Protein AF-0000000072569578 (afdb_homodimer)

Structure (mmCIF, N/CA/C/O backbone):
data_AF-0000000072569578-model_v1
#
loop_
_entity.id
_entity.type
_entity.pdbx_description
1 polymer 'Peptidyl-tRNA hydrolase'
#
loop_
_atom_site.group_PDB
_atom_site.id
_atom_site.type_symbol
_atom_site.label_atom_id
_atom_site.label_alt_id
_atom_site.label_comp_id
_atom_site.label_asym_id
_atom_site.label_entity_id
_atom_site.label_seq_id
_atom_site.pdbx_PDB_ins_code
_atom_site.Cartn_x
_atom_site.Cartn_y
_atom_site.Cartn_z
_atom_site.occupancy
_atom_site.B_iso_or_equiv
_atom_site.auth_seq_id
_atom_site.auth_comp_id
_atom_site.auth_asym_id
_atom_site.auth_atom_id
_atom_site.pdbx_PDB_model_num
ATOM 1 N N . MET A 1 1 ? 6.68 28.141 23.828 1 95.12 1 MET A N 1
ATOM 2 C CA . MET A 1 1 ? 5.809 28.297 22.672 1 95.12 1 MET A CA 1
ATOM 3 C C . MET A 1 1 ? 5.922 27.094 21.734 1 95.12 1 MET A C 1
ATOM 5 O O . MET A 1 1 ? 7.016 26.578 21.516 1 95.12 1 MET A O 1
ATOM 9 N N . PHE A 1 2 ? 4.793 26.641 21.297 1 98 2 PHE A N 1
ATOM 10 C CA . PHE A 1 2 ? 4.766 25.5 20.375 1 98 2 PHE A CA 1
ATOM 11 C C . PHE A 1 2 ? 4.32 25.938 18.984 1 98 2 PHE A C 1
ATOM 13 O O . PHE A 1 2 ? 3.502 26.859 18.844 1 98 2 PHE A O 1
ATOM 20 N N . LEU A 1 3 ? 4.906 25.359 18.016 1 98.81 3 LEU A N 1
ATOM 21 C CA . LEU A 1 3 ? 4.473 25.531 16.641 1 98.81 3 LEU A CA 1
ATOM 22 C C . LEU A 1 3 ? 3.662 24.328 16.172 1 98.81 3 LEU A C 1
ATOM 24 O O . LEU A 1 3 ? 4.141 23.188 16.219 1 98.81 3 LEU A O 1
ATOM 28 N N . ILE A 1 4 ? 2.459 24.547 15.789 1 98.88 4 ILE A N 1
ATOM 29 C CA . ILE A 1 4 ? 1.616 23.531 15.188 1 98.88 4 ILE A CA 1
ATOM 30 C C . ILE A 1 4 ? 1.413 23.828 13.703 1 98.88 4 ILE A C 1
ATOM 32 O O . ILE A 1 4 ? 0.831 24.859 13.352 1 98.88 4 ILE A O 1
ATOM 36 N N . VAL A 1 5 ? 1.895 22.953 12.898 1 98.88 5 VAL A N 1
ATOM 37 C CA . VAL A 1 5 ? 1.844 23.156 11.453 1 98.88 5 VAL A CA 1
ATOM 38 C C . VAL A 1 5 ? 0.902 22.125 10.82 1 98.88 5 VAL A C 1
ATOM 40 O O . VAL A 1 5 ? 1.005 20.938 11.094 1 98.88 5 VAL A O 1
ATOM 43 N N . GLY A 1 6 ? 0.019 22.578 10.008 1 98.88 6 GLY A N 1
ATOM 44 C CA . GLY A 1 6 ? -0.747 21.719 9.109 1 98.88 6 GLY A CA 1
ATOM 45 C C . GLY A 1 6 ? -0.29 21.812 7.668 1 98.88 6 GLY A C 1
ATOM 46 O O . GLY A 1 6 ? -0.201 22.891 7.102 1 98.88 6 GLY A O 1
ATOM 47 N N . LEU A 1 7 ? -0.037 20.641 7.09 1 98.75 7 LEU A N 1
ATOM 48 C CA . LEU A 1 7 ? 0.448 20.656 5.715 1 98.75 7 LEU A CA 1
ATOM 49 C C . LEU A 1 7 ? -0.714 20.625 4.727 1 98.75 7 LEU A C 1
ATOM 51 O O . LEU A 1 7 ? -1.758 20.031 5.008 1 98.75 7 LEU A O 1
ATOM 55 N N . GLY A 1 8 ? -0.532 21.25 3.576 1 97.62 8 GLY A N 1
ATOM 56 C CA . GLY A 1 8 ? -1.455 21.359 2.459 1 97.62 8 GLY A CA 1
ATOM 57 C C . GLY A 1 8 ? -0.929 22.25 1.34 1 97.62 8 GLY A C 1
ATOM 58 O O . GLY A 1 8 ? 0.157 22.812 1.451 1 97.62 8 GLY A O 1
ATOM 59 N N . ASN A 1 9 ? -1.659 22.234 0.266 1 96.56 9 ASN A N 1
ATOM 60 C CA . ASN A 1 9 ? -1.368 23.156 -0.833 1 96.56 9 ASN A CA 1
ATOM 61 C C . ASN A 1 9 ? -2.301 24.359 -0.82 1 96.56 9 ASN A C 1
ATOM 63 O O . ASN A 1 9 ? -3.498 24.219 -0.563 1 96.56 9 ASN A O 1
ATOM 67 N N . PRO A 1 10 ? -1.666 25.562 -0.976 1 95.94 10 PRO A N 1
ATOM 68 C CA . PRO A 1 10 ? -2.498 26.766 -1.03 1 95.94 10 PRO A CA 1
ATOM 69 C C . PRO A 1 10 ? -3.336 26.859 -2.305 1 95.94 10 PRO A C 1
ATOM 71 O O . PRO A 1 10 ? -2.92 26.359 -3.354 1 95.94 10 PRO A O 1
ATOM 74 N N . GLY A 1 11 ? -4.469 27.531 -2.186 1 93.56 11 GLY A N 1
ATOM 75 C CA . GLY A 1 11 ? -5.348 27.688 -3.332 1 93.56 11 GLY A CA 1
ATOM 76 C C . GLY A 1 11 ? -6.688 27 -3.156 1 93.56 11 GLY A C 1
ATOM 77 O O . GLY A 1 11 ? -6.77 25.938 -2.543 1 93.56 11 GLY A O 1
ATOM 78 N N . SER A 1 12 ? -7.691 27.516 -3.736 1 92.25 12 SER A N 1
ATOM 79 C CA . SER A 1 12 ? -9.047 27 -3.57 1 92.25 12 SER A CA 1
ATOM 80 C C . SER A 1 12 ? -9.211 25.625 -4.23 1 92.25 12 SER A C 1
ATOM 82 O O . SER A 1 12 ? -10.008 24.812 -3.779 1 92.25 12 SER A O 1
ATOM 84 N N . GLN A 1 13 ? -8.422 25.375 -5.27 1 91.75 13 GLN A N 1
ATOM 85 C CA . GLN A 1 13 ? -8.508 24.109 -5.996 1 91.75 13 GLN A CA 1
ATOM 86 C C . GLN A 1 13 ? -8.07 22.938 -5.121 1 91.75 13 GLN A C 1
ATOM 88 O O . GLN A 1 13 ? -8.406 21.781 -5.406 1 91.75 13 GLN A O 1
ATOM 93 N N . TYR A 1 14 ? -7.34 23.188 -4.105 1 93.44 14 TYR A N 1
ATOM 94 C CA . TYR A 1 14 ? -6.805 22.125 -3.279 1 93.44 14 TYR A CA 1
ATOM 95 C C . TYR A 1 14 ? -7.633 21.938 -2.012 1 93.44 14 TYR A C 1
ATOM 97 O O . TYR A 1 14 ? -7.363 21.047 -1.206 1 93.44 14 TYR A O 1
ATOM 105 N N . GLU A 1 15 ? -8.641 22.734 -1.959 1 91.44 15 GLU A N 1
ATOM 106 C CA . GLU A 1 15 ? -9.5 22.625 -0.785 1 91.44 15 GLU A CA 1
ATOM 107 C C . GLU A 1 15 ? -10.18 21.266 -0.707 1 91.44 15 GLU A C 1
ATOM 109 O O . GLU A 1 15 ? -10.648 20.75 -1.719 1 91.44 15 GLU A O 1
ATOM 114 N N . ASP A 1 16 ? -10.094 20.609 0.344 1 92.25 16 ASP A N 1
ATOM 115 C CA . ASP A 1 16 ? -10.766 19.344 0.666 1 92.25 16 ASP A CA 1
ATOM 116 C C . ASP A 1 16 ? -10.086 18.172 -0.04 1 92.25 16 ASP A C 1
ATOM 118 O O . ASP A 1 16 ? -10.695 17.109 -0.215 1 92.25 16 ASP A O 1
ATOM 122 N N . THR A 1 17 ? -8.883 18.484 -0.582 1 95.25 17 THR A N 1
ATOM 123 C CA . THR A 1 17 ? -8.117 17.359 -1.112 1 95.25 17 THR A CA 1
ATOM 124 C C . THR A 1 17 ? -7.48 16.562 0.019 1 95.25 17 THR A C 1
ATOM 126 O O . THR A 1 17 ? -7.316 17.062 1.13 1 95.25 17 THR A O 1
ATOM 129 N N . ARG A 1 18 ? -7.141 15.352 -0.242 1 96.62 18 ARG A N 1
ATOM 130 C CA . ARG A 1 18 ? -6.527 14.469 0.742 1 96.62 18 ARG A CA 1
ATOM 131 C C . ARG A 1 18 ? -5.223 15.055 1.272 1 96.62 18 ARG A C 1
ATOM 133 O O . ARG A 1 18 ? -4.922 14.938 2.463 1 96.62 18 ARG A O 1
ATOM 140 N N . HIS A 1 19 ? -4.492 15.727 0.349 1 96.81 19 HIS A N 1
ATOM 141 C CA . HIS A 1 19 ? -3.189 16.281 0.709 1 96.81 19 HIS A CA 1
ATOM 142 C C . HIS A 1 19 ? -3.332 17.484 1.63 1 96.81 19 HIS A C 1
ATOM 144 O O . HIS A 1 19 ? -2.354 17.938 2.23 1 96.81 19 HIS A O 1
ATOM 150 N N . ASN A 1 20 ? -4.574 17.984 1.793 1 97.88 20 ASN A N 1
ATOM 151 C CA . ASN A 1 20 ? -4.801 19.188 2.568 1 97.88 20 ASN A CA 1
ATOM 152 C C . ASN A 1 20 ? -5.395 18.875 3.939 1 97.88 20 ASN A C 1
ATOM 154 O O . ASN A 1 20 ? -5.898 19.781 4.621 1 97.88 20 ASN A O 1
ATOM 158 N N . ILE A 1 21 ? -5.301 17.688 4.348 1 97.81 21 ILE A N 1
ATOM 159 C CA . ILE A 1 21 ? -5.914 17.297 5.609 1 97.81 21 ILE A CA 1
ATOM 160 C C . ILE A 1 21 ? -5.23 18.016 6.766 1 97.81 21 ILE A C 1
ATOM 162 O O . ILE A 1 21 ? -5.867 18.328 7.773 1 97.81 21 ILE A O 1
ATOM 166 N N . GLY A 1 22 ? -3.947 18.297 6.668 1 98.62 22 GLY A N 1
ATOM 167 C CA . GLY A 1 22 ? -3.258 19.062 7.691 1 98.62 22 GLY A CA 1
ATOM 168 C C . GLY A 1 22 ? -3.875 20.438 7.918 1 98.62 22 GLY A C 1
ATOM 169 O O . GLY A 1 22 ? -4.035 20.859 9.062 1 98.62 22 GLY A O 1
ATOM 170 N N . PHE A 1 23 ? -4.238 21.125 6.844 1 98.56 23 PHE A N 1
ATOM 171 C CA . PHE A 1 23 ? -4.922 22.422 6.926 1 98.56 23 PHE A CA 1
ATOM 172 C C . PHE A 1 23 ? -6.238 22.281 7.684 1 98.56 23 PHE A C 1
ATOM 174 O O . PHE A 1 23 ? -6.566 23.109 8.531 1 98.56 23 PHE A O 1
ATOM 181 N N . LYS A 1 24 ? -6.938 21.219 7.457 1 97.88 24 LYS A N 1
ATOM 182 C CA . LYS A 1 24 ? -8.242 21 8.07 1 97.88 24 LYS A CA 1
ATOM 183 C C . LYS A 1 24 ? -8.117 20.797 9.578 1 97.88 24 LYS A C 1
ATOM 185 O O . LYS A 1 24 ? -8.922 21.328 10.344 1 97.88 24 LYS A O 1
ATOM 190 N N . VAL A 1 25 ? -7.137 20.078 9.938 1 98.69 25 VAL A N 1
ATOM 191 C CA . VAL A 1 25 ? -6.941 19.844 11.367 1 98.69 25 VAL A CA 1
ATOM 192 C C . VAL A 1 25 ? -6.555 21.141 12.062 1 98.69 25 VAL A C 1
ATOM 194 O O . VAL A 1 25 ? -7.074 21.469 13.133 1 98.69 25 VAL A O 1
ATOM 197 N N . VAL A 1 26 ? -5.68 21.906 11.477 1 98.81 26 VAL A N 1
ATOM 198 C CA . VAL A 1 26 ? -5.258 23.172 12.055 1 98.81 26 VAL A CA 1
ATOM 199 C C . VAL A 1 26 ? -6.453 24.125 12.156 1 98.81 26 VAL A C 1
ATOM 201 O O . VAL A 1 26 ? -6.609 24.828 13.148 1 98.81 26 VAL A O 1
ATOM 204 N N . ASP A 1 27 ? -7.285 24.109 11.117 1 98.5 27 ASP A N 1
ATOM 205 C CA . ASP A 1 27 ? -8.5 24.922 11.156 1 98.5 27 ASP A CA 1
ATOM 206 C C . ASP A 1 27 ? -9.398 24.5 12.32 1 98.5 27 ASP A C 1
ATOM 208 O O . ASP A 1 27 ? -9.992 25.344 12.992 1 98.5 27 ASP A O 1
ATOM 212 N N . ASN A 1 28 ? -9.516 23.25 12.5 1 98.62 28 ASN A N 1
ATOM 213 C CA . ASN A 1 28 ? -10.328 22.734 13.602 1 98.62 28 ASN A CA 1
ATOM 214 C C . ASN A 1 28 ? -9.734 23.109 14.953 1 98.62 28 ASN A C 1
ATOM 216 O O . ASN A 1 28 ? -10.461 23.438 15.891 1 98.62 28 ASN A O 1
ATOM 220 N N . ILE A 1 29 ? -8.422 23 15.086 1 98.75 29 ILE A N 1
ATOM 221 C CA . ILE A 1 29 ? -7.738 23.438 16.297 1 98.75 29 ILE A CA 1
ATOM 222 C C . ILE A 1 29 ? -8.039 24.906 16.578 1 98.75 29 ILE A C 1
ATOM 224 O O . ILE A 1 29 ? -8.383 25.281 17.703 1 98.75 29 ILE A O 1
ATOM 228 N N . ALA A 1 30 ? -7.914 25.688 15.531 1 98.81 30 ALA A N 1
ATOM 229 C CA . ALA A 1 30 ? -8.18 27.125 15.633 1 98.81 30 ALA A CA 1
ATOM 230 C C . ALA A 1 30 ? -9.594 27.391 16.141 1 98.81 30 ALA A C 1
ATOM 232 O O . ALA A 1 30 ? -9.797 28.219 17.031 1 98.81 30 ALA A O 1
ATOM 233 N N . LYS A 1 31 ? -10.523 26.672 15.57 1 98.38 31 LYS A N 1
ATOM 234 C CA . LYS A 1 31 ? -11.922 26.812 15.961 1 98.38 31 LYS A CA 1
ATOM 235 C C . LYS A 1 31 ? -12.141 26.375 17.406 1 98.38 31 LYS A C 1
ATOM 237 O O . LYS A 1 31 ? -12.781 27.094 18.188 1 98.38 31 LYS A O 1
ATOM 242 N N . GLU A 1 32 ? -11.625 25.312 17.812 1 98 32 GLU A N 1
ATOM 243 C CA . GLU A 1 32 ? -11.828 24.703 19.141 1 98 32 GLU A CA 1
ATOM 244 C C . GLU A 1 32 ? -11.242 25.594 20.234 1 98 32 GLU A C 1
ATOM 246 O O . GLU A 1 32 ? -11.805 25.688 21.328 1 98 32 GLU A O 1
ATOM 251 N N . TYR A 1 33 ? -10.125 26.234 19.938 1 97.94 33 TYR A N 1
ATOM 252 C CA . TYR A 1 33 ? -9.422 26.969 20.984 1 97.94 33 TYR A CA 1
ATOM 253 C C . TYR A 1 33 ? -9.484 28.469 20.734 1 97.94 33 TYR A C 1
ATOM 255 O O . TYR A 1 33 ? -8.758 29.234 21.359 1 97.94 33 TYR A O 1
ATOM 263 N N . ASN A 1 34 ? -10.328 28.875 19.797 1 97.81 34 ASN A N 1
ATOM 264 C CA . ASN A 1 34 ? -10.594 30.281 19.5 1 97.81 34 ASN A CA 1
ATOM 265 C C . ASN A 1 34 ? -9.312 31.031 19.156 1 97.81 34 ASN A C 1
ATOM 267 O O . ASN A 1 34 ? -9.023 32.094 19.75 1 97.81 34 ASN A O 1
ATOM 271 N N . ILE A 1 35 ? -8.508 30.469 18.297 1 98.31 35 ILE A N 1
ATOM 272 C CA . ILE A 1 35 ? -7.297 31.109 17.781 1 98.31 35 ILE A CA 1
ATOM 273 C C . ILE A 1 35 ? -7.535 31.594 16.344 1 98.31 35 ILE A C 1
ATOM 275 O O . ILE A 1 35 ? -7.812 30.781 15.453 1 98.31 35 ILE A O 1
ATOM 279 N N . GLU A 1 36 ? -7.43 32.812 16.125 1 98.06 36 GLU A N 1
ATOM 280 C CA . GLU A 1 36 ? -7.66 33.375 14.789 1 98.06 36 GLU A CA 1
ATOM 281 C C . GLU A 1 36 ? -6.418 33.25 13.914 1 98.06 36 GLU A C 1
ATOM 283 O O . GLU A 1 36 ? -5.332 33.688 14.297 1 98.06 36 GLU A O 1
ATOM 288 N N . ILE A 1 37 ? -6.566 32.625 12.797 1 97.88 37 ILE A N 1
ATOM 289 C CA . ILE A 1 37 ? -5.5 32.562 11.805 1 97.88 37 ILE A CA 1
ATOM 290 C C . ILE A 1 37 ? -5.68 33.656 10.773 1 97.88 37 ILE A C 1
ATOM 292 O O . ILE A 1 37 ? -6.438 33.5 9.812 1 97.88 37 ILE A O 1
ATOM 296 N N . ASN A 1 38 ? -5.023 34.781 10.914 1 95.94 38 ASN A N 1
ATOM 297 C CA . ASN A 1 38 ? -5.312 35.938 10.078 1 95.94 38 ASN A CA 1
ATOM 298 C C . ASN A 1 38 ? -4.043 36.719 9.742 1 95.94 38 ASN A C 1
ATOM 300 O O . ASN A 1 38 ? -4.113 37.844 9.211 1 95.94 38 ASN A O 1
ATOM 304 N N . ARG A 1 39 ? -2.92 36.188 10.078 1 97.44 39 ARG A N 1
ATOM 305 C CA . ARG A 1 39 ? -1.652 36.875 9.797 1 97.44 39 ARG A CA 1
ATOM 306 C C . ARG A 1 39 ? -0.912 36.156 8.656 1 97.44 39 ARG A C 1
ATOM 308 O O . ARG A 1 39 ? -0.753 34.938 8.672 1 97.44 39 ARG A O 1
ATOM 315 N N . GLN A 1 40 ? -0.601 36.906 7.664 1 97.12 40 GLN A N 1
ATOM 316 C CA . GLN A 1 40 ? 0.258 36.406 6.594 1 97.12 40 GLN A CA 1
ATOM 317 C C . GLN A 1 40 ? 1.73 36.656 6.91 1 97.12 40 GLN A C 1
ATOM 319 O O . GLN A 1 40 ? 2.227 37.781 6.73 1 97.12 40 GLN A O 1
ATOM 324 N N . LYS A 1 41 ? 2.373 35.656 7.367 1 97.5 41 LYS A N 1
ATOM 325 C CA . LYS A 1 41 ? 3.777 35.719 7.762 1 97.5 41 LYS A CA 1
ATOM 326 C C . LYS A 1 41 ? 4.457 34.375 7.598 1 97.5 41 LYS A C 1
ATOM 328 O O . LYS A 1 41 ? 3.787 33.344 7.504 1 97.5 41 LYS A O 1
ATOM 333 N N . PHE A 1 42 ? 5.758 34.312 7.438 1 98.19 42 PHE A N 1
ATOM 334 C CA . PHE A 1 42 ? 6.578 33.125 7.398 1 98.19 42 PHE A CA 1
ATOM 335 C C . PHE A 1 42 ? 6.219 32.25 6.195 1 98.19 42 PHE A C 1
ATOM 337 O O . PHE A 1 42 ? 6.176 31.031 6.289 1 98.19 42 PHE A O 1
ATOM 344 N N . LYS A 1 43 ? 5.828 32.906 5.168 1 98 43 LYS A N 1
ATOM 345 C CA . LYS A 1 43 ? 5.426 32.188 3.945 1 98 43 LYS A CA 1
ATOM 346 C C . LYS A 1 43 ? 4.203 31.328 4.188 1 98 43 LYS A C 1
ATOM 348 O O . LYS A 1 43 ? 4.129 30.203 3.684 1 98 43 LYS A O 1
ATOM 353 N N . GLY A 1 44 ? 3.371 31.844 5.105 1 98.44 44 GLY A N 1
ATOM 354 C CA . GLY A 1 44 ? 2.131 31.156 5.426 1 98.44 44 GLY A CA 1
ATOM 355 C C . GLY A 1 44 ? 1.135 32.031 6.16 1 98.44 44 GLY A C 1
ATOM 356 O O . GLY A 1 44 ? 1.354 33.25 6.309 1 98.44 44 GLY A O 1
ATOM 357 N N . VAL A 1 45 ? 0.051 31.469 6.406 1 98.5 45 VAL A N 1
ATOM 358 C CA . VAL A 1 45 ? -0.924 32.125 7.277 1 98.5 45 VAL A CA 1
ATOM 359 C C . VAL A 1 45 ? -0.851 31.516 8.68 1 98.5 45 VAL A C 1
ATOM 361 O O . VAL A 1 45 ? -0.698 30.297 8.828 1 98.5 45 VAL A O 1
ATOM 364 N N . CYS A 1 46 ? -0.822 32.406 9.656 1 98.56 46 CYS A N 1
ATOM 365 C CA . CYS A 1 46 ? -0.608 31.891 11 1 98.56 46 CYS A CA 1
ATOM 366 C C . CYS A 1 46 ? -1.43 32.656 12.023 1 98.56 46 CYS A C 1
ATOM 368 O O . CYS A 1 46 ? -2.061 33.656 11.68 1 98.56 46 CYS A O 1
ATOM 370 N N . GLY A 1 47 ? -1.577 32.156 13.156 1 98.44 47 GLY A N 1
ATOM 371 C CA . GLY A 1 47 ? -2.236 32.75 14.312 1 98.44 47 GLY A CA 1
ATOM 372 C C . GLY A 1 47 ? -1.645 32.281 15.633 1 98.44 47 GLY A C 1
ATOM 373 O O . GLY A 1 47 ? -1.203 31.141 15.758 1 98.44 47 GLY A O 1
ATOM 374 N N . GLU A 1 48 ? -1.646 33.188 16.594 1 98.25 48 GLU A N 1
ATOM 375 C CA . GLU A 1 48 ? -1.12 32.875 17.922 1 98.25 48 GLU A CA 1
ATOM 376 C C . GLU A 1 48 ? -2.24 32.812 18.953 1 98.25 48 GLU A C 1
ATOM 378 O O . GLU A 1 48 ? -3.234 33.531 18.859 1 98.25 48 GLU A O 1
ATOM 383 N N . GLY A 1 49 ? -2.107 31.938 19.875 1 97.94 49 GLY A N 1
ATOM 384 C CA . GLY A 1 49 ? -3.053 31.766 20.969 1 97.94 49 GLY A CA 1
ATOM 385 C C . GLY A 1 49 ? -2.547 30.828 22.062 1 97.94 49 GLY A C 1
ATOM 386 O O . GLY A 1 49 ? -1.339 30.734 22.281 1 97.94 49 GLY A O 1
ATOM 387 N N . PHE A 1 50 ? -3.508 30.344 22.781 1 98 50 PHE A N 1
ATOM 388 C CA . PHE A 1 50 ? -3.16 29.469 23.906 1 98 50 PHE A CA 1
ATOM 389 C C . PHE A 1 50 ? -3.973 28.188 23.859 1 98 50 PHE A C 1
ATOM 391 O O . PHE A 1 50 ? -5.16 28.203 23.531 1 98 50 PHE A O 1
ATOM 398 N N . ILE A 1 51 ? -3.326 27.094 24.094 1 97.38 51 ILE A N 1
ATOM 399 C CA . ILE A 1 51 ? -3.965 25.797 24.312 1 97.38 51 ILE A CA 1
ATOM 400 C C . ILE A 1 51 ? -3.625 25.281 25.719 1 97.38 51 ILE A C 1
ATOM 402 O O . ILE A 1 51 ? -2.465 24.984 26 1 97.38 51 ILE A O 1
ATOM 406 N N . ASN A 1 52 ? -4.59 25.203 26.547 1 94.62 52 ASN A N 1
ATOM 407 C CA . ASN A 1 52 ? -4.406 24.781 27.938 1 94.62 52 ASN A CA 1
ATOM 408 C C . ASN A 1 52 ? -3.295 25.562 28.625 1 94.62 52 ASN A C 1
ATOM 410 O O . ASN A 1 52 ? -2.408 24.984 29.25 1 94.62 52 ASN A O 1
ATOM 414 N N . GLY A 1 53 ? -3.219 26.828 28.391 1 95.81 53 GLY A N 1
ATOM 415 C CA . GLY A 1 53 ? -2.289 27.719 29.062 1 95.81 53 GLY A CA 1
ATOM 416 C C . GLY A 1 53 ? -0.938 27.797 28.375 1 95.81 53 GLY A C 1
ATOM 417 O O . GLY A 1 53 ? -0.08 28.594 28.781 1 95.81 53 GLY A O 1
ATOM 418 N N . GLU A 1 54 ? -0.692 27.016 27.391 1 97.06 54 GLU A N 1
ATOM 419 C CA . GLU A 1 54 ? 0.566 27.016 26.656 1 97.06 54 GLU A CA 1
ATOM 420 C C . GLU A 1 54 ? 0.466 27.875 25.391 1 97.06 54 GLU A C 1
ATOM 422 O O . GLU A 1 54 ? -0.49 27.75 24.625 1 97.06 54 GLU A O 1
ATOM 427 N N . LYS A 1 55 ? 1.369 28.734 25.234 1 98 55 LYS A N 1
ATOM 428 C CA . LYS A 1 55 ? 1.384 29.578 24.047 1 98 55 LYS A CA 1
ATOM 429 C C . LYS A 1 55 ? 1.678 28.75 22.797 1 98 55 LYS A C 1
ATOM 431 O O . LYS A 1 55 ? 2.578 27.906 22.797 1 98 55 LYS A O 1
ATOM 436 N N . VAL A 1 56 ? 0.878 29 21.734 1 98.56 56 VAL A N 1
ATOM 437 C CA . VAL A 1 56 ? 1.069 28.25 20.5 1 98.56 56 VAL A CA 1
ATOM 438 C C . VAL A 1 56 ? 0.959 29.188 19.297 1 98.56 56 VAL A C 1
ATOM 440 O O . VAL A 1 56 ? 0.321 30.25 19.375 1 98.56 56 VAL A O 1
ATOM 443 N N . ILE A 1 57 ? 1.64 28.859 18.281 1 98.75 57 ILE A N 1
ATOM 444 C CA . ILE A 1 57 ? 1.427 29.453 16.969 1 98.75 57 ILE A CA 1
ATOM 445 C C . ILE A 1 57 ? 0.958 28.375 15.977 1 98.75 57 ILE A C 1
ATOM 447 O O . ILE A 1 57 ? 1.57 27.312 15.875 1 98.75 57 ILE A O 1
ATOM 451 N N . LEU A 1 58 ? -0.191 28.641 15.359 1 98.88 58 LEU A N 1
ATOM 452 C CA . LEU A 1 58 ? -0.706 27.812 14.281 1 98.88 58 LEU A CA 1
ATOM 453 C C . LEU A 1 58 ? -0.2 28.312 12.93 1 98.88 58 LEU A C 1
ATOM 455 O O . LEU A 1 58 ? -0.145 29.516 12.688 1 98.88 58 LEU A O 1
ATOM 459 N N . LEU A 1 59 ? 0.217 27.375 12.117 1 98.94 59 LEU A N 1
ATOM 460 C CA . LEU A 1 59 ? 0.773 27.766 10.828 1 98.94 59 LEU A CA 1
ATOM 461 C C . LEU A 1 59 ? 0.224 26.875 9.711 1 98.94 59 LEU A C 1
ATOM 463 O O . LEU A 1 59 ? 0.19 25.641 9.852 1 98.94 59 LEU A O 1
ATOM 467 N N . LYS A 1 60 ? -0.284 27.453 8.633 1 98.62 60 LYS A N 1
ATOM 468 C CA . LYS A 1 60 ? -0.561 26.844 7.332 1 98.62 60 LYS A CA 1
ATOM 469 C C . LYS A 1 60 ? 0.354 27.422 6.254 1 98.62 60 LYS A C 1
ATOM 471 O O . LYS A 1 60 ? 0.118 28.516 5.754 1 98.62 60 LYS A O 1
ATOM 476 N N . PRO A 1 61 ? 1.405 26.625 5.977 1 98.62 61 PRO A N 1
ATOM 477 C CA . PRO A 1 61 ? 2.309 27.125 4.938 1 98.62 61 PRO A CA 1
ATOM 478 C C . PRO A 1 61 ? 1.591 27.406 3.621 1 98.62 61 PRO A C 1
ATOM 480 O O . PRO A 1 61 ? 0.7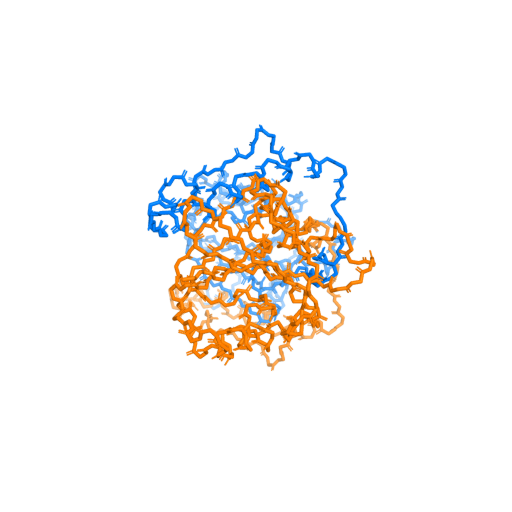16 26.641 3.209 1 98.62 61 PRO A O 1
ATOM 483 N N . THR A 1 62 ? 1.946 28.5 2.943 1 97.44 62 THR A N 1
ATOM 484 C CA . THR A 1 62 ? 1.331 28.828 1.663 1 97.44 62 THR A CA 1
ATOM 485 C C . THR A 1 62 ? 2.324 28.641 0.521 1 97.44 62 THR A C 1
ATOM 487 O O . THR A 1 62 ? 2.176 29.234 -0.546 1 97.44 62 THR A O 1
ATOM 490 N N . THR A 1 63 ? 3.383 27.969 0.805 1 95.25 63 THR A N 1
ATOM 491 C CA . THR A 1 63 ? 4.281 27.484 -0.238 1 95.25 63 THR A CA 1
ATOM 492 C C . THR A 1 63 ? 3.717 26.234 -0.899 1 95.25 63 THR A C 1
ATOM 494 O O . THR A 1 63 ? 2.711 25.672 -0.443 1 95.25 63 THR A O 1
ATOM 497 N N . TYR A 1 64 ? 4.289 25.844 -1.998 1 92.5 64 TYR A N 1
ATOM 498 C CA . TYR A 1 64 ? 3.943 24.516 -2.477 1 92.5 64 TYR A CA 1
ATOM 499 C C . TYR A 1 64 ? 4.418 23.438 -1.502 1 92.5 64 TYR A C 1
ATOM 501 O O . TYR A 1 64 ? 5.359 23.656 -0.737 1 92.5 64 TYR A O 1
ATOM 509 N N . MET A 1 65 ? 3.814 22.359 -1.56 1 95 65 MET A N 1
ATOM 510 C CA . MET A 1 65 ? 4.047 21.281 -0.607 1 95 65 MET A CA 1
ATOM 511 C C . MET A 1 65 ? 5.527 20.938 -0.515 1 95 65 MET A C 1
ATOM 513 O O . MET A 1 65 ? 6.078 20.828 0.582 1 95 65 MET A O 1
ATOM 517 N N . ASN A 1 66 ? 6.215 20.891 -1.636 1 93.56 66 ASN A N 1
ATOM 518 C CA . ASN A 1 66 ? 7.617 20.5 -1.643 1 93.56 66 ASN A CA 1
ATOM 519 C C . ASN A 1 66 ? 8.523 21.594 -1.094 1 93.56 66 ASN A C 1
ATOM 521 O O . ASN A 1 66 ? 9.727 21.391 -0.946 1 93.56 66 ASN A O 1
ATOM 525 N N . LEU A 1 67 ? 7.961 22.703 -0.612 1 96.62 67 LEU A N 1
ATOM 526 C CA . LEU A 1 67 ? 8.711 23.812 -0.045 1 96.62 67 LEU A CA 1
ATOM 527 C C . LEU A 1 67 ? 8.211 24.156 1.353 1 96.62 67 LEU A C 1
ATOM 529 O O . LEU A 1 67 ? 8.492 25.234 1.872 1 96.62 67 LEU A O 1
ATOM 533 N N . SER A 1 68 ? 7.504 23.328 1.966 1 97.94 68 SER A N 1
ATOM 534 C CA . SER A 1 68 ? 6.902 23.578 3.273 1 97.94 68 SER A CA 1
ATOM 535 C C . SER A 1 68 ? 7.969 23.844 4.332 1 97.94 68 SER A C 1
ATOM 537 O O . SER A 1 68 ? 7.742 24.594 5.277 1 97.94 68 SER A O 1
ATOM 539 N N . GLY A 1 69 ? 9.117 23.219 4.207 1 98.5 69 GLY A N 1
ATOM 540 C CA . GLY A 1 69 ? 10.195 23.359 5.168 1 98.5 69 GLY A CA 1
ATOM 541 C C . GLY A 1 69 ? 10.711 24.781 5.277 1 98.5 69 GLY A C 1
ATOM 542 O O . GLY A 1 69 ? 11.203 25.203 6.332 1 98.5 69 GLY A O 1
ATOM 543 N N . GLU A 1 70 ? 10.625 25.5 4.148 1 98.12 70 GLU A N 1
ATOM 544 C CA . GLU A 1 70 ? 11.031 26.906 4.16 1 98.12 70 GLU A CA 1
ATOM 545 C C . GLU A 1 70 ? 10.188 27.719 5.137 1 98.12 70 GLU A C 1
ATOM 547 O O . GLU A 1 70 ? 10.719 28.547 5.887 1 98.12 70 GLU A O 1
ATOM 552 N N . SER A 1 71 ? 8.922 27.516 5.07 1 98.62 71 SER A N 1
ATOM 553 C CA . SER A 1 71 ? 7.984 28.203 5.945 1 98.62 71 SER A CA 1
ATOM 554 C C . SER A 1 71 ? 8.234 27.859 7.41 1 98.62 71 SER A C 1
ATOM 556 O O . SER A 1 71 ? 8.344 28.75 8.258 1 98.62 71 SER A O 1
ATOM 558 N N . ILE A 1 72 ? 8.422 26.609 7.695 1 98.69 72 ILE A N 1
ATOM 559 C CA . ILE A 1 72 ? 8.609 26.125 9.055 1 98.69 72 ILE A CA 1
ATOM 560 C C . ILE A 1 72 ? 9.93 26.641 9.617 1 98.69 72 ILE A C 1
ATOM 562 O O . ILE A 1 72 ? 10 27.078 10.766 1 98.69 72 ILE A O 1
ATOM 566 N N . ARG A 1 73 ? 10.922 26.641 8.828 1 98.38 73 ARG A N 1
ATOM 567 C CA . ARG A 1 73 ? 12.242 27.094 9.258 1 98.38 73 ARG A CA 1
ATOM 568 C C . ARG A 1 73 ? 12.195 28.562 9.664 1 98.38 73 ARG A C 1
ATOM 570 O O . ARG A 1 73 ? 12.836 28.969 10.641 1 98.38 73 ARG A O 1
ATOM 577 N N . GLU A 1 74 ? 11.453 29.359 8.938 1 98.38 74 GLU A N 1
ATOM 578 C CA . GLU A 1 74 ? 11.328 30.781 9.273 1 98.38 74 GLU A CA 1
ATOM 579 C C . GLU A 1 74 ? 10.75 30.969 10.68 1 98.38 74 GLU A C 1
ATOM 581 O O . GLU A 1 74 ? 11.227 31.812 11.445 1 98.38 74 GLU A O 1
ATOM 586 N N . VAL A 1 75 ? 9.758 30.203 10.984 1 98.44 75 VAL A N 1
ATOM 587 C CA . VAL A 1 75 ? 9.125 30.312 12.297 1 98.44 75 VAL A CA 1
ATOM 588 C C . VAL A 1 75 ? 10.102 29.844 13.375 1 98.44 75 VAL A C 1
ATOM 590 O O . VAL A 1 75 ? 10.25 30.484 14.414 1 98.44 75 VAL A O 1
ATOM 593 N N . VAL A 1 76 ? 10.719 28.719 13.133 1 98.31 76 VAL A N 1
ATOM 594 C CA . VAL A 1 76 ? 11.656 28.125 14.078 1 98.31 76 VAL A CA 1
ATOM 595 C C . VAL A 1 76 ? 12.781 29.109 14.383 1 98.31 76 VAL A C 1
ATOM 597 O O . VAL A 1 76 ? 13.156 29.297 15.539 1 98.31 76 VAL A O 1
ATOM 600 N N . ASP A 1 77 ? 13.281 29.766 13.359 1 98 77 ASP A N 1
ATOM 601 C CA . ASP A 1 77 ? 14.367 30.719 13.523 1 98 77 ASP A CA 1
ATOM 602 C C . ASP A 1 77 ? 13.898 31.969 14.266 1 98 77 ASP A C 1
ATOM 604 O O . ASP A 1 77 ? 14.609 32.5 15.125 1 98 77 ASP A O 1
ATOM 608 N N . PHE A 1 78 ? 12.75 32.438 13.922 1 98.06 78 PHE A N 1
ATOM 609 C CA . PHE A 1 78 ? 12.211 33.656 14.5 1 98.06 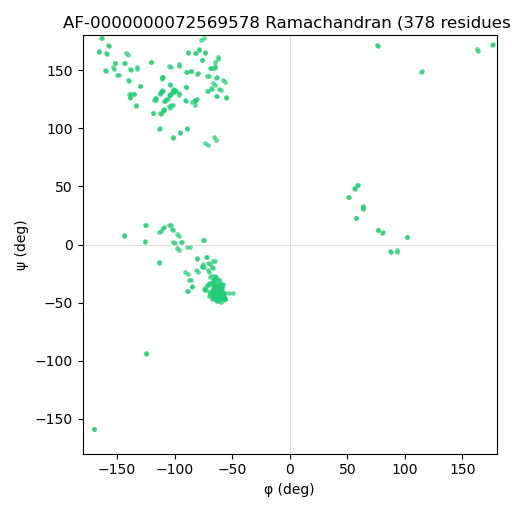78 PHE A CA 1
ATOM 610 C C . PHE A 1 78 ? 11.969 33.5 15.992 1 98.06 78 PHE A C 1
ATOM 612 O O . PHE A 1 78 ? 12.344 34.344 16.781 1 98.06 78 PHE A O 1
ATOM 619 N N . TYR A 1 79 ? 11.375 32.406 16.375 1 97.69 79 TYR A N 1
ATOM 620 C CA . TYR A 1 79 ? 10.992 32.188 17.781 1 97.69 79 TYR A CA 1
ATOM 621 C C . TYR A 1 79 ? 12.031 31.375 18.516 1 97.69 79 TYR A C 1
ATOM 623 O O . TYR A 1 79 ? 11.883 31.109 19.719 1 97.69 79 TYR A O 1
ATOM 631 N N . LYS A 1 80 ? 13.094 30.875 17.844 1 97.5 80 LYS A N 1
ATOM 632 C CA . LYS A 1 80 ? 14.164 30.078 18.438 1 97.5 80 LYS A CA 1
ATOM 633 C C . LYS A 1 80 ? 13.617 28.812 19.078 1 97.5 80 LYS A C 1
ATOM 635 O O . LYS A 1 80 ? 13.938 28.5 20.219 1 97.5 80 LYS A O 1
ATOM 640 N N . LEU A 1 81 ? 12.859 28.141 18.281 1 97.69 81 LEU A N 1
ATOM 641 C CA . LEU A 1 81 ? 12.211 26.922 18.766 1 97.69 81 LEU A CA 1
ATOM 642 C C . LEU A 1 81 ? 13.141 25.719 18.609 1 97.69 81 LEU A C 1
ATOM 644 O O . LEU A 1 81 ? 14.016 25.719 17.75 1 97.69 81 LEU A O 1
ATOM 648 N N . SER A 1 82 ? 12.945 24.781 19.547 1 96.75 82 SER A N 1
ATOM 649 C CA . SER A 1 82 ? 13.57 23.469 19.359 1 96.75 82 SER A CA 1
ATOM 650 C C . SER A 1 82 ? 12.672 22.531 18.562 1 96.75 82 SER A C 1
ATOM 652 O O . SER A 1 82 ? 11.477 22.797 18.391 1 96.75 82 SER A O 1
ATOM 654 N N . ASN A 1 83 ? 13.18 21.438 18.062 1 95.38 83 ASN A N 1
ATOM 655 C CA . ASN A 1 83 ? 12.414 20.5 17.234 1 95.38 83 ASN A CA 1
ATOM 656 C C . ASN A 1 83 ? 11.281 19.859 18.031 1 95.38 83 ASN A C 1
ATOM 658 O O . ASN A 1 83 ? 10.242 19.5 17.469 1 95.38 83 ASN A O 1
ATOM 662 N N . ASP A 1 84 ? 11.492 19.781 19.344 1 95.06 84 ASP A N 1
ATOM 663 C CA . ASP A 1 84 ? 10.477 19.172 20.203 1 95.06 84 ASP A CA 1
ATOM 664 C C . ASP A 1 84 ? 9.242 20.078 20.312 1 95.06 84 ASP A C 1
ATOM 666 O O . ASP A 1 84 ? 8.18 19.625 20.734 1 95.06 84 ASP A O 1
ATOM 670 N N . ASP A 1 85 ? 9.43 21.344 19.906 1 96.56 85 ASP A N 1
ATOM 671 C CA . ASP A 1 85 ? 8.344 22.328 19.984 1 96.56 85 ASP A CA 1
ATOM 672 C C . ASP A 1 85 ? 7.582 22.422 18.672 1 96.56 85 ASP A C 1
ATOM 674 O O . ASP A 1 85 ? 6.641 23.203 18.547 1 96.56 85 ASP A O 1
ATOM 678 N N . VAL A 1 86 ? 7.953 21.609 17.703 1 98.38 86 VAL A N 1
ATOM 679 C CA . VAL A 1 86 ? 7.359 21.656 16.375 1 98.38 86 VAL A CA 1
ATOM 680 C C . VAL A 1 86 ? 6.504 20.406 16.156 1 98.38 86 VAL A C 1
ATOM 682 O O . VAL A 1 86 ? 7.023 19.297 16.125 1 98.38 86 VAL A O 1
ATOM 685 N N . LEU A 1 87 ? 5.215 20.609 16 1 98.81 87 LEU A N 1
ATOM 686 C CA . LEU A 1 87 ? 4.281 19.531 15.688 1 98.81 87 LEU A CA 1
ATOM 687 C C . LEU A 1 87 ? 3.779 19.672 14.25 1 98.81 87 LEU A C 1
ATOM 689 O O . LEU A 1 87 ? 3.246 20.703 13.867 1 98.81 87 LEU A O 1
ATOM 693 N N . VAL A 1 88 ? 3.979 18.625 13.5 1 98.88 88 VAL A N 1
ATOM 694 C CA . VAL A 1 88 ? 3.551 18.641 12.102 1 98.88 88 VAL A CA 1
ATOM 695 C C . VAL A 1 88 ? 2.391 17.672 11.906 1 98.88 88 VAL A C 1
ATOM 697 O O . VAL A 1 88 ? 2.465 16.516 12.32 1 98.88 88 VAL A O 1
ATOM 700 N N . ILE A 1 89 ? 1.342 18.125 11.258 1 98.88 89 ILE A N 1
ATOM 701 C CA . ILE A 1 89 ? 0.146 17.344 10.977 1 98.88 89 ILE A CA 1
ATOM 702 C C . ILE A 1 89 ? -0.033 17.188 9.469 1 98.88 89 ILE A C 1
ATOM 704 O O . ILE A 1 89 ? -0.021 18.188 8.734 1 98.88 89 ILE A O 1
ATOM 708 N N . TYR A 1 90 ? -0.175 15.953 8.945 1 98.75 90 TYR A N 1
ATOM 709 C CA . TYR A 1 90 ? -0.236 15.742 7.508 1 98.75 90 TYR A CA 1
ATOM 710 C C . TYR A 1 90 ? -0.932 14.422 7.176 1 98.75 90 TYR A C 1
ATOM 712 O O . TYR A 1 90 ? -1.269 13.648 8.078 1 98.75 90 TYR A O 1
ATOM 720 N N . ASP A 1 91 ? -1.192 14.203 5.867 1 98.12 91 ASP A N 1
ATOM 721 C CA . ASP A 1 91 ? -1.898 13.023 5.379 1 98.12 91 ASP A CA 1
ATOM 722 C C . ASP A 1 91 ? -0.96 11.82 5.285 1 98.12 91 ASP A C 1
ATOM 724 O O . ASP A 1 91 ? 0.233 11.977 5.016 1 98.12 91 ASP A O 1
ATOM 728 N N . ASP A 1 92 ? -1.537 10.68 5.527 1 96.88 92 ASP A N 1
ATOM 729 C CA . ASP A 1 92 ? -0.798 9.438 5.348 1 96.88 92 ASP A CA 1
ATOM 730 C C . ASP A 1 92 ? -1.628 8.406 4.582 1 96.88 92 ASP A C 1
ATOM 732 O O . ASP A 1 92 ? -2.67 7.957 5.062 1 96.88 92 ASP A O 1
ATOM 736 N N . ILE A 1 93 ? -1.116 7.984 3.434 1 92.88 93 ILE A N 1
ATOM 737 C CA . ILE A 1 93 ? -1.847 7.09 2.541 1 92.88 93 ILE A CA 1
ATOM 738 C C . ILE A 1 93 ? -1.813 5.668 3.094 1 92.88 93 ILE A C 1
ATOM 740 O O . ILE A 1 93 ? -2.613 4.82 2.691 1 92.88 93 ILE A O 1
ATOM 744 N N . SER A 1 94 ? -0.871 5.395 3.98 1 90.06 94 SER A N 1
ATOM 745 C CA . SER A 1 94 ? -0.744 4.043 4.516 1 90.06 94 SER A CA 1
ATOM 746 C C . SER A 1 94 ? -1.76 3.791 5.625 1 90.06 94 SER A C 1
ATOM 748 O O . SER A 1 94 ? -1.953 2.65 6.051 1 90.06 94 SER A O 1
ATOM 750 N N . LEU A 1 95 ? -2.43 4.824 6.129 1 93.75 95 LEU A N 1
ATOM 751 C CA . LEU A 1 95 ? -3.459 4.727 7.16 1 93.75 95 LEU A CA 1
ATOM 752 C C . LEU A 1 95 ? -4.852 4.879 6.555 1 93.75 95 LEU A C 1
ATOM 754 O O . LEU A 1 95 ? -5.066 5.723 5.684 1 93.75 95 LEU A O 1
ATOM 758 N N . ASP A 1 96 ? -5.758 4.066 6.992 1 93.31 96 ASP A N 1
ATOM 759 C CA . ASP A 1 96 ? -7.133 4.137 6.504 1 93.31 96 ASP A CA 1
ATOM 760 C C . ASP A 1 96 ? -7.793 5.453 6.914 1 93.31 96 ASP A C 1
ATOM 762 O O . ASP A 1 96 ? -7.426 6.047 7.93 1 93.31 96 ASP A O 1
ATOM 766 N N . VAL A 1 97 ? -8.734 5.832 6.062 1 94.94 97 VAL A N 1
ATOM 767 C CA . VAL A 1 97 ? -9.57 6.953 6.48 1 94.94 97 VAL A CA 1
ATOM 768 C C . VAL A 1 97 ? -10.219 6.641 7.828 1 94.94 97 VAL A C 1
ATOM 770 O O . VAL A 1 97 ? -10.75 5.547 8.031 1 94.94 97 VAL A O 1
ATOM 773 N N . GLY A 1 98 ? -10.062 7.5 8.805 1 96.06 98 GLY A N 1
ATOM 774 C CA . GLY A 1 98 ? -10.617 7.273 10.133 1 96.06 98 GLY A CA 1
ATOM 775 C C . GLY A 1 98 ? -9.586 6.801 11.133 1 96.06 98 GLY A C 1
ATOM 776 O O . GLY A 1 98 ? -9.93 6.426 12.258 1 96.06 98 GLY A O 1
ATOM 777 N N . ARG A 1 99 ? -8.359 6.801 10.711 1 97.12 99 ARG A N 1
ATOM 778 C CA . ARG A 1 99 ? -7.246 6.445 11.578 1 97.12 99 ARG A CA 1
ATOM 779 C C . ARG A 1 99 ? -6.25 7.594 11.688 1 97.12 99 ARG A C 1
ATOM 781 O O . ARG A 1 99 ? -6.234 8.492 10.844 1 97.12 99 ARG A O 1
ATOM 788 N N . LEU A 1 100 ? -5.5 7.574 12.773 1 98.12 100 LEU A N 1
ATOM 789 C CA . LEU A 1 100 ? -4.383 8.5 12.922 1 98.12 100 LEU A CA 1
ATOM 790 C C . LEU A 1 100 ? -3.211 7.832 13.633 1 98.12 100 LEU A C 1
ATOM 792 O O . LEU A 1 100 ? -3.381 6.789 14.273 1 98.12 100 LEU A O 1
ATOM 796 N N . ARG A 1 101 ? -2.025 8.312 13.43 1 98.38 101 ARG A N 1
ATOM 797 C CA . ARG A 1 101 ? -0.813 7.801 14.062 1 98.38 101 ARG A CA 1
ATOM 798 C C . ARG A 1 101 ? 0.097 8.945 14.492 1 98.38 101 ARG A C 1
ATOM 800 O O . ARG A 1 101 ? 0.353 9.867 13.719 1 98.38 101 ARG A O 1
ATOM 807 N N . ILE A 1 102 ? 0.48 8.922 15.812 1 98.56 102 ILE A N 1
ATOM 808 C CA . ILE A 1 102 ? 1.42 9.906 16.344 1 98.56 102 ILE A CA 1
ATOM 809 C C . ILE A 1 102 ? 2.82 9.297 16.406 1 98.56 102 ILE A C 1
ATOM 811 O O . ILE A 1 102 ? 2.986 8.141 16.797 1 98.56 102 ILE A O 1
ATOM 815 N N . ARG A 1 103 ? 3.82 10.039 15.906 1 97.62 103 ARG A N 1
ATOM 816 C CA . ARG A 1 103 ? 5.215 9.617 15.953 1 97.62 103 ARG A CA 1
ATOM 817 C C . ARG A 1 103 ? 6.113 10.734 16.453 1 97.62 103 ARG A C 1
ATOM 819 O O . ARG A 1 103 ? 5.844 11.914 16.219 1 97.62 103 ARG A O 1
ATOM 826 N N . GLU A 1 104 ? 7.234 10.375 17.094 1 97 104 GLU A N 1
ATOM 827 C CA . GLU A 1 104 ? 8.227 11.336 17.547 1 97 104 GLU A CA 1
ATOM 828 C C . GLU A 1 104 ? 9.266 11.617 16.469 1 97 104 GLU A C 1
ATOM 830 O O . GLU A 1 104 ? 9.984 12.617 16.531 1 97 104 GLU A O 1
ATOM 835 N N . LYS A 1 105 ? 9.414 10.664 15.609 1 96.69 105 LYS A N 1
ATOM 836 C CA . LYS A 1 105 ? 10.406 10.727 14.539 1 96.69 105 LYS A CA 1
ATOM 837 C C . LYS A 1 105 ? 10.039 9.789 13.391 1 96.69 105 LYS A C 1
ATOM 839 O O . LYS A 1 105 ? 9.141 8.953 13.523 1 96.69 105 LYS A O 1
ATOM 844 N N . GLY A 1 106 ? 10.703 10.062 12.273 1 95.12 106 GLY A N 1
ATOM 845 C CA . GLY A 1 106 ? 10.477 9.164 11.156 1 95.12 106 GLY A CA 1
ATOM 846 C C . GLY A 1 106 ? 10.945 9.742 9.828 1 95.12 106 GLY A C 1
ATOM 847 O O . GLY A 1 106 ? 11.156 10.945 9.711 1 95.12 106 GLY A O 1
ATOM 848 N N . SER A 1 107 ? 11.008 8.805 8.852 1 94.75 107 SER A N 1
ATOM 849 C CA . SER A 1 107 ? 11.383 9.242 7.508 1 94.75 107 SER A CA 1
ATOM 850 C C . SER A 1 107 ? 10.242 9.977 6.82 1 94.75 107 SER A C 1
ATOM 852 O O . SER A 1 107 ? 9.164 10.141 7.398 1 94.75 107 SER A O 1
ATOM 854 N N . ALA A 1 108 ? 10.469 10.469 5.625 1 94.38 108 ALA A N 1
ATOM 855 C CA . ALA A 1 108 ? 9.453 11.203 4.871 1 94.38 108 ALA A CA 1
ATOM 856 C C . ALA A 1 108 ? 8.352 10.273 4.375 1 94.38 108 ALA A C 1
ATOM 858 O O . ALA A 1 108 ? 7.227 10.711 4.121 1 94.38 108 ALA A O 1
ATOM 859 N N . GLY A 1 109 ? 8.672 9.008 4.277 1 87.56 109 GLY A N 1
ATOM 860 C CA . GLY A 1 109 ? 7.695 8.039 3.803 1 87.56 109 GLY A CA 1
ATOM 861 C C . GLY A 1 109 ? 7.141 8.367 2.432 1 87.56 109 GLY A C 1
ATOM 862 O O . GLY A 1 109 ? 5.98 8.07 2.135 1 87.56 109 GLY A O 1
ATOM 863 N N . GLY A 1 110 ? 7.871 9.172 1.607 1 88.31 110 GLY A N 1
ATOM 864 C CA . GLY A 1 110 ? 7.441 9.539 0.267 1 88.31 110 GLY A CA 1
ATOM 865 C C . GLY A 1 110 ? 6.676 10.844 0.22 1 88.31 110 GLY A C 1
ATOM 866 O O . GLY A 1 110 ? 6.293 11.305 -0.855 1 88.31 110 GLY A O 1
ATOM 867 N N . HIS A 1 111 ? 6.391 11.398 1.321 1 95.69 111 HIS A N 1
ATOM 868 C CA . HIS A 1 111 ? 5.656 12.656 1.398 1 95.69 111 HIS A CA 1
ATOM 869 C C . HIS A 1 111 ? 6.578 13.844 1.147 1 95.69 111 HIS A C 1
ATOM 871 O O . HIS A 1 111 ? 7.477 14.125 1.947 1 95.69 111 HIS A O 1
ATOM 877 N N . ASN A 1 112 ? 6.258 14.68 0.215 1 93.38 112 ASN A N 1
ATOM 878 C CA . ASN A 1 112 ? 7.133 15.758 -0.22 1 93.38 112 ASN A CA 1
ATOM 879 C C . ASN A 1 112 ? 7.227 16.859 0.832 1 93.38 112 ASN A C 1
ATOM 881 O O . ASN A 1 112 ? 8.281 17.484 0.998 1 93.38 112 ASN A O 1
ATOM 885 N N . GLY A 1 113 ? 6.219 17.109 1.509 1 97.5 113 GLY A N 1
ATOM 886 C CA . GLY A 1 113 ? 6.258 18.094 2.58 1 97.5 113 GLY A CA 1
ATOM 887 C C . GLY A 1 113 ? 7.203 17.703 3.703 1 97.5 113 GLY A C 1
ATOM 888 O O . GLY A 1 113 ? 8.023 18.531 4.133 1 97.5 113 GLY A O 1
ATOM 889 N N . ILE A 1 114 ? 7.109 16.516 4.172 1 98.19 114 ILE A N 1
ATOM 890 C CA . ILE A 1 114 ? 7.953 16.016 5.25 1 98.19 114 ILE A CA 1
ATOM 891 C C . ILE A 1 114 ? 9.406 15.961 4.789 1 98.19 114 ILE A C 1
ATOM 893 O O . ILE A 1 114 ? 10.32 16.297 5.551 1 98.19 114 ILE A O 1
ATOM 897 N N . LYS A 1 115 ? 9.539 15.562 3.523 1 97 115 LYS A N 1
ATOM 898 C CA . LYS A 1 115 ? 10.883 15.578 2.949 1 97 115 LYS A CA 1
ATOM 899 C C . LYS A 1 115 ? 11.508 16.969 3.043 1 97 115 LYS A C 1
ATOM 901 O O . LYS A 1 115 ? 12.656 17.109 3.453 1 97 115 LYS A O 1
ATOM 906 N N . SER A 1 116 ? 10.781 17.938 2.689 1 98.38 116 SER A N 1
ATOM 907 C CA . SER A 1 116 ? 11.227 19.328 2.74 1 98.38 116 SER A CA 1
ATOM 908 C C . SER A 1 116 ? 11.539 19.75 4.172 1 98.38 116 SER A C 1
ATOM 910 O O . SER A 1 116 ? 12.562 20.391 4.426 1 98.38 116 SER A O 1
ATOM 912 N N . ILE A 1 117 ? 10.711 19.375 5.09 1 98.56 117 ILE A N 1
ATOM 913 C CA . ILE A 1 117 ? 10.852 19.766 6.484 1 98.56 117 ILE A CA 1
ATOM 914 C C . ILE A 1 117 ? 12.109 19.141 7.078 1 98.56 117 ILE A C 1
ATOM 916 O O . ILE A 1 117 ? 12.898 19.812 7.738 1 98.56 117 ILE A O 1
ATOM 920 N N . ILE A 1 118 ? 12.297 17.969 6.82 1 98.12 118 ILE A N 1
ATOM 921 C CA . ILE A 1 118 ? 13.484 17.266 7.312 1 98.12 118 ILE A CA 1
ATOM 922 C C . ILE A 1 118 ? 14.742 17.938 6.77 1 98.12 118 ILE A C 1
ATOM 924 O O . ILE A 1 118 ? 15.703 18.156 7.512 1 98.12 118 ILE A O 1
ATOM 928 N N . ALA A 1 119 ? 14.727 18.266 5.531 1 97.75 119 ALA A N 1
ATOM 929 C CA . ALA A 1 119 ? 15.867 18.938 4.898 1 97.75 119 ALA A CA 1
ATOM 930 C C . ALA A 1 119 ? 16.156 20.281 5.559 1 97.75 119 ALA A C 1
ATOM 932 O O . ALA A 1 119 ? 17.312 20.625 5.785 1 97.75 119 ALA A O 1
ATOM 933 N N . HIS A 1 120 ? 15.211 20.984 5.914 1 98.06 120 HIS A N 1
ATOM 934 C CA . HIS A 1 120 ? 15.375 22.344 6.426 1 98.06 120 HIS A CA 1
ATOM 935 C C . HIS A 1 120 ? 15.672 22.328 7.922 1 98.06 120 HIS A C 1
ATOM 937 O O . HIS A 1 120 ? 16.391 23.188 8.422 1 98.06 120 HIS A O 1
ATOM 943 N N . LEU A 1 121 ? 15.062 21.406 8.609 1 97.38 121 LEU A N 1
ATOM 944 C CA . LEU A 1 121 ? 15.312 21.312 10.039 1 97.38 121 LEU A CA 1
ATOM 945 C C . LEU A 1 121 ? 16.609 20.562 10.32 1 97.38 121 LEU A C 1
ATOM 947 O O . LEU A 1 121 ? 17.156 20.641 11.422 1 97.38 121 LEU A O 1
ATOM 951 N N . GLY A 1 122 ? 17.047 19.75 9.367 1 96.94 122 GLY A N 1
ATOM 952 C CA . GLY A 1 122 ? 18.297 19 9.5 1 96.94 122 GLY A CA 1
ATOM 953 C C . GLY A 1 122 ? 18.141 17.734 10.336 1 96.94 122 GLY A C 1
ATOM 954 O O . GLY A 1 122 ? 19.125 17.188 10.82 1 96.94 122 GLY A O 1
ATOM 955 N N . THR A 1 123 ? 16.891 17.375 10.633 1 97.44 123 THR A N 1
ATOM 956 C CA . THR A 1 123 ? 16.609 16.203 11.453 1 97.44 123 THR A CA 1
ATOM 957 C C . THR A 1 123 ? 15.227 15.633 11.125 1 97.44 123 THR A C 1
ATOM 959 O O . THR A 1 123 ? 14.367 16.344 10.617 1 97.44 123 THR A O 1
ATOM 962 N N . ASP A 1 124 ? 15.062 14.328 11.344 1 98 124 ASP A N 1
ATOM 963 C CA . ASP A 1 124 ? 13.758 13.68 11.203 1 98 124 ASP A CA 1
ATOM 964 C C . ASP A 1 124 ? 13.125 13.422 12.562 1 98 124 ASP A C 1
ATOM 966 O O . ASP A 1 124 ? 12.18 12.641 12.68 1 98 124 ASP A O 1
ATOM 970 N N . ILE A 1 125 ? 13.734 14.078 13.586 1 97.88 125 ILE A N 1
ATOM 971 C CA . ILE A 1 125 ? 13.273 13.891 14.961 1 97.88 125 ILE A CA 1
ATOM 972 C C . ILE A 1 125 ? 12.414 15.078 15.383 1 97.88 125 ILE A C 1
ATOM 974 O O . ILE A 1 125 ? 12.922 16.062 15.922 1 97.88 125 ILE A O 1
ATOM 978 N N . PHE A 1 126 ? 11.109 15.031 15.203 1 98.12 126 PHE A N 1
ATOM 979 C CA . PHE A 1 126 ? 10.094 15.969 15.656 1 98.12 126 PHE A CA 1
ATOM 980 C C . PHE A 1 126 ? 8.719 15.312 15.688 1 98.12 126 PHE A C 1
ATOM 982 O O . PHE A 1 126 ? 8.438 14.414 14.898 1 98.12 126 PHE A O 1
ATOM 989 N N . PRO A 1 127 ? 7.867 15.734 16.578 1 98.31 127 PRO A N 1
ATOM 990 C CA . PRO A 1 127 ? 6.539 15.125 16.703 1 98.31 127 PRO A CA 1
ATOM 991 C C . PRO A 1 127 ? 5.688 15.305 15.445 1 98.31 127 PRO A C 1
ATOM 993 O O . PRO A 1 127 ? 5.742 16.359 14.805 1 98.31 127 PRO A O 1
ATOM 996 N N . ARG A 1 128 ? 4.898 14.273 15.156 1 98.62 128 ARG A N 1
ATOM 997 C CA . ARG A 1 128 ? 4.035 14.25 13.977 1 98.62 128 ARG A CA 1
ATOM 998 C C . ARG A 1 128 ? 2.686 13.617 14.297 1 98.62 128 ARG A C 1
ATOM 1000 O O . ARG A 1 128 ? 2.607 12.672 15.086 1 98.62 128 ARG A O 1
ATOM 1007 N N . ILE A 1 129 ? 1.664 14.156 13.742 1 98.81 129 ILE A N 1
ATOM 1008 C CA . ILE A 1 129 ? 0.373 13.477 13.68 1 98.81 129 ILE A CA 1
ATOM 1009 C C . ILE A 1 129 ? 0.053 13.125 12.227 1 98.81 129 ILE A C 1
ATOM 1011 O O . ILE A 1 129 ? -0.127 14.008 11.391 1 98.81 129 ILE A O 1
ATOM 1015 N N . LYS A 1 130 ? 0.035 11.875 11.945 1 98.62 130 LYS A N 1
ATOM 1016 C CA . LYS A 1 130 ? -0.384 11.352 10.648 1 98.62 130 LYS A CA 1
ATOM 1017 C C . LYS A 1 130 ? -1.882 11.062 10.625 1 98.62 130 LYS A C 1
ATOM 1019 O O . LYS A 1 130 ? -2.381 10.305 11.461 1 98.62 130 LYS A O 1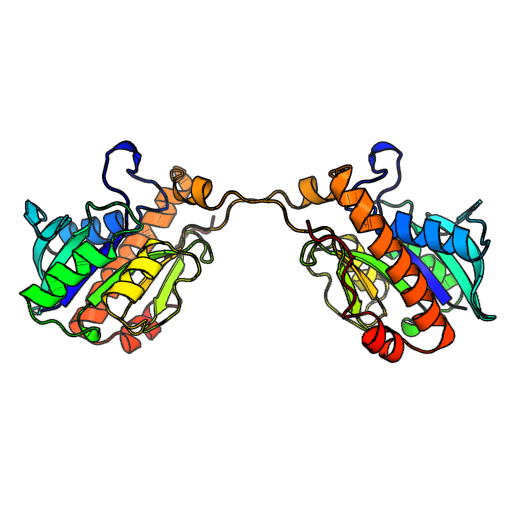
ATOM 1024 N N . VAL A 1 131 ? -2.562 11.695 9.656 1 98.44 131 VAL A N 1
ATOM 1025 C CA . VAL A 1 131 ? -3.99 11.445 9.5 1 98.44 131 VAL A CA 1
ATOM 1026 C C . VAL A 1 131 ? -4.227 10.531 8.297 1 98.44 131 VAL A C 1
ATOM 1028 O O . VAL A 1 131 ? -3.768 10.828 7.191 1 98.44 131 VAL A O 1
ATOM 1031 N N . GLY A 1 132 ? -4.988 9.477 8.539 1 97.5 132 GLY A N 1
ATOM 1032 C CA . GLY A 1 132 ? -5.203 8.492 7.484 1 97.5 132 GLY A CA 1
ATOM 1033 C C . GLY A 1 132 ? -6.098 9 6.371 1 97.5 132 GLY A C 1
ATOM 1034 O O . GLY A 1 132 ? -7.168 9.555 6.629 1 97.5 132 GLY A O 1
ATOM 1035 N N . VAL A 1 133 ? -5.621 8.773 5.082 1 95.81 133 VAL A N 1
ATOM 1036 C CA . VAL A 1 133 ? -6.434 9.156 3.932 1 95.81 133 VAL A CA 1
ATOM 1037 C C . VAL A 1 133 ? -6.625 7.953 3.012 1 95.81 133 VAL A C 1
ATOM 1039 O O . VAL A 1 133 ? -7.227 8.07 1.94 1 95.81 133 VAL A O 1
ATOM 1042 N N . GLY A 1 134 ? -6.125 6.875 3.379 1 91.38 134 GLY A N 1
ATOM 1043 C CA . GLY A 1 134 ? -6.316 5.633 2.648 1 91.38 134 GLY A CA 1
ATOM 1044 C C . GLY A 1 134 ? -5.465 5.539 1.396 1 91.38 134 GLY A C 1
ATOM 1045 O O . GLY A 1 134 ? -4.785 6.5 1.03 1 91.38 134 GLY A O 1
ATOM 1046 N N . GLN A 1 135 ? -5.457 4.344 0.782 1 86.25 135 GLN A N 1
ATOM 1047 C CA . GLN A 1 135 ? -4.773 4.094 -0.481 1 86.25 135 GLN A CA 1
ATOM 1048 C C . GLN A 1 135 ? -5.762 4.035 -1.641 1 86.25 135 GLN A C 1
ATOM 1050 O O . GLN A 1 135 ? -6.953 3.783 -1.437 1 86.25 135 GLN A O 1
ATOM 1055 N N . PRO A 1 136 ? -5.211 4.398 -2.832 1 81.88 136 PRO A N 1
ATOM 1056 C CA . PRO A 1 136 ? -6.102 4.234 -3.986 1 81.88 136 PRO A CA 1
ATOM 1057 C C . PRO A 1 136 ? -6.57 2.795 -4.176 1 81.88 136 PRO A C 1
ATOM 1059 O O . PRO A 1 136 ? -5.816 1.856 -3.895 1 81.88 136 PRO A O 1
ATOM 1062 N N . ASN A 1 137 ? -7.863 2.684 -4.375 1 74 137 ASN A N 1
ATOM 1063 C CA . ASN A 1 137 ? -8.398 1.356 -4.66 1 74 137 ASN A CA 1
ATOM 1064 C C . ASN A 1 137 ? -7.863 0.81 -5.98 1 74 137 ASN A C 1
ATOM 1066 O O . ASN A 1 137 ? -8.109 1.391 -7.039 1 74 137 ASN A O 1
ATOM 1070 N N . VAL A 1 138 ? -6.801 0.156 -5.844 1 73.69 138 VAL A N 1
ATOM 1071 C CA . VAL A 1 138 ? -6.32 -0.49 -7.062 1 73.69 138 VAL A CA 1
ATOM 1072 C C . VAL A 1 138 ? -7.062 -1.806 -7.277 1 73.69 138 VAL A C 1
ATOM 1074 O O . VAL A 1 138 ? -7.234 -2.59 -6.34 1 73.69 138 VAL A O 1
ATOM 1077 N N . ASP A 1 139 ? -7.727 -1.851 -8.406 1 79.25 139 ASP A N 1
ATOM 1078 C CA . ASP A 1 139 ? -8.383 -3.1 -8.781 1 79.25 139 ASP A CA 1
ATOM 1079 C C . ASP A 1 139 ? -7.355 -4.16 -9.18 1 79.25 139 ASP A C 1
ATOM 1081 O O . ASP A 1 139 ? -6.992 -4.266 -10.352 1 79.25 139 ASP A O 1
ATOM 1085 N N . LEU A 1 140 ? -6.875 -4.859 -8.117 1 82.69 140 LEU A N 1
ATOM 1086 C CA . LEU A 1 140 ? -5.84 -5.859 -8.352 1 82.69 140 LEU A CA 1
ATOM 1087 C C . LEU A 1 140 ? -6.367 -7 -9.219 1 82.69 140 LEU A C 1
ATOM 1089 O O . LEU A 1 140 ? -5.629 -7.562 -10.023 1 82.69 140 LEU A O 1
ATOM 1093 N N . VAL A 1 141 ? -7.629 -7.223 -9.102 1 83.19 141 VAL A N 1
ATOM 1094 C CA . VAL A 1 141 ? -8.234 -8.305 -9.875 1 83.19 141 VAL A CA 1
ATOM 1095 C C . VAL A 1 141 ? -8.172 -7.973 -11.359 1 83.19 141 VAL A C 1
ATOM 1097 O O . VAL A 1 141 ? -7.727 -8.789 -12.164 1 83.19 141 VAL A O 1
ATOM 1100 N N . ASN A 1 142 ? -8.539 -6.75 -11.656 1 87.06 142 ASN A N 1
ATOM 1101 C CA . ASN A 1 142 ? -8.469 -6.348 -13.055 1 87.06 142 ASN A CA 1
ATOM 1102 C C . ASN A 1 142 ? -7.031 -6.285 -13.547 1 87.06 142 ASN A C 1
ATOM 1104 O O . ASN A 1 142 ? -6.754 -6.578 -14.711 1 87.06 142 ASN A O 1
ATOM 1108 N N . TYR A 1 143 ? -6.219 -5.91 -12.672 1 90.81 143 TYR A N 1
ATOM 1109 C CA . TYR A 1 143 ? -4.816 -5.805 -13.062 1 90.81 143 TYR A CA 1
ATOM 1110 C C . TYR A 1 143 ? -4.258 -7.168 -13.461 1 90.81 143 TYR A C 1
ATOM 1112 O O . TYR A 1 143 ? -3.658 -7.305 -14.531 1 90.81 143 TYR A O 1
ATOM 1120 N N . VAL A 1 144 ? -4.488 -8.18 -12.68 1 93.75 144 VAL A N 1
ATOM 1121 C CA . VAL A 1 144 ? -3.889 -9.477 -12.961 1 93.75 144 VAL A CA 1
ATOM 1122 C C . VAL A 1 144 ? -4.617 -10.148 -14.117 1 93.75 144 VAL A C 1
ATOM 1124 O O . VAL A 1 144 ? -4.086 -11.07 -14.75 1 93.75 144 VAL A O 1
ATOM 1127 N N . LEU A 1 145 ? -5.797 -9.695 -14.445 1 93.19 145 LEU A N 1
ATOM 1128 C CA . LEU A 1 145 ? -6.539 -10.219 -15.586 1 93.19 145 LEU A CA 1
ATOM 1129 C C . LEU A 1 145 ? -6.188 -9.453 -16.859 1 93.19 145 LEU A C 1
ATOM 1131 O O . LEU A 1 145 ? -6.66 -9.797 -17.953 1 93.19 145 LEU A O 1
ATOM 1135 N N . GLY A 1 146 ? -5.34 -8.453 -16.672 1 92.62 146 GLY A N 1
ATOM 1136 C CA . GLY A 1 146 ? -4.84 -7.711 -17.812 1 92.62 146 GLY A CA 1
ATOM 1137 C C . GLY A 1 146 ? -3.682 -8.398 -18.516 1 92.62 146 GLY A C 1
ATOM 1138 O O . GLY A 1 146 ? -3.037 -9.273 -17.938 1 92.62 146 GLY A O 1
ATOM 1139 N N . LYS A 1 147 ? -3.404 -7.949 -19.703 1 93.31 147 LYS A N 1
ATOM 1140 C CA . LYS A 1 147 ? -2.363 -8.562 -20.531 1 93.31 147 LYS A CA 1
ATOM 1141 C C . LYS A 1 147 ? -1.039 -7.82 -20.391 1 93.31 147 LYS A C 1
ATOM 1143 O O . LYS A 1 147 ? -1.019 -6.645 -20.016 1 93.31 147 LYS A O 1
ATOM 1148 N N . PHE A 1 148 ? 0.043 -8.578 -20.625 1 92.25 148 PHE A N 1
ATOM 1149 C CA . PHE A 1 148 ? 1.372 -7.977 -20.641 1 92.25 148 PHE A CA 1
ATOM 1150 C C . PHE A 1 148 ? 1.559 -7.082 -21.859 1 92.25 148 PHE A C 1
ATOM 1152 O O . PHE A 1 148 ? 1.043 -7.379 -22.938 1 92.25 148 PHE A O 1
ATOM 1159 N N . THR A 1 149 ? 2.295 -6.004 -21.656 1 90.88 149 THR A N 1
ATOM 1160 C CA . THR A 1 149 ? 2.75 -5.219 -22.797 1 90.88 149 THR A CA 1
ATOM 1161 C C . THR A 1 149 ? 3.873 -5.941 -23.547 1 90.88 149 THR A C 1
ATOM 1163 O O . THR A 1 149 ? 4.434 -6.918 -23.031 1 90.88 149 THR A O 1
ATOM 1166 N N . LYS A 1 150 ? 4.152 -5.477 -24.734 1 91.31 150 LYS A N 1
ATOM 1167 C CA . LYS A 1 150 ? 5.234 -6.074 -25.5 1 91.31 150 LYS A CA 1
ATOM 1168 C C . LYS A 1 150 ? 6.562 -5.973 -24.766 1 91.31 150 LYS A C 1
ATOM 1170 O O . LYS A 1 150 ? 7.344 -6.926 -24.75 1 91.31 150 LYS A O 1
ATOM 1175 N N . GLU A 1 151 ? 6.75 -4.867 -24.172 1 91.38 151 GLU A N 1
ATOM 1176 C CA . GLU A 1 151 ? 7.973 -4.652 -23.406 1 91.38 151 GLU A CA 1
ATOM 1177 C C . GLU A 1 151 ? 8.047 -5.602 -22.203 1 91.38 151 GLU A C 1
ATOM 1179 O O . GLU A 1 151 ? 9.094 -6.188 -21.938 1 91.38 151 GLU A O 1
ATOM 1184 N N . GLU A 1 152 ? 6.977 -5.742 -21.516 1 92.38 152 GLU A N 1
ATOM 1185 C CA . GLU A 1 152 ? 6.926 -6.645 -20.375 1 92.38 152 GLU A CA 1
ATOM 1186 C C . GLU A 1 152 ? 7.191 -8.086 -20.797 1 92.38 152 GLU A C 1
ATOM 1188 O O . GLU A 1 152 ? 7.879 -8.828 -20.094 1 92.38 152 GLU A O 1
ATOM 1193 N N . MET A 1 153 ? 6.676 -8.477 -21.938 1 92.75 153 MET A N 1
ATOM 1194 C CA . MET A 1 153 ? 6.797 -9.852 -22.406 1 92.75 153 MET A CA 1
ATOM 1195 C C . MET A 1 153 ? 8.258 -10.211 -22.688 1 92.75 153 MET A C 1
ATOM 1197 O O . MET A 1 153 ? 8.68 -11.336 -22.422 1 92.75 153 MET A O 1
ATOM 1201 N N . GLU A 1 154 ? 8.969 -9.289 -23.188 1 93.06 154 GLU A N 1
ATOM 1202 C CA . GLU A 1 154 ? 10.383 -9.516 -23.453 1 93.06 154 GLU A CA 1
ATOM 1203 C C . GLU A 1 154 ? 11.148 -9.836 -22.172 1 93.06 154 GLU A C 1
ATOM 1205 O O . GLU A 1 154 ? 11.953 -10.766 -22.141 1 93.06 154 GLU A O 1
ATOM 1210 N N . VAL A 1 155 ? 10.836 -9.133 -21.188 1 95.06 155 VAL A N 1
ATOM 1211 C CA . VAL A 1 155 ? 11.469 -9.32 -19.891 1 95.06 155 VAL A CA 1
ATOM 1212 C C . VAL A 1 155 ? 10.945 -10.602 -19.234 1 95.06 155 VAL A C 1
ATOM 1214 O O . VAL A 1 155 ? 11.719 -11.375 -18.656 1 95.06 155 VAL A O 1
ATOM 1217 N N . LEU A 1 156 ? 9.75 -10.789 -19.438 1 95.31 156 LEU A N 1
ATOM 1218 C CA . LEU A 1 156 ? 9.07 -11.938 -18.859 1 95.31 156 LEU A CA 1
ATOM 1219 C C . LEU A 1 156 ? 9.648 -13.242 -19.391 1 95.31 156 LEU A C 1
ATOM 1221 O O . LEU A 1 156 ? 9.75 -14.234 -18.672 1 95.31 156 LEU A O 1
ATOM 1225 N N . ASN A 1 157 ? 10.008 -13.234 -20.625 1 96.12 157 ASN A N 1
ATOM 1226 C CA . ASN A 1 157 ? 10.555 -14.438 -21.234 1 96.12 157 ASN A CA 1
ATOM 1227 C C . ASN A 1 157 ? 11.797 -14.93 -20.5 1 96.12 157 ASN A C 1
ATOM 1229 O O . ASN A 1 157 ? 11.992 -16.141 -20.328 1 96.12 157 ASN A O 1
ATOM 1233 N N . GLU A 1 158 ? 12.547 -14.031 -20 1 97.12 158 GLU A N 1
ATOM 1234 C CA . GLU A 1 158 ? 13.727 -14.406 -19.219 1 97.12 158 GLU A CA 1
ATOM 1235 C C . GLU A 1 158 ? 13.336 -15.039 -17.891 1 97.12 158 GLU A C 1
ATOM 1237 O O . GLU A 1 158 ? 13.945 -16.016 -17.453 1 97.12 158 GLU A O 1
ATOM 1242 N N . SER A 1 159 ? 12.32 -14.469 -17.266 1 97.19 159 SER A N 1
ATOM 1243 C CA . SER A 1 159 ? 11.875 -15.023 -15.992 1 97.19 159 SER A CA 1
ATOM 1244 C C . SER A 1 159 ? 11.211 -16.375 -16.188 1 97.19 159 SER A C 1
ATOM 1246 O O . SER A 1 159 ? 11.305 -17.266 -15.328 1 97.19 159 SER A O 1
ATOM 1248 N N . ILE A 1 160 ? 10.547 -16.531 -17.312 1 97.94 160 ILE A N 1
ATOM 1249 C CA . ILE A 1 160 ? 9.953 -17.828 -17.641 1 97.94 160 ILE A CA 1
ATOM 1250 C C . ILE A 1 160 ? 11.047 -18.875 -17.781 1 97.94 160 ILE A C 1
ATOM 1252 O O . ILE A 1 160 ? 10.938 -19.984 -17.234 1 97.94 160 ILE A O 1
ATOM 1256 N N . ASP A 1 161 ? 12.086 -18.531 -18.422 1 98.12 161 ASP A N 1
ATOM 1257 C CA . ASP A 1 161 ? 13.211 -19.438 -18.594 1 98.12 161 ASP A CA 1
ATOM 1258 C C . ASP A 1 161 ? 13.867 -19.766 -17.25 1 98.12 161 ASP A C 1
ATOM 1260 O O . ASP A 1 161 ? 14.164 -20.938 -16.984 1 98.12 161 ASP A O 1
ATOM 1264 N N . ALA A 1 162 ? 14.086 -18.797 -16.484 1 98.38 162 ALA A N 1
ATOM 1265 C CA . ALA A 1 162 ? 14.68 -19.016 -15.156 1 98.38 162 ALA A CA 1
ATOM 1266 C C . ALA A 1 162 ? 13.781 -19.891 -14.297 1 98.38 162 ALA A C 1
ATOM 1268 O O . ALA A 1 162 ? 14.266 -20.75 -13.562 1 98.38 162 ALA A O 1
ATOM 1269 N N . SER A 1 163 ? 12.492 -19.656 -14.352 1 98.69 163 SER A N 1
ATOM 1270 C CA . SER A 1 163 ? 11.531 -20.469 -13.594 1 98.69 163 SER A CA 1
ATOM 1271 C C . SER A 1 163 ? 11.562 -21.922 -14.039 1 98.69 163 SER A C 1
ATOM 1273 O O . SER A 1 163 ? 11.43 -22.828 -13.211 1 98.69 163 SER A O 1
ATOM 1275 N N . THR A 1 164 ? 11.672 -22.109 -15.32 1 98.62 164 THR A N 1
ATOM 1276 C CA . THR A 1 164 ? 11.789 -23.453 -15.883 1 98.62 164 THR A CA 1
ATOM 1277 C C . THR A 1 164 ? 13.016 -24.172 -15.32 1 98.62 164 THR A C 1
ATOM 1279 O O . THR A 1 164 ? 12.93 -25.312 -14.883 1 98.62 164 THR A O 1
ATOM 1282 N N . LYS A 1 165 ? 14.133 -23.484 -15.297 1 98.19 165 LYS A N 1
ATOM 1283 C CA . LYS A 1 165 ? 15.367 -24.047 -14.742 1 98.19 165 LYS A CA 1
ATOM 1284 C C . LYS A 1 165 ? 15.234 -24.281 -13.242 1 98.19 165 LYS A C 1
ATOM 1286 O O . LYS A 1 165 ? 15.758 -25.281 -12.727 1 98.19 165 LYS A O 1
ATOM 1291 N N . ALA A 1 166 ? 14.562 -23.391 -12.594 1 98.5 166 ALA A N 1
ATOM 1292 C CA . ALA A 1 166 ? 14.328 -23.547 -11.156 1 98.5 166 ALA A CA 1
ATOM 1293 C C . ALA A 1 166 ? 13.508 -24.797 -10.867 1 98.5 166 ALA A C 1
ATOM 1295 O O . ALA A 1 166 ? 13.812 -25.547 -9.93 1 98.5 166 ALA A O 1
ATOM 1296 N N . ALA A 1 167 ? 12.477 -24.984 -11.641 1 98.5 167 ALA A N 1
ATOM 1297 C CA . ALA A 1 167 ? 11.656 -26.172 -11.477 1 98.5 167 ALA A CA 1
ATOM 1298 C C . ALA A 1 167 ? 12.492 -27.438 -11.625 1 98.5 167 ALA A C 1
ATOM 1300 O O . ALA A 1 167 ? 12.352 -28.375 -10.828 1 98.5 167 ALA A O 1
ATOM 1301 N N . LYS A 1 168 ? 13.32 -27.453 -12.625 1 97.94 168 LYS A N 1
ATOM 1302 C CA . LYS A 1 168 ? 14.227 -28.594 -12.812 1 97.94 168 LYS A CA 1
ATOM 1303 C C . LYS A 1 168 ? 15.102 -28.812 -11.586 1 97.94 168 LYS A C 1
ATOM 1305 O O . LYS A 1 168 ? 15.281 -29.938 -11.133 1 97.94 168 LYS A O 1
ATOM 1310 N N . GLU A 1 169 ? 15.641 -27.719 -11.078 1 97.88 169 GLU A N 1
ATOM 1311 C CA . GLU A 1 169 ? 16.5 -27.812 -9.898 1 97.88 169 GLU A CA 1
ATOM 1312 C C . GLU A 1 169 ? 15.742 -28.375 -8.703 1 97.88 169 GLU A C 1
ATOM 1314 O O . GLU A 1 169 ? 16.281 -29.188 -7.945 1 97.88 169 GLU A O 1
ATOM 1319 N N . ILE A 1 170 ? 14.508 -27.984 -8.562 1 97.88 170 ILE A N 1
ATOM 1320 C CA . ILE A 1 170 ? 13.688 -28.453 -7.453 1 97.88 170 ILE A CA 1
ATOM 1321 C C . ILE A 1 170 ? 13.445 -29.953 -7.586 1 97.88 170 ILE A C 1
ATOM 1323 O O . ILE A 1 170 ? 13.57 -30.703 -6.605 1 97.88 170 ILE A O 1
ATOM 1327 N N . ILE A 1 171 ? 13.203 -30.391 -8.789 1 96.38 171 ILE A N 1
ATOM 1328 C CA . ILE A 1 171 ? 12.883 -31.781 -9.078 1 96.38 171 ILE A CA 1
ATOM 1329 C C . ILE A 1 171 ? 14.141 -32.625 -8.945 1 96.38 171 ILE A C 1
ATOM 1331 O O . ILE A 1 171 ? 14.094 -33.719 -8.367 1 96.38 171 ILE A O 1
ATOM 1335 N N . SER A 1 172 ? 15.242 -32.156 -9.367 1 95.44 172 SER A N 1
ATOM 1336 C CA . SER A 1 172 ? 16.469 -32.938 -9.461 1 95.44 172 SER A CA 1
ATOM 1337 C C . SER A 1 172 ? 17.234 -32.938 -8.141 1 95.44 172 SER A C 1
ATOM 1339 O O . SER A 1 172 ? 17.938 -33.906 -7.816 1 95.44 172 SER A O 1
ATOM 1341 N N . ASN A 1 173 ? 17.156 -31.938 -7.391 1 95.38 173 ASN A N 1
ATOM 1342 C CA . ASN A 1 173 ? 17.875 -31.781 -6.129 1 95.38 173 ASN A CA 1
ATOM 1343 C C . ASN A 1 173 ? 16.938 -31.484 -4.977 1 95.38 173 ASN A C 1
ATOM 1345 O O . ASN A 1 173 ? 16.328 -32.406 -4.402 1 95.38 173 ASN A O 1
ATOM 1349 N N . ASP A 1 174 ? 16.734 -30.203 -4.688 1 95.62 174 ASP A N 1
ATOM 1350 C CA . ASP A 1 174 ? 15.781 -29.844 -3.646 1 95.62 174 ASP A CA 1
ATOM 1351 C C . ASP A 1 174 ? 15.438 -28.359 -3.709 1 95.62 174 ASP A C 1
ATOM 1353 O O . ASP A 1 174 ? 16.094 -27.594 -4.426 1 95.62 174 ASP A O 1
ATOM 1357 N N . VAL A 1 175 ? 14.398 -28.031 -2.996 1 97.06 175 VAL A N 1
ATOM 1358 C CA . VAL A 1 175 ? 13.844 -26.688 -3.018 1 97.06 175 VAL A CA 1
ATOM 1359 C C . VAL A 1 175 ? 14.867 -25.703 -2.447 1 97.06 175 VAL A C 1
ATOM 1361 O O . VAL A 1 175 ? 15.016 -24.594 -2.955 1 97.06 175 VAL A O 1
ATOM 1364 N N . LYS A 1 176 ? 15.602 -26.031 -1.437 1 96.25 176 LYS A N 1
ATOM 1365 C CA . LYS A 1 176 ? 16.578 -25.172 -0.782 1 96.25 176 LYS A CA 1
ATOM 1366 C C . LYS A 1 176 ? 17.703 -24.781 -1.737 1 96.25 176 LYS A C 1
ATOM 1368 O O . LYS A 1 176 ? 18.109 -23.625 -1.796 1 96.25 176 LYS A O 1
ATOM 1373 N N . THR A 1 177 ? 18.156 -25.797 -2.404 1 97.06 177 THR A N 1
ATOM 1374 C CA . THR A 1 177 ? 19.188 -25.547 -3.398 1 97.06 177 THR A CA 1
ATOM 1375 C C . THR A 1 177 ? 18.688 -24.578 -4.469 1 97.06 177 THR A C 1
ATOM 1377 O O . THR A 1 177 ? 19.391 -23.641 -4.855 1 97.06 177 THR A O 1
ATOM 1380 N N . ALA A 1 178 ? 17.516 -24.891 -4.973 1 97.81 178 ALA A N 1
ATOM 1381 C CA . ALA A 1 178 ? 16.922 -24.016 -5.988 1 97.81 178 ALA A CA 1
ATOM 1382 C C . ALA A 1 178 ? 16.797 -22.578 -5.48 1 97.81 178 ALA A C 1
ATOM 1384 O O . ALA A 1 178 ? 17.047 -21.625 -6.215 1 97.81 178 ALA A O 1
ATOM 1385 N N . MET A 1 179 ? 16.375 -22.375 -4.176 1 97.5 179 MET A N 1
ATOM 1386 C CA . MET A 1 179 ? 16.25 -21.047 -3.566 1 97.5 179 MET A CA 1
ATOM 1387 C C . MET A 1 179 ? 17.578 -20.312 -3.607 1 97.5 179 MET A C 1
ATOM 1389 O O . MET A 1 179 ? 17.641 -19.141 -4.008 1 97.5 179 MET A O 1
ATOM 1393 N N . ASN A 1 180 ? 18.609 -20.969 -3.309 1 96.88 180 ASN A N 1
ATOM 1394 C CA . ASN A 1 180 ? 19.938 -20.375 -3.252 1 96.88 180 ASN A CA 1
ATOM 1395 C C . ASN A 1 180 ? 20.422 -19.922 -4.633 1 96.88 180 ASN A C 1
ATOM 1397 O O . ASN A 1 180 ? 21.109 -18.906 -4.758 1 96.88 180 ASN A O 1
ATOM 1401 N N . ILE A 1 181 ? 20.016 -20.562 -5.555 1 96.81 181 ILE A N 1
ATOM 1402 C CA . ILE A 1 181 ? 20.516 -20.312 -6.902 1 96.81 181 ILE A CA 1
ATOM 1403 C C . ILE A 1 181 ? 19.656 -19.25 -7.578 1 96.81 181 ILE A C 1
ATOM 1405 O O . ILE A 1 181 ? 20.188 -18.359 -8.25 1 96.81 181 ILE A O 1
ATOM 1409 N N . TYR A 1 182 ? 18.375 -19.328 -7.363 1 97.56 182 TYR A N 1
ATOM 1410 C CA . TYR A 1 182 ? 17.531 -18.609 -8.305 1 97.56 182 TYR A CA 1
ATOM 1411 C C . TYR A 1 182 ? 16.812 -17.453 -7.617 1 97.56 182 TYR A C 1
ATOM 1413 O O . TYR A 1 182 ? 16.266 -16.578 -8.281 1 97.56 182 TYR A O 1
ATOM 1421 N N . ASN A 1 183 ? 16.719 -17.328 -6.223 1 96.75 183 ASN A N 1
ATOM 1422 C CA . ASN A 1 183 ? 15.992 -16.25 -5.559 1 96.75 183 ASN A CA 1
ATOM 1423 C C . ASN A 1 183 ? 16.656 -14.898 -5.805 1 96.75 183 ASN A C 1
ATOM 1425 O O . ASN A 1 183 ? 16.016 -13.859 -5.637 1 96.75 183 ASN A O 1
ATOM 1429 N N . GLY A 1 184 ? 17.859 -14.875 -6.293 1 95 184 GLY A N 1
ATOM 1430 C CA . GLY A 1 184 ? 18.531 -13.641 -6.641 1 95 184 GLY A CA 1
ATOM 1431 C C . GLY A 1 184 ? 18.422 -13.289 -8.109 1 95 184 GLY A C 1
ATOM 1432 O O . GLY A 1 184 ? 19.016 -12.305 -8.57 1 95 184 GLY A O 1
ATOM 1433 N N . PHE A 1 185 ? 17.625 -14.055 -8.844 1 95.38 185 PHE A N 1
ATOM 1434 C CA . PHE A 1 185 ? 17.531 -13.875 -10.289 1 95.38 185 PHE A CA 1
ATOM 1435 C C . PHE A 1 185 ? 16.922 -12.516 -10.625 1 95.38 185 PHE A C 1
ATOM 1437 O O . PHE A 1 185 ? 15.961 -12.086 -9.992 1 95.38 185 PHE A O 1
ATOM 1444 N N . LYS A 1 186 ? 17.484 -11.844 -11.602 1 94.69 186 LYS A N 1
ATOM 1445 C CA . LYS A 1 186 ? 17 -10.609 -12.211 1 94.69 186 LYS A CA 1
ATOM 1446 C C . LYS A 1 186 ? 17.156 -10.648 -13.734 1 94.69 186 LYS A C 1
ATOM 1448 O O . LYS A 1 186 ? 18.219 -10.992 -14.242 1 94.69 186 LYS A O 1
ATOM 1453 N N . ALA A 1 187 ? 16.078 -10.344 -14.414 1 94.44 187 ALA A N 1
ATOM 1454 C CA . ALA A 1 187 ? 16.156 -10.273 -15.867 1 94.44 187 ALA A CA 1
ATOM 1455 C C . ALA A 1 187 ? 17.125 -9.188 -16.312 1 94.44 187 ALA A C 1
ATOM 1457 O O . ALA A 1 187 ? 17.484 -8.297 -15.531 1 94.44 187 ALA A O 1
ATOM 1458 N N . SER A 1 188 ? 17.578 -9.297 -17.531 1 88.94 188 SER A N 1
ATOM 1459 C CA . SER A 1 188 ? 18.594 -8.398 -18.062 1 88.94 188 SER A CA 1
ATOM 1460 C C . SER A 1 188 ? 18.078 -6.965 -18.156 1 88.94 188 SER A C 1
ATOM 1462 O O . SER A 1 188 ? 18.844 -6.016 -17.953 1 88.94 188 SER A O 1
ATOM 1464 N N . LYS A 1 189 ? 16.781 -6.832 -18.469 1 86.75 189 LYS A N 1
ATOM 1465 C CA . LYS A 1 189 ? 16.141 -5.52 -18.531 1 86.75 189 LYS A CA 1
ATOM 1466 C C . LYS A 1 189 ? 15.141 -5.328 -17.391 1 86.75 189 LYS A C 1
ATOM 1468 O O . LYS A 1 189 ? 14.445 -6.27 -17.016 1 86.75 189 LYS A O 1
ATOM 1473 N N . SER A 1 190 ? 15.305 -4.168 -16.812 1 79.81 190 SER A N 1
ATOM 1474 C CA . SER A 1 190 ? 14.305 -3.832 -15.797 1 79.81 190 SER A CA 1
ATOM 1475 C C . SER A 1 190 ? 13.281 -2.838 -16.328 1 79.81 190 SER A C 1
ATOM 1477 O O . SER A 1 190 ? 13.641 -1.891 -17.031 1 79.81 190 SER A O 1
ATOM 1479 N N . ILE A 1 191 ? 11.945 -3.227 -16.062 1 75.69 191 ILE A N 1
ATOM 1480 C CA . ILE A 1 191 ? 10.898 -2.314 -16.5 1 75.69 191 ILE A CA 1
ATOM 1481 C C . ILE A 1 191 ? 10.148 -1.764 -15.297 1 75.69 191 ILE A C 1
ATOM 1483 O O . ILE A 1 191 ? 10.039 -2.434 -14.266 1 75.69 191 ILE A O 1
ATOM 1487 N N . MET B 1 1 ? 7.34 -39.469 -8.141 1 94.88 1 MET B N 1
ATOM 1488 C CA . MET B 1 1 ? 6.652 -38.656 -9.125 1 94.88 1 MET B CA 1
ATOM 1489 C C . MET B 1 1 ? 6.359 -37.25 -8.562 1 94.88 1 MET B C 1
ATOM 1491 O O . MET B 1 1 ? 5.992 -37.125 -7.395 1 94.88 1 MET B O 1
ATOM 1495 N N . PHE B 1 2 ? 6.625 -36.281 -9.383 1 97.94 2 PHE B N 1
ATOM 1496 C CA . PHE B 1 2 ? 6.375 -34.906 -8.977 1 97.94 2 PHE B CA 1
ATOM 1497 C C . PHE B 1 2 ? 5.215 -34.281 -9.766 1 97.94 2 PHE B C 1
ATOM 1499 O O . PHE B 1 2 ? 5.031 -34.594 -10.938 1 97.94 2 PHE B O 1
ATOM 1506 N N . LEU B 1 3 ? 4.473 -33.5 -9.094 1 98.75 3 LEU B N 1
ATOM 1507 C CA . LEU B 1 3 ? 3.434 -32.719 -9.734 1 98.75 3 LEU B CA 1
ATOM 1508 C C . LEU B 1 3 ? 3.875 -31.266 -9.891 1 98.75 3 LEU B C 1
ATOM 1510 O O . LEU B 1 3 ? 4.227 -30.609 -8.906 1 98.75 3 LEU B O 1
ATOM 1514 N N . ILE B 1 4 ? 3.932 -30.797 -11.109 1 98.88 4 ILE B N 1
ATOM 1515 C CA . ILE B 1 4 ? 4.199 -29.391 -11.406 1 98.88 4 ILE B CA 1
ATOM 1516 C C . ILE B 1 4 ? 2.936 -28.734 -11.938 1 98.88 4 ILE B C 1
ATOM 1518 O O . ILE B 1 4 ? 2.43 -29.094 -13 1 98.88 4 ILE B O 1
ATOM 1522 N N . VAL B 1 5 ? 2.498 -27.797 -11.18 1 98.88 5 VAL B N 1
ATOM 1523 C CA . VAL B 1 5 ? 1.248 -27.125 -11.523 1 98.88 5 VAL B CA 1
ATOM 1524 C C . VAL B 1 5 ? 1.527 -25.672 -11.898 1 98.88 5 VAL B C 1
ATOM 1526 O O . VAL B 1 5 ? 2.227 -24.953 -11.18 1 98.88 5 VAL B O 1
ATOM 1529 N N . GLY B 1 6 ? 1.014 -25.25 -13.016 1 98.88 6 GLY B N 1
ATOM 1530 C CA . GLY B 1 6 ? 0.938 -23.828 -13.359 1 98.88 6 GLY B CA 1
ATOM 1531 C C . GLY B 1 6 ? -0.457 -23.266 -13.211 1 98.88 6 GLY B C 1
ATOM 1532 O O . GLY B 1 6 ? -1.419 -23.797 -13.758 1 98.88 6 GLY B O 1
ATOM 1533 N N . LEU B 1 7 ? -0.523 -22.125 -12.484 1 98.69 7 LEU B N 1
ATOM 1534 C CA . LEU B 1 7 ? -1.847 -21.547 -12.281 1 98.69 7 LEU B CA 1
ATOM 1535 C C . LEU B 1 7 ? -2.195 -20.562 -13.391 1 98.69 7 LEU B C 1
ATOM 1537 O O . LEU B 1 7 ? -1.31 -19.906 -13.945 1 98.69 7 LEU B O 1
ATOM 1541 N N . GLY B 1 8 ? -3.471 -20.469 -13.703 1 97.56 8 GLY B N 1
ATOM 1542 C CA . GLY B 1 8 ? -4.082 -19.609 -14.711 1 97.56 8 GLY B CA 1
ATOM 1543 C C . GLY B 1 8 ? -5.578 -19.828 -14.852 1 97.56 8 GLY B C 1
ATOM 1544 O O . GLY B 1 8 ? -6.145 -20.719 -14.203 1 97.56 8 GLY B O 1
ATOM 1545 N N . ASN B 1 9 ? -6.188 -18.984 -15.625 1 96.44 9 ASN B N 1
ATOM 1546 C CA . ASN B 1 9 ? -7.59 -19.172 -15.984 1 96.44 9 ASN B CA 1
ATOM 1547 C C . ASN B 1 9 ? -7.734 -19.75 -17.391 1 96.44 9 ASN B C 1
ATOM 1549 O O . ASN B 1 9 ? -7.012 -19.359 -18.312 1 96.44 9 ASN B O 1
ATOM 1553 N N . PRO B 1 10 ? -8.625 -20.797 -17.469 1 95.88 10 PRO B N 1
ATOM 1554 C CA . PRO B 1 10 ? -8.867 -21.375 -18.781 1 95.88 10 PRO B CA 1
ATOM 1555 C C . PRO B 1 10 ? -9.625 -20.422 -19.719 1 95.88 10 PRO B C 1
ATOM 1557 O O . PRO B 1 10 ? -10.43 -19.609 -19.25 1 95.88 10 PRO B O 1
ATOM 1560 N N . GLY B 1 11 ? -9.383 -20.609 -20.984 1 93.56 11 GLY B N 1
ATOM 1561 C CA . GLY B 1 11 ? -10.055 -19.781 -21.984 1 93.56 11 GLY B CA 1
ATOM 1562 C C . GLY B 1 11 ? -9.102 -18.875 -22.75 1 93.56 11 GLY B C 1
ATOM 1563 O O . GLY B 1 11 ? -8.117 -18.391 -22.203 1 93.56 11 GLY B O 1
ATOM 1564 N N . SER B 1 12 ? -9.398 -18.609 -23.969 1 92.25 12 SER B N 1
ATOM 1565 C CA . SER B 1 12 ? -8.523 -17.828 -24.844 1 92.25 12 SER B CA 1
ATOM 1566 C C . SER B 1 12 ? -8.422 -16.375 -24.391 1 92.25 12 SER B C 1
ATOM 1568 O O . SER B 1 12 ? -7.395 -15.727 -24.594 1 92.25 12 SER B O 1
ATOM 1570 N N . GLN B 1 13 ? -9.484 -15.867 -23.703 1 91.69 13 GLN B N 1
ATOM 1571 C CA . GLN B 1 13 ? -9.5 -14.484 -23.25 1 91.69 13 GLN B CA 1
ATOM 1572 C C . GLN B 1 13 ? -8.453 -14.25 -22.172 1 91.69 13 GLN B C 1
ATOM 1574 O O . GLN B 1 13 ? -8.062 -13.109 -21.922 1 91.69 13 GLN B O 1
ATOM 1579 N N . TYR B 1 14 ? -8 -15.258 -21.562 1 93.56 14 TYR B N 1
ATOM 1580 C CA . TYR B 1 14 ? -7.066 -15.102 -20.453 1 93.56 14 TYR B CA 1
ATOM 1581 C C . TYR B 1 14 ? -5.637 -15.383 -20.906 1 93.56 14 TYR B C 1
ATOM 1583 O O . TYR B 1 14 ? -4.695 -15.25 -20.109 1 93.56 14 TYR B O 1
ATOM 1591 N N . GLU B 1 15 ? -5.535 -15.656 -22.141 1 91.31 15 GLU B N 1
ATOM 1592 C CA . GLU B 1 15 ? -4.203 -15.93 -22.672 1 91.31 15 GLU B CA 1
ATOM 1593 C C . GLU B 1 15 ? -3.297 -14.711 -22.547 1 91.31 15 GLU B C 1
ATOM 1595 O O . GLU B 1 15 ? -3.725 -13.586 -22.828 1 91.31 15 GLU B O 1
ATOM 1600 N N . ASP B 1 16 ? -2.178 -14.82 -22 1 92.19 16 ASP B N 1
ATOM 1601 C CA . ASP B 1 16 ? -1.123 -13.812 -21.891 1 92.19 16 ASP B CA 1
ATOM 1602 C C . ASP B 1 16 ? -1.46 -12.781 -20.828 1 92.19 16 ASP B C 1
ATOM 1604 O O . ASP B 1 16 ? -0.929 -11.664 -20.844 1 92.19 16 ASP B O 1
ATOM 1608 N N . THR B 1 17 ? -2.508 -13.156 -20.047 1 95.25 17 THR B N 1
ATOM 1609 C CA . THR B 1 17 ? -2.76 -12.289 -18.906 1 95.25 17 THR B CA 1
ATOM 1610 C C . THR B 1 17 ? -1.734 -12.539 -17.797 1 95.25 17 THR B C 1
ATOM 1612 O O . THR B 1 17 ? -1.097 -13.594 -17.766 1 95.25 17 THR B O 1
ATOM 1615 N N . ARG B 1 18 ? -1.571 -11.578 -16.922 1 96.38 18 ARG B N 1
ATOM 1616 C CA . ARG B 1 18 ? -0.624 -11.672 -15.82 1 96.38 18 ARG B CA 1
ATOM 1617 C C . ARG B 1 18 ? -0.936 -12.875 -14.93 1 96.38 18 ARG B C 1
ATOM 1619 O O . ARG B 1 18 ? -0.025 -13.547 -14.453 1 96.38 18 ARG B O 1
ATOM 1626 N N . HIS B 1 19 ? -2.244 -13.133 -14.789 1 96.75 19 HIS B N 1
ATOM 1627 C CA . HIS B 1 19 ? -2.68 -14.211 -13.906 1 96.75 19 HIS B CA 1
ATOM 1628 C C . HIS B 1 19 ? -2.379 -15.578 -14.516 1 96.75 19 HIS B C 1
ATOM 1630 O O . HIS B 1 19 ? -2.459 -16.594 -13.828 1 96.75 19 HIS B O 1
ATOM 1636 N N . ASN B 1 20 ? -2.002 -15.602 -15.797 1 97.81 20 ASN B N 1
ATOM 1637 C CA . ASN B 1 20 ? -1.79 -16.859 -16.5 1 97.81 20 ASN B CA 1
ATOM 1638 C C . ASN B 1 20 ? -0.305 -17.172 -16.656 1 97.81 20 ASN B C 1
ATOM 1640 O O . ASN B 1 20 ? 0.072 -18.047 -17.438 1 97.81 20 ASN B O 1
ATOM 1644 N N . ILE B 1 21 ? 0.506 -16.516 -15.898 1 97.81 21 ILE B N 1
ATOM 1645 C CA . ILE B 1 21 ? 1.946 -16.703 -16.047 1 97.81 21 ILE B CA 1
ATOM 1646 C C . ILE B 1 21 ? 2.318 -18.141 -15.664 1 97.81 21 ILE B C 1
ATOM 1648 O O . ILE B 1 21 ? 3.252 -18.719 -16.234 1 97.81 21 ILE B O 1
ATOM 1652 N N . GLY B 1 22 ? 1.617 -18.75 -14.719 1 98.62 22 GLY B N 1
ATOM 1653 C CA . GLY B 1 22 ? 1.859 -20.156 -14.375 1 98.62 22 GLY B CA 1
ATOM 1654 C C . GLY B 1 22 ? 1.697 -21.094 -15.562 1 98.62 22 GLY B C 1
ATOM 1655 O O . GLY B 1 22 ? 2.512 -22 -15.758 1 98.62 22 GLY B O 1
ATOM 1656 N N . PHE B 1 23 ? 0.651 -20.875 -16.359 1 98.5 23 PHE B N 1
ATOM 1657 C CA . PHE B 1 23 ? 0.435 -21.656 -17.578 1 98.5 23 PHE B CA 1
ATOM 1658 C C . PHE B 1 23 ? 1.616 -21.516 -18.531 1 98.5 23 PHE B C 1
ATOM 1660 O O . PHE B 1 23 ? 2.084 -22.5 -19.109 1 98.5 23 PHE B O 1
ATOM 1667 N N . LYS B 1 24 ? 2.15 -20.344 -18.625 1 97.81 24 LYS B N 1
ATOM 1668 C CA . LYS B 1 24 ? 3.246 -20.062 -19.547 1 97.81 24 LYS B CA 1
ATOM 1669 C C . LYS B 1 24 ? 4.516 -20.797 -19.125 1 97.81 24 LYS B C 1
ATOM 1671 O O . LYS B 1 24 ? 5.219 -21.359 -19.984 1 97.81 24 LYS B O 1
ATOM 1676 N N . VAL B 1 25 ? 4.734 -20.812 -17.875 1 98.69 25 VAL B N 1
ATOM 1677 C CA . VAL B 1 25 ? 5.93 -21.484 -17.391 1 98.69 25 VAL B CA 1
ATOM 1678 C C . VAL B 1 25 ? 5.793 -23 -17.625 1 98.69 25 VAL B C 1
ATOM 1680 O O . VAL B 1 25 ? 6.734 -23.656 -18.078 1 98.69 25 VAL B O 1
ATOM 1683 N N . VAL B 1 26 ? 4.668 -23.547 -17.344 1 98.81 26 VAL B N 1
ATOM 1684 C CA . VAL B 1 26 ? 4.441 -24.984 -17.547 1 98.81 26 VAL B CA 1
ATOM 1685 C C . VAL B 1 26 ? 4.57 -25.328 -19.031 1 98.81 26 VAL B C 1
ATOM 1687 O O . VAL B 1 26 ? 5.141 -26.359 -19.375 1 98.81 26 VAL B O 1
ATOM 1690 N N . ASP B 1 27 ? 4.02 -24.453 -19.859 1 98.5 27 ASP B N 1
ATOM 1691 C CA . ASP B 1 27 ? 4.18 -24.656 -21.297 1 98.5 27 ASP B CA 1
ATOM 1692 C C . ASP B 1 27 ? 5.656 -24.672 -21.688 1 98.5 27 ASP B C 1
ATOM 1694 O O . ASP B 1 27 ? 6.07 -25.484 -22.531 1 98.5 27 ASP B O 1
ATOM 1698 N N . ASN B 1 28 ? 6.379 -23.781 -21.141 1 98.62 28 ASN B N 1
ATOM 1699 C CA . ASN B 1 28 ? 7.809 -23.734 -21.422 1 98.62 28 ASN B CA 1
ATOM 1700 C C . ASN B 1 28 ? 8.531 -24.969 -20.922 1 98.62 28 ASN B C 1
ATOM 1702 O O . ASN B 1 28 ? 9.438 -25.484 -21.578 1 98.62 28 ASN B O 1
ATOM 1706 N N . ILE B 1 29 ? 8.164 -25.438 -19.734 1 98.75 29 ILE B N 1
ATOM 1707 C CA . ILE B 1 29 ? 8.711 -26.688 -19.203 1 98.75 29 ILE B CA 1
ATOM 1708 C C . ILE B 1 29 ? 8.414 -27.828 -20.156 1 98.75 29 ILE B C 1
ATOM 1710 O O . ILE B 1 29 ? 9.297 -28.625 -20.484 1 98.75 29 ILE B O 1
ATOM 1714 N N . ALA B 1 30 ? 7.199 -27.891 -20.578 1 98.75 30 ALA B N 1
ATOM 1715 C CA . ALA B 1 30 ? 6.77 -28.938 -21.5 1 98.75 30 ALA B CA 1
ATOM 1716 C C . ALA B 1 30 ? 7.613 -28.922 -22.781 1 98.75 30 ALA B C 1
ATOM 1718 O O . ALA B 1 30 ? 8.062 -29.969 -23.25 1 98.75 30 ALA B O 1
ATOM 1719 N N . LYS B 1 31 ? 7.781 -27.75 -23.266 1 98.38 31 LYS B N 1
ATOM 1720 C CA . LYS B 1 31 ? 8.57 -27.578 -24.484 1 98.38 31 LYS B CA 1
ATOM 1721 C C . LYS B 1 31 ? 10.023 -27.984 -24.25 1 98.38 31 LYS B C 1
ATOM 1723 O O . LYS B 1 31 ? 10.602 -28.734 -25.047 1 98.38 31 LYS B O 1
ATOM 1728 N N . GLU B 1 32 ? 10.625 -27.562 -23.219 1 98 32 GLU B N 1
ATOM 1729 C CA . GLU B 1 32 ? 12.031 -27.781 -22.922 1 98 32 GLU B CA 1
ATOM 1730 C C . GLU B 1 32 ? 12.328 -29.266 -22.703 1 98 32 GLU B C 1
ATOM 1732 O O . GLU B 1 32 ? 13.383 -29.75 -23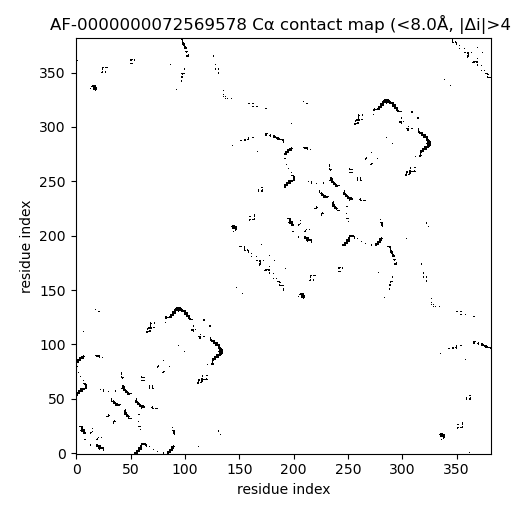.094 1 98 32 GLU B O 1
ATOM 1737 N N . TYR B 1 33 ? 11.375 -29.984 -22.125 1 97.94 33 TYR B N 1
ATOM 1738 C CA . TYR B 1 33 ? 11.648 -31.359 -21.75 1 97.94 33 TYR B CA 1
ATOM 1739 C C . TYR B 1 33 ? 10.82 -32.344 -22.578 1 97.94 33 TYR B C 1
ATOM 1741 O O . TYR B 1 33 ? 10.734 -33.531 -22.266 1 97.94 33 TYR B O 1
ATOM 1749 N N . ASN B 1 34 ? 10.195 -31.844 -23.609 1 97.81 34 ASN B N 1
ATOM 1750 C CA . ASN B 1 34 ? 9.445 -32.625 -24.578 1 97.81 34 ASN B CA 1
ATOM 1751 C C . ASN B 1 34 ? 8.352 -33.469 -23.906 1 97.81 34 ASN B C 1
ATOM 1753 O O . ASN B 1 34 ? 8.266 -34.688 -24.109 1 97.81 34 ASN B O 1
ATOM 1757 N N . ILE B 1 35 ? 7.594 -32.844 -23.062 1 98.25 35 ILE B N 1
ATOM 1758 C CA . ILE B 1 35 ? 6.441 -33.438 -22.406 1 98.25 35 ILE B CA 1
ATOM 1759 C C . ILE B 1 35 ? 5.152 -32.938 -23.047 1 98.25 35 ILE B C 1
ATOM 1761 O O . ILE B 1 35 ? 4.871 -31.734 -23 1 98.25 35 ILE B O 1
ATOM 1765 N N . GLU B 1 36 ? 4.406 -33.781 -23.609 1 98.06 36 GLU B N 1
ATOM 1766 C CA . GLU B 1 36 ? 3.166 -33.375 -24.266 1 98.06 36 GLU B CA 1
ATOM 1767 C C . GLU B 1 36 ? 2.033 -33.219 -23.25 1 98.06 36 GLU B C 1
ATOM 1769 O O . GLU B 1 36 ? 1.742 -34.125 -22.484 1 98.06 36 GLU B O 1
ATOM 1774 N N . ILE B 1 37 ? 1.421 -32.062 -23.219 1 97.81 37 ILE B N 1
ATOM 1775 C CA . ILE B 1 37 ? 0.233 -31.828 -22.406 1 97.81 37 ILE B CA 1
ATOM 1776 C C . ILE B 1 37 ? -1.021 -32.031 -23.266 1 97.81 37 ILE B C 1
ATOM 1778 O O . ILE B 1 37 ? -1.441 -31.109 -23.969 1 97.81 37 ILE B O 1
ATOM 1782 N N . ASN B 1 38 ? -1.644 -33.156 -23.25 1 95.81 38 ASN B N 1
ATOM 1783 C CA . ASN B 1 38 ? -2.719 -33.469 -24.188 1 95.81 38 ASN B CA 1
ATOM 1784 C C . ASN B 1 38 ? -3.811 -34.312 -23.531 1 95.81 38 ASN B C 1
ATOM 1786 O O . ASN B 1 38 ? -4.703 -34.812 -24.219 1 95.81 38 ASN B O 1
ATOM 1790 N N . ARG B 1 39 ? -3.715 -34.5 -22.281 1 97.31 39 ARG B N 1
ATOM 1791 C CA . ARG B 1 39 ? -4.719 -35.281 -21.562 1 97.31 39 ARG B CA 1
ATOM 1792 C C . ARG B 1 39 ? -5.629 -34.375 -20.734 1 97.31 39 ARG B C 1
ATOM 1794 O O . ARG B 1 39 ? -5.148 -33.5 -20 1 97.31 39 ARG B O 1
ATOM 1801 N N . GLN B 1 40 ? -6.902 -34.5 -20.953 1 97 40 GLN B N 1
ATOM 1802 C CA . GLN B 1 40 ? -7.891 -33.844 -20.125 1 97 40 GLN B CA 1
ATOM 1803 C C . GLN B 1 40 ? -8.305 -34.719 -18.938 1 97 40 GLN B C 1
ATOM 1805 O O . GLN B 1 40 ? -9.094 -35.656 -19.109 1 97 40 GLN B O 1
ATOM 1810 N N . LYS B 1 41 ? -7.738 -34.438 -17.844 1 97.5 41 LYS B N 1
ATOM 1811 C CA . LYS B 1 41 ? -7.977 -35.188 -16.625 1 97.5 41 LYS B CA 1
ATOM 1812 C C . LYS B 1 41 ? -7.781 -34.312 -15.391 1 97.5 41 LYS B C 1
ATOM 1814 O O . LYS B 1 41 ? -7.148 -33.25 -15.469 1 97.5 41 LYS B O 1
ATOM 1819 N N . PHE B 1 42 ? -8.391 -34.656 -14.266 1 98.19 42 PHE B N 1
ATOM 1820 C CA . PHE B 1 42 ? -8.211 -34 -12.969 1 98.19 42 PHE B CA 1
ATOM 1821 C C . PHE B 1 42 ? -8.688 -32.562 -13.016 1 98.19 42 PHE B C 1
ATOM 1823 O O . PHE B 1 42 ? -8.07 -31.672 -12.422 1 98.19 42 PHE B O 1
ATOM 1830 N N . LYS B 1 43 ? -9.648 -32.312 -13.82 1 97.94 43 LYS B N 1
ATOM 1831 C CA . LYS B 1 43 ? -10.195 -30.969 -13.992 1 97.94 43 LYS B CA 1
ATOM 1832 C C . LYS B 1 43 ? -9.148 -30.031 -14.562 1 97.94 43 LYS B C 1
ATOM 1834 O O . LYS B 1 43 ? -9.047 -28.875 -14.141 1 97.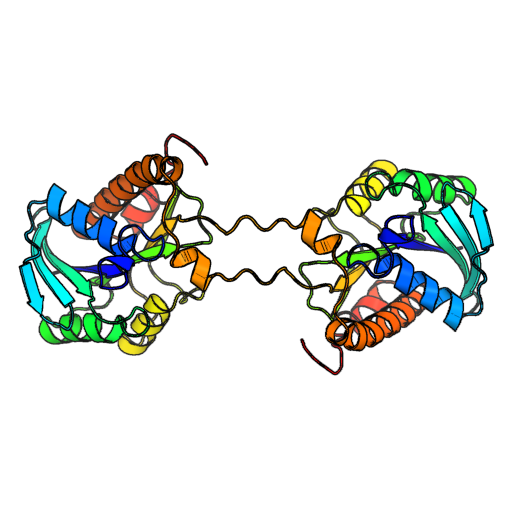94 43 LYS B O 1
ATOM 1839 N N . GLY B 1 44 ? -8.328 -30.625 -15.383 1 98.44 44 GLY B N 1
ATOM 1840 C CA . GLY B 1 44 ? -7.289 -29.859 -16.062 1 98.44 44 GLY B CA 1
ATOM 1841 C C . GLY B 1 44 ? -6.691 -30.578 -17.25 1 98.44 44 GLY B C 1
ATOM 1842 O O . GLY B 1 44 ? -7.172 -31.641 -17.641 1 98.44 44 GLY B O 1
ATOM 1843 N N . VAL B 1 45 ? -5.809 -29.922 -17.891 1 98.5 45 VAL B N 1
ATOM 1844 C CA . VAL B 1 45 ? -5.004 -30.547 -18.938 1 98.5 45 VAL B CA 1
ATOM 1845 C C . VAL B 1 45 ? -3.627 -30.906 -18.375 1 98.5 45 VAL B C 1
ATOM 1847 O O . VAL B 1 45 ? -3.035 -30.141 -17.609 1 98.5 45 VAL B O 1
ATOM 1850 N N . CYS B 1 46 ? -3.248 -32.125 -18.641 1 98.56 46 CYS B N 1
ATOM 1851 C CA . CYS B 1 46 ? -2.006 -32.594 -18 1 98.56 46 CYS B CA 1
ATOM 1852 C C . CYS B 1 46 ? -1.197 -33.438 -18.953 1 98.56 46 CYS B C 1
ATOM 1854 O O . CYS B 1 46 ? -1.67 -33.812 -20.047 1 98.56 46 CYS B O 1
ATOM 1856 N N . GLY B 1 47 ? 0.01 -33.656 -18.703 1 98.44 47 GLY B N 1
ATOM 1857 C CA . GLY B 1 47 ? 0.951 -34.5 -19.391 1 98.44 47 GLY B CA 1
ATOM 1858 C C . GLY B 1 47 ? 2 -35.125 -18.484 1 98.44 47 GLY B C 1
ATOM 1859 O O . GLY B 1 47 ? 2.428 -34.469 -17.516 1 98.44 47 GLY B O 1
ATOM 1860 N N . GLU B 1 48 ? 2.404 -36.312 -18.781 1 98.25 48 GLU B N 1
ATOM 1861 C CA . GLU B 1 48 ? 3.424 -37 -18 1 98.25 48 GLU B CA 1
ATOM 1862 C C . GLU B 1 48 ? 4.727 -37.156 -18.781 1 98.25 48 GLU B C 1
ATOM 1864 O O . GLU B 1 48 ? 4.707 -37.281 -20.016 1 98.25 48 GLU B O 1
ATOM 1869 N N . GLY B 1 49 ? 5.781 -37.062 -18.094 1 97.88 49 GLY B N 1
ATOM 1870 C CA . GLY B 1 49 ? 7.105 -37.219 -18.672 1 97.88 49 GLY B CA 1
ATOM 1871 C C . GLY B 1 49 ? 8.203 -37.312 -17.641 1 97.88 49 GLY B C 1
ATOM 1872 O O . GLY B 1 49 ? 7.977 -37.781 -16.531 1 97.88 49 GLY B O 1
ATOM 1873 N N . PHE B 1 50 ? 9.414 -37 -18.125 1 97.94 50 PHE B N 1
ATOM 1874 C CA . PHE B 1 50 ? 10.57 -37.094 -17.234 1 97.94 50 PHE B CA 1
ATOM 1875 C C . PHE B 1 50 ? 11.398 -35.812 -17.297 1 97.94 50 PHE B C 1
ATOM 1877 O O . PHE B 1 50 ? 11.57 -35.219 -18.375 1 97.94 50 PHE B O 1
ATOM 1884 N N . ILE B 1 51 ? 11.797 -35.375 -16.156 1 97.31 51 ILE B N 1
ATOM 1885 C CA . ILE B 1 51 ? 12.781 -34.281 -16.031 1 97.31 51 ILE B CA 1
ATOM 1886 C C . ILE B 1 51 ? 14.016 -34.812 -15.297 1 97.31 51 ILE B C 1
ATOM 1888 O O . ILE B 1 51 ? 13.945 -35.125 -14.109 1 97.31 51 ILE B O 1
ATOM 1892 N N . ASN B 1 52 ? 15.094 -34.875 -15.977 1 94.56 52 ASN B N 1
ATOM 1893 C CA . ASN B 1 52 ? 16.344 -35.375 -15.422 1 94.56 52 ASN B CA 1
ATOM 1894 C C . ASN B 1 52 ? 16.141 -36.75 -14.766 1 94.56 52 ASN B C 1
ATOM 1896 O O . ASN B 1 52 ? 16.578 -36.969 -13.633 1 94.56 52 ASN B O 1
ATOM 1900 N N . GLY B 1 53 ? 15.398 -37.594 -15.352 1 95.75 53 GLY B N 1
ATOM 1901 C CA . GLY B 1 53 ? 15.203 -38.969 -14.906 1 95.75 53 GLY B CA 1
ATOM 1902 C C . GLY B 1 53 ? 14.094 -39.125 -13.875 1 95.75 53 GLY B C 1
ATOM 1903 O O . GLY B 1 53 ? 13.758 -40.25 -13.477 1 95.75 53 GLY B O 1
ATOM 1904 N N . GLU B 1 54 ? 13.555 -38.062 -13.438 1 97 54 GLU B N 1
ATOM 1905 C CA . GLU B 1 54 ? 12.469 -38.094 -12.461 1 97 54 GLU B CA 1
ATOM 1906 C C . GLU B 1 54 ? 11.109 -38 -13.148 1 97 54 GLU B C 1
ATOM 1908 O O . GLU B 1 54 ? 10.898 -37.125 -14 1 97 54 GLU B O 1
ATOM 1913 N N . LYS B 1 55 ? 10.266 -38.875 -12.797 1 98 55 LYS B N 1
ATOM 1914 C CA . LYS B 1 55 ? 8.922 -38.844 -13.367 1 98 55 LYS B CA 1
ATOM 1915 C C . LYS B 1 55 ? 8.141 -37.625 -12.875 1 98 55 LYS B C 1
ATOM 1917 O O . LYS B 1 55 ? 8.164 -37.312 -11.68 1 98 55 LYS B O 1
ATOM 1922 N N . VAL B 1 56 ? 7.453 -36.938 -13.852 1 98.5 56 VAL B N 1
ATOM 1923 C CA . VAL B 1 56 ? 6.695 -35.75 -13.477 1 98.5 56 VAL B CA 1
ATOM 1924 C C . VAL B 1 56 ? 5.352 -35.75 -14.211 1 98.5 56 VAL B C 1
ATOM 1926 O O . VAL B 1 56 ? 5.215 -36.375 -15.273 1 98.5 56 VAL B O 1
ATOM 1929 N N . ILE B 1 57 ? 4.426 -35.156 -13.586 1 98.69 57 ILE B N 1
ATOM 1930 C CA . ILE B 1 57 ? 3.176 -34.812 -14.242 1 98.69 57 ILE B CA 1
ATOM 1931 C C . ILE B 1 57 ? 3.01 -33.281 -14.242 1 98.69 57 ILE B C 1
ATOM 1933 O O . ILE B 1 57 ? 3.16 -32.656 -13.203 1 98.69 57 ILE B O 1
ATOM 1937 N N . LEU B 1 58 ? 2.818 -32.719 -15.453 1 98.88 58 LEU B N 1
ATOM 1938 C CA . LEU B 1 58 ? 2.486 -31.328 -15.625 1 98.88 58 LEU B CA 1
ATOM 1939 C C . LEU B 1 58 ? 0.975 -31.109 -15.625 1 98.88 58 LEU B C 1
ATOM 1941 O O . LEU B 1 58 ? 0.237 -31.906 -16.219 1 98.88 58 LEU B O 1
ATOM 1945 N N . LEU B 1 59 ? 0.582 -30.109 -14.922 1 98.88 59 LEU B N 1
ATOM 1946 C CA . LEU B 1 59 ? -0.854 -29.875 -14.812 1 98.88 59 LEU B CA 1
ATOM 1947 C C . LEU B 1 59 ? -1.173 -28.391 -14.992 1 98.88 59 LEU B C 1
ATOM 1949 O O . LEU B 1 59 ? -0.525 -27.531 -14.391 1 98.88 59 LEU B O 1
ATOM 1953 N N . LYS B 1 60 ? -2.115 -28.031 -15.859 1 98.62 60 LYS B N 1
ATOM 1954 C CA . LYS B 1 60 ? -2.818 -26.766 -15.977 1 98.62 60 LYS B CA 1
ATOM 1955 C C . LYS B 1 60 ? -4.297 -26.922 -15.633 1 98.62 60 LYS B C 1
ATOM 1957 O O . LYS B 1 60 ? -5.086 -27.391 -16.453 1 98.62 60 LYS B O 1
ATOM 1962 N N . PRO B 1 61 ? -4.578 -26.516 -14.406 1 98.56 61 PRO B N 1
ATOM 1963 C CA . PRO B 1 61 ? -5.988 -26.641 -14.023 1 98.56 61 PRO B CA 1
ATOM 1964 C C . PRO B 1 61 ? -6.918 -25.875 -14.961 1 98.56 61 PRO B C 1
ATOM 1966 O O . PRO B 1 61 ? -6.59 -24.75 -15.391 1 98.56 61 PRO B O 1
ATOM 1969 N N . THR B 1 62 ? -8.078 -26.438 -15.273 1 97.44 62 THR B N 1
ATOM 1970 C CA . THR B 1 62 ? -9.039 -25.766 -16.141 1 97.44 62 THR B CA 1
ATOM 1971 C C . THR B 1 62 ? -10.266 -25.328 -15.344 1 97.44 62 THR B C 1
ATOM 1973 O O . THR B 1 62 ? -11.344 -25.125 -15.922 1 97.44 62 THR B O 1
ATOM 1976 N N . THR B 1 63 ? -10.133 -25.359 -14.102 1 95.44 63 THR B N 1
ATOM 1977 C CA . THR B 1 63 ? -11.125 -24.719 -13.234 1 95.44 63 THR B CA 1
ATOM 1978 C C . THR B 1 63 ? -10.906 -23.219 -13.18 1 95.44 63 THR B C 1
ATOM 1980 O O . THR B 1 63 ? -9.922 -22.703 -13.703 1 95.44 63 THR B O 1
ATOM 1983 N N . TYR B 1 64 ? -11.891 -22.516 -12.625 1 92.44 64 TYR B N 1
ATOM 1984 C CA . TYR B 1 64 ? -11.586 -21.125 -12.312 1 92.44 64 TYR B CA 1
ATOM 1985 C C . TYR B 1 64 ? -10.508 -21.031 -11.242 1 92.44 64 TYR B C 1
ATOM 1987 O O . TYR B 1 64 ? -10.328 -21.953 -10.445 1 92.44 64 TYR B O 1
ATOM 1995 N N . MET B 1 65 ? -9.836 -19.984 -11.273 1 95 65 MET B N 1
ATOM 1996 C CA . MET B 1 65 ? -8.68 -19.781 -10.406 1 95 65 MET B CA 1
ATOM 1997 C C . MET B 1 65 ? -9.023 -20.109 -8.953 1 95 65 MET B C 1
ATOM 1999 O O . MET B 1 65 ? -8.289 -20.828 -8.273 1 95 65 MET B O 1
ATOM 2003 N N . ASN B 1 66 ? -10.188 -19.703 -8.484 1 93.44 66 ASN B N 1
ATOM 2004 C CA . ASN B 1 66 ? -10.555 -19.891 -7.086 1 93.44 66 ASN B CA 1
ATOM 2005 C C . ASN B 1 66 ? -10.922 -21.344 -6.785 1 93.44 66 ASN B C 1
ATOM 2007 O O . ASN B 1 66 ? -11.172 -21.688 -5.633 1 93.44 66 ASN B O 1
ATOM 2011 N N . LEU B 1 67 ? -10.789 -22.219 -7.77 1 96.5 67 LEU B N 1
ATOM 2012 C CA . LEU B 1 67 ? -11.078 -23.641 -7.602 1 96.5 67 LEU B CA 1
ATOM 2013 C C . LEU B 1 67 ? -9.883 -24.484 -8.008 1 96.5 67 LEU B C 1
ATOM 2015 O O . LEU B 1 67 ? -10.023 -25.688 -8.227 1 96.5 67 LEU B O 1
ATOM 2019 N N . SER B 1 68 ? -8.773 -23.953 -8.109 1 97.94 68 SER B N 1
ATOM 2020 C CA . SER B 1 68 ? -7.57 -24.656 -8.555 1 97.94 68 SER B CA 1
ATOM 2021 C C . SER B 1 68 ? -7.227 -25.812 -7.629 1 97.94 68 SER B C 1
ATOM 2023 O O . SER B 1 68 ? -6.695 -26.844 -8.07 1 97.94 68 SER B O 1
ATOM 2025 N N . GLY B 1 69 ? -7.504 -25.672 -6.332 1 98.44 69 GLY B N 1
ATOM 2026 C CA . GLY B 1 69 ? -7.188 -26.688 -5.348 1 98.44 69 GLY B CA 1
ATOM 2027 C C . GLY B 1 69 ? -7.906 -28 -5.605 1 98.44 69 GLY B C 1
ATOM 2028 O O . GLY B 1 69 ? -7.406 -29.078 -5.242 1 98.44 69 GLY B O 1
ATOM 2029 N N . GLU B 1 70 ? -9.102 -27.891 -6.207 1 98.06 70 GLU B N 1
ATOM 2030 C CA . GLU B 1 70 ? -9.852 -29.094 -6.551 1 98.06 70 GLU B CA 1
ATOM 2031 C C . GLU B 1 70 ? -9.078 -29.953 -7.539 1 98.06 70 GLU B C 1
ATOM 2033 O O . GLU B 1 70 ? -9.008 -31.172 -7.387 1 98.06 70 GLU B O 1
ATOM 2038 N N . SER B 1 71 ? -8.586 -29.312 -8.523 1 98.62 71 SER B N 1
ATOM 2039 C CA . SER B 1 71 ? -7.805 -29.984 -9.555 1 98.62 71 SER B CA 1
ATOM 2040 C C . SER B 1 71 ? -6.555 -30.625 -8.961 1 98.62 71 SER B C 1
ATOM 2042 O O . SER B 1 71 ? -6.293 -31.812 -9.18 1 98.62 71 SER B O 1
ATOM 2044 N N . ILE B 1 72 ? -5.859 -29.922 -8.133 1 98.62 72 ILE B N 1
ATOM 2045 C CA . ILE B 1 72 ? -4.602 -30.375 -7.547 1 98.62 72 ILE B CA 1
ATOM 2046 C C . ILE B 1 72 ? -4.871 -31.547 -6.594 1 98.62 72 ILE B C 1
ATOM 2048 O O . ILE B 1 72 ? -4.145 -32.531 -6.602 1 98.62 72 ILE B O 1
ATOM 2052 N N . ARG B 1 73 ? -5.883 -31.453 -5.859 1 98.38 73 ARG B N 1
ATOM 2053 C CA . ARG B 1 73 ? -6.238 -32.5 -4.91 1 98.38 73 ARG B CA 1
ATOM 2054 C C . ARG B 1 73 ? -6.512 -33.812 -5.625 1 98.38 73 ARG B C 1
ATOM 2056 O O . ARG B 1 73 ? -6.125 -34.875 -5.145 1 98.38 73 ARG B O 1
ATOM 2063 N N . GLU B 1 74 ? -7.176 -33.719 -6.734 1 98.31 74 GLU B N 1
ATOM 2064 C CA . GLU B 1 74 ? -7.461 -34.938 -7.5 1 98.31 74 GLU B CA 1
ATOM 2065 C C . GLU B 1 74 ? -6.176 -35.656 -7.887 1 98.31 74 GLU B C 1
ATOM 2067 O O . GLU B 1 74 ? -6.09 -36.875 -7.789 1 98.31 74 GLU B O 1
ATOM 2072 N N . VAL B 1 75 ? -5.234 -34.906 -8.336 1 98.44 75 VAL B N 1
ATOM 2073 C CA . VAL B 1 75 ? -3.965 -35.5 -8.742 1 98.44 75 VAL B CA 1
ATOM 2074 C C . VAL B 1 75 ? -3.25 -36.094 -7.527 1 98.44 75 VAL B C 1
ATOM 2076 O O . VAL B 1 75 ? -2.75 -37.219 -7.574 1 98.44 75 VAL B O 1
ATOM 2079 N N . VAL B 1 76 ? -3.209 -35.312 -6.445 1 98.31 76 VAL B N 1
ATOM 2080 C CA . VAL B 1 76 ? -2.535 -35.75 -5.219 1 98.31 76 VAL B CA 1
ATOM 2081 C C . VAL B 1 76 ? -3.141 -37.031 -4.707 1 98.31 76 VAL B C 1
ATOM 2083 O O . VAL B 1 76 ? -2.414 -37.969 -4.324 1 98.31 76 VAL B O 1
ATOM 2086 N N . ASP B 1 77 ? -4.418 -37.125 -4.762 1 97.94 77 ASP B N 1
ATOM 2087 C CA . ASP B 1 77 ? -5.113 -38.344 -4.285 1 97.94 77 ASP B CA 1
ATOM 2088 C C . ASP B 1 77 ? -4.859 -39.531 -5.203 1 97.94 77 ASP B C 1
ATOM 2090 O O . ASP B 1 77 ? -4.652 -40.656 -4.734 1 97.94 77 ASP B O 1
ATOM 2094 N N . PHE B 1 78 ? -4.945 -39.25 -6.441 1 97.94 78 PHE B N 1
ATOM 2095 C CA . PHE B 1 78 ? -4.801 -40.312 -7.43 1 97.94 78 PHE B CA 1
ATOM 2096 C C . PHE B 1 78 ? -3.418 -40.938 -7.348 1 97.94 78 PHE B C 1
ATOM 2098 O O . PHE B 1 78 ? -3.289 -42.156 -7.336 1 97.94 78 PHE B O 1
ATOM 2105 N N . TYR B 1 79 ? -2.395 -40.125 -7.258 1 97.75 79 TYR B N 1
ATOM 2106 C CA . TYR B 1 79 ? -1.025 -40.625 -7.301 1 97.75 79 TYR B CA 1
ATOM 2107 C C . TYR B 1 79 ? -0.456 -40.781 -5.898 1 97.75 79 TYR B C 1
ATOM 2109 O O . TYR B 1 79 ? 0.695 -41.188 -5.73 1 97.75 79 TYR B O 1
ATOM 2117 N N . LYS B 1 80 ? -1.193 -40.406 -4.848 1 97.5 80 LYS B N 1
ATOM 2118 C CA . LYS B 1 80 ? -0.778 -40.5 -3.451 1 97.5 80 LYS B CA 1
ATOM 2119 C C . LYS B 1 80 ? 0.505 -39.719 -3.203 1 97.5 80 LYS B C 1
ATOM 2121 O O . LYS B 1 80 ? 1.462 -40.25 -2.631 1 97.5 80 LYS B O 1
ATOM 2126 N N . LEU B 1 81 ? 0.444 -38.531 -3.627 1 97.69 81 LEU B N 1
ATOM 2127 C CA . LEU B 1 81 ? 1.604 -37.656 -3.51 1 97.69 81 LEU B CA 1
ATOM 2128 C C . LEU B 1 81 ? 1.648 -36.969 -2.137 1 97.69 81 LEU B C 1
ATOM 2130 O O . LEU B 1 81 ? 0.608 -36.781 -1.502 1 97.69 81 LEU B O 1
ATOM 2134 N N . SER B 1 82 ? 2.9 -36.719 -1.718 1 96.75 82 SER B N 1
ATOM 2135 C CA . SER B 1 82 ? 3.076 -35.844 -0.559 1 96.75 82 SER B CA 1
ATOM 2136 C C . SER B 1 82 ? 3.166 -34.375 -0.974 1 96.75 82 SER B C 1
ATOM 2138 O O . SER B 1 82 ? 3.377 -34.062 -2.15 1 96.75 82 SER B O 1
ATOM 2140 N N . ASN B 1 83 ? 3.027 -33.469 -0.053 1 95.31 83 ASN B N 1
ATOM 2141 C CA . ASN B 1 83 ? 3.053 -32.031 -0.358 1 95.31 83 ASN B CA 1
ATOM 2142 C C . ASN B 1 83 ? 4.41 -31.594 -0.903 1 95.31 83 ASN B C 1
ATOM 2144 O O . ASN B 1 83 ? 4.496 -30.656 -1.697 1 95.31 83 ASN B O 1
ATOM 2148 N N . ASP B 1 84 ? 5.438 -32.312 -0.495 1 95.06 84 ASP B N 1
ATOM 2149 C CA . ASP B 1 84 ? 6.789 -32 -0.946 1 95.06 84 ASP B CA 1
ATOM 2150 C C . ASP B 1 84 ? 6.961 -32.312 -2.432 1 95.06 84 ASP B C 1
ATOM 2152 O O . ASP B 1 84 ? 7.902 -31.844 -3.066 1 95.06 84 ASP B O 1
ATOM 2156 N N . ASP B 1 85 ? 6.023 -33.125 -2.984 1 96.5 85 ASP B N 1
ATOM 2157 C CA . ASP B 1 85 ? 6.09 -33.531 -4.383 1 96.5 85 ASP B CA 1
ATOM 2158 C C . ASP B 1 85 ? 5.258 -32.594 -5.266 1 96.5 85 ASP B C 1
ATOM 2160 O O . ASP B 1 85 ? 5.16 -32.812 -6.477 1 96.5 85 ASP B O 1
ATOM 2164 N N . VAL B 1 86 ? 4.676 -31.578 -4.664 1 98.38 86 VAL B N 1
ATOM 2165 C CA . VAL B 1 86 ? 3.795 -30.672 -5.383 1 98.38 86 VAL B CA 1
ATOM 2166 C C . VAL B 1 86 ? 4.465 -29.312 -5.523 1 98.38 86 VAL B C 1
ATOM 2168 O O . VAL B 1 86 ? 4.711 -28.625 -4.523 1 98.38 86 VAL B O 1
ATOM 2171 N N . LEU B 1 87 ? 4.766 -28.922 -6.77 1 98.75 87 LEU B N 1
ATOM 2172 C CA . LEU B 1 87 ? 5.316 -27.609 -7.078 1 98.75 87 LEU B CA 1
ATOM 2173 C C . LEU B 1 87 ? 4.281 -26.734 -7.77 1 98.75 87 LEU B C 1
ATOM 2175 O O . LEU B 1 87 ? 3.719 -27.125 -8.797 1 98.75 87 LEU B O 1
ATOM 2179 N N . VAL B 1 88 ? 4.047 -25.594 -7.16 1 98.88 88 VAL B N 1
ATOM 2180 C CA . VAL B 1 88 ? 3.059 -24.688 -7.73 1 98.88 88 VAL B CA 1
ATOM 2181 C C . VAL B 1 88 ? 3.754 -23.438 -8.258 1 98.88 88 VAL B C 1
ATOM 2183 O O . VAL B 1 88 ? 4.562 -22.828 -7.559 1 98.88 88 VAL B O 1
ATOM 2186 N N . ILE B 1 89 ? 3.441 -23.047 -9.492 1 98.88 89 ILE B N 1
ATOM 2187 C CA . ILE B 1 89 ? 4.004 -21.875 -10.156 1 98.88 89 ILE B CA 1
ATOM 2188 C C . ILE B 1 89 ? 2.9 -20.859 -10.445 1 98.88 89 ILE B C 1
ATOM 2190 O O . ILE B 1 89 ? 1.873 -21.203 -11.031 1 98.88 89 ILE B O 1
ATOM 2194 N N . TYR B 1 90 ? 3.057 -19.594 -10.008 1 98.75 90 TYR B N 1
ATOM 2195 C CA . TYR B 1 90 ? 1.985 -18.625 -10.156 1 98.75 90 TYR B CA 1
ATOM 2196 C C . TYR B 1 90 ? 2.539 -17.203 -10.133 1 98.75 90 TYR B C 1
ATOM 2198 O O . TYR B 1 90 ? 3.732 -17 -9.906 1 98.75 90 TYR B O 1
ATOM 2206 N N . ASP B 1 91 ? 1.675 -16.203 -10.453 1 98.06 91 ASP B N 1
ATOM 2207 C CA . ASP B 1 91 ? 2.049 -14.797 -10.531 1 98.06 91 ASP B CA 1
ATOM 2208 C C . ASP B 1 91 ? 2.119 -14.18 -9.133 1 98.06 91 ASP B C 1
ATOM 2210 O O . ASP B 1 91 ? 1.372 -14.57 -8.234 1 98.06 91 ASP B O 1
ATOM 2214 N N . ASP B 1 92 ? 3.025 -13.242 -9.008 1 97 92 ASP B N 1
ATOM 2215 C CA . ASP B 1 92 ? 3.123 -12.469 -7.773 1 97 92 ASP B CA 1
ATOM 2216 C C . ASP B 1 92 ? 3.242 -10.977 -8.062 1 97 92 ASP B C 1
ATOM 2218 O O . ASP B 1 92 ? 4.23 -10.531 -8.656 1 97 92 ASP B O 1
ATOM 2222 N N . ILE B 1 93 ? 2.299 -10.219 -7.59 1 92.88 93 ILE B N 1
ATOM 2223 C CA . ILE B 1 93 ? 2.221 -8.789 -7.883 1 92.88 93 ILE B CA 1
ATOM 2224 C C . ILE B 1 93 ? 3.256 -8.039 -7.055 1 92.88 93 ILE B C 1
ATOM 2226 O O . ILE B 1 93 ? 3.588 -6.887 -7.359 1 92.88 93 ILE B O 1
ATOM 2230 N N . SER B 1 94 ? 3.746 -8.648 -6.008 1 90.5 94 SER B N 1
ATOM 2231 C CA . SER B 1 94 ? 4.711 -7.973 -5.145 1 90.5 94 SER B CA 1
ATOM 2232 C C . SER B 1 94 ? 6.113 -8.023 -5.734 1 90.5 94 SER B C 1
ATOM 2234 O O . SER B 1 94 ? 7.016 -7.328 -5.266 1 90.5 94 SER B O 1
ATOM 2236 N N . LEU B 1 95 ? 6.336 -8.836 -6.746 1 93.81 95 LEU B N 1
ATOM 2237 C CA . LEU B 1 95 ? 7.617 -8.961 -7.434 1 93.81 95 LEU B CA 1
ATOM 2238 C C . LEU B 1 95 ? 7.582 -8.242 -8.781 1 93.81 95 LEU B C 1
ATOM 2240 O O . LEU B 1 95 ? 6.59 -8.328 -9.508 1 93.81 95 LEU B O 1
ATOM 2244 N N . ASP B 1 96 ? 8.664 -7.559 -9.078 1 93.25 96 ASP B N 1
ATOM 2245 C CA . ASP B 1 96 ? 8.75 -6.855 -10.359 1 93.25 96 ASP B CA 1
ATOM 2246 C C . ASP B 1 96 ? 8.781 -7.84 -11.523 1 93.25 96 ASP B C 1
ATOM 2248 O O . ASP B 1 96 ? 9.227 -8.977 -11.375 1 93.25 96 ASP B O 1
ATOM 2252 N N . VAL B 1 97 ? 8.273 -7.32 -12.641 1 95.12 97 VAL B N 1
ATOM 2253 C CA . VAL B 1 97 ? 8.461 -8.094 -13.859 1 95.12 97 VAL B CA 1
ATOM 2254 C C . VAL B 1 97 ? 9.945 -8.375 -14.07 1 95.12 97 VAL B C 1
ATOM 2256 O O . VAL B 1 97 ? 10.781 -7.477 -13.938 1 95.12 97 VAL B O 1
ATOM 2259 N N . GLY B 1 98 ? 10.336 -9.617 -14.25 1 96.12 98 GLY B N 1
ATOM 2260 C CA . GLY B 1 98 ? 11.734 -9.984 -14.43 1 96.12 98 GLY B CA 1
ATOM 2261 C C . GLY B 1 98 ? 12.359 -10.562 -13.172 1 96.12 98 GLY B C 1
ATOM 2262 O O . GLY B 1 98 ? 13.578 -10.773 -13.125 1 96.12 98 GLY B O 1
ATOM 2263 N N . ARG B 1 99 ? 11.531 -10.758 -12.18 1 97.06 99 ARG B N 1
ATOM 2264 C CA . ARG B 1 99 ? 11.977 -11.375 -10.938 1 97.06 99 ARG B CA 1
ATOM 2265 C C . ARG B 1 99 ? 11.203 -12.656 -10.648 1 97.06 99 ARG B C 1
ATOM 2267 O O . ARG B 1 99 ? 10.125 -12.875 -11.211 1 97.06 99 ARG B O 1
ATOM 2274 N N . LEU B 1 100 ? 11.82 -13.523 -9.844 1 98.19 100 LEU B N 1
ATOM 2275 C CA . LEU B 1 100 ? 11.117 -14.695 -9.336 1 98.19 100 LEU B CA 1
ATOM 2276 C C . LEU B 1 100 ? 11.547 -15.008 -7.906 1 98.19 100 LEU B C 1
ATOM 2278 O O . LEU B 1 100 ? 12.57 -14.508 -7.438 1 98.19 100 LEU B O 1
ATOM 2282 N N . ARG B 1 101 ? 10.703 -15.68 -7.172 1 98.38 101 ARG B N 1
ATOM 2283 C CA . ARG B 1 101 ? 10.984 -16.078 -5.797 1 98.38 101 ARG B CA 1
ATOM 2284 C C . ARG B 1 101 ? 10.5 -17.5 -5.535 1 98.38 101 ARG B C 1
ATOM 2286 O O . ARG B 1 101 ? 9.375 -17.859 -5.887 1 98.38 101 ARG B O 1
ATOM 2293 N N . ILE B 1 102 ? 11.461 -18.344 -5.008 1 98.5 102 ILE B N 1
ATOM 2294 C CA . ILE B 1 102 ? 11.117 -19.703 -4.625 1 98.5 102 ILE B CA 1
ATOM 2295 C C . ILE B 1 102 ? 10.891 -19.781 -3.117 1 98.5 102 ILE B C 1
ATOM 2297 O O . ILE B 1 102 ? 11.641 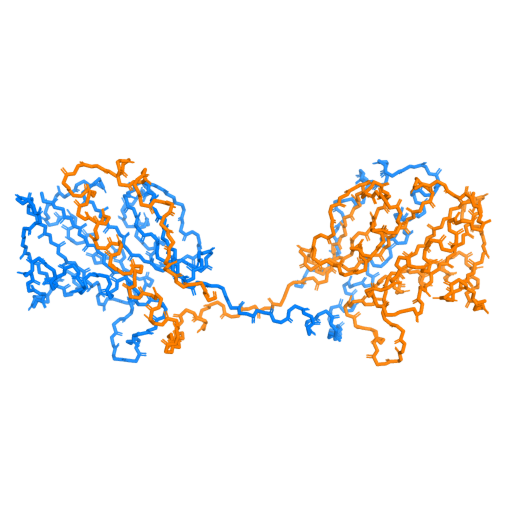-19.172 -2.34 1 98.5 102 ILE B O 1
ATOM 2301 N N . ARG B 1 103 ? 9.789 -20.422 -2.721 1 97.56 103 ARG B N 1
ATOM 2302 C CA . ARG B 1 103 ? 9.477 -20.625 -1.309 1 97.56 103 ARG B CA 1
ATOM 2303 C C . ARG B 1 103 ? 9.07 -22.062 -1.032 1 97.56 103 ARG B C 1
ATOM 2305 O O . ARG B 1 103 ? 8.477 -22.719 -1.887 1 97.56 103 ARG B O 1
ATOM 2312 N N . GLU B 1 104 ? 9.312 -22.516 0.225 1 96.94 104 GLU B N 1
ATOM 2313 C CA . GLU B 1 104 ? 8.898 -23.844 0.647 1 96.94 104 GLU B CA 1
ATOM 2314 C C . GLU B 1 104 ? 7.5 -23.828 1.254 1 96.94 104 GLU B C 1
ATOM 2316 O O . GLU B 1 104 ? 6.859 -24.875 1.375 1 96.94 104 GLU B O 1
ATOM 2321 N N . LYS B 1 105 ? 7.156 -22.688 1.711 1 96.56 105 LYS B N 1
ATOM 2322 C CA . LYS B 1 105 ? 5.875 -22.484 2.383 1 96.56 105 LYS B CA 1
ATOM 2323 C C . LYS B 1 105 ? 5.473 -21.016 2.385 1 96.56 105 LYS B C 1
ATOM 2325 O O . LYS B 1 105 ? 6.281 -20.156 2.057 1 96.56 105 LYS B O 1
ATOM 2330 N N . GLY B 1 106 ? 4.172 -20.828 2.689 1 94.94 106 GLY B N 1
ATOM 2331 C CA . GLY B 1 106 ? 3.721 -19.453 2.801 1 94.94 106 GLY B CA 1
ATOM 2332 C C . GLY B 1 106 ? 2.211 -19.312 2.73 1 94.94 106 GLY B C 1
ATOM 2333 O O . GLY B 1 106 ? 1.518 -20.219 2.293 1 94.94 106 GLY B O 1
ATOM 2334 N N . SER B 1 107 ? 1.767 -18.094 3.07 1 94.75 107 SER B N 1
ATOM 2335 C CA . SER B 1 107 ? 0.339 -17.812 2.994 1 94.75 107 SER B CA 1
ATOM 2336 C C . SER B 1 107 ? -0.102 -17.578 1.553 1 94.75 107 SER B C 1
ATOM 2338 O O . SER B 1 107 ? 0.714 -17.641 0.63 1 94.75 107 SER B O 1
ATOM 2340 N N . ALA B 1 108 ? -1.369 -17.391 1.348 1 94.38 108 ALA B N 1
ATOM 2341 C CA . ALA B 1 108 ? -1.915 -17.156 0.011 1 94.38 108 ALA B CA 1
ATOM 2342 C C . ALA B 1 108 ? -1.511 -15.797 -0.529 1 94.38 108 ALA B C 1
ATOM 2344 O O . ALA B 1 108 ? -1.478 -15.586 -1.744 1 94.38 108 ALA B O 1
ATOM 2345 N N . GLY B 1 109 ? -1.192 -14.883 0.346 1 87.56 109 GLY B N 1
ATOM 2346 C CA . GLY B 1 109 ? -0.798 -13.547 -0.066 1 87.56 109 GLY B CA 1
ATOM 2347 C C . GLY B 1 109 ? -1.854 -12.844 -0.901 1 87.56 109 GLY B C 1
ATOM 2348 O O . GLY B 1 109 ? -1.525 -12.055 -1.786 1 87.56 109 GLY B O 1
ATOM 2349 N N . GLY B 1 110 ? -3.131 -13.25 -0.795 1 88.25 110 GLY B N 1
ATOM 2350 C CA . GLY B 1 110 ? -4.223 -12.633 -1.532 1 88.25 110 GLY B CA 1
ATOM 2351 C C . GLY B 1 110 ? -4.52 -13.32 -2.85 1 88.25 110 GLY B C 1
ATOM 2352 O O . GLY B 1 110 ? -5.449 -12.938 -3.561 1 88.25 110 GLY B O 1
ATOM 2353 N N . HIS B 1 111 ? -3.76 -14.25 -3.199 1 95.56 111 HIS B N 1
ATOM 2354 C CA . HIS B 1 111 ? -3.955 -14.984 -4.445 1 95.56 111 HIS B CA 1
ATOM 2355 C C . HIS B 1 111 ? -5.012 -16.078 -4.285 1 95.56 111 HIS B C 1
ATOM 2357 O O . HIS B 1 111 ? -4.809 -17.031 -3.547 1 95.56 111 HIS B O 1
ATOM 2363 N N . ASN B 1 112 ? -6.016 -16.062 -5.109 1 93.12 112 ASN B N 1
ATOM 2364 C CA . ASN B 1 112 ? -7.164 -16.953 -4.965 1 93.12 112 ASN B CA 1
ATOM 2365 C C . ASN B 1 112 ? -6.801 -18.391 -5.289 1 93.12 112 ASN B C 1
ATOM 2367 O O . ASN B 1 112 ? -7.324 -19.328 -4.672 1 93.12 112 ASN B O 1
ATOM 2371 N N . GLY B 1 113 ? -5.969 -18.594 -6.184 1 97.44 113 GLY B N 1
ATOM 2372 C CA . GLY B 1 113 ? -5.523 -19.938 -6.492 1 97.44 113 GLY B CA 1
ATOM 2373 C C . GLY B 1 113 ? -4.805 -20.609 -5.336 1 97.44 113 GLY B C 1
ATOM 2374 O O . GLY B 1 113 ? -5.109 -21.75 -4.984 1 97.44 113 GLY B O 1
ATOM 2375 N N . ILE B 1 114 ? -3.875 -19.922 -4.746 1 98.12 114 ILE B N 1
ATOM 2376 C CA . ILE B 1 114 ? -3.1 -20.438 -3.627 1 98.12 114 ILE B CA 1
ATOM 2377 C C . ILE B 1 114 ? -4.012 -20.656 -2.424 1 98.12 114 ILE B C 1
ATOM 2379 O O . ILE B 1 114 ? -3.885 -21.656 -1.715 1 98.12 114 ILE B O 1
ATOM 2383 N N . LYS B 1 115 ? -4.93 -19.703 -2.266 1 96.88 115 LYS B N 1
ATOM 2384 C CA . LYS B 1 115 ? -5.918 -19.875 -1.206 1 96.88 115 LYS B CA 1
ATOM 2385 C C . LYS B 1 115 ? -6.668 -21.188 -1.358 1 96.88 115 LYS B C 1
ATOM 2387 O O . LYS B 1 115 ? -6.832 -21.938 -0.387 1 96.88 115 LYS B O 1
ATOM 2392 N N . SER B 1 116 ? -7.105 -21.453 -2.523 1 98.25 116 SER B N 1
ATOM 2393 C CA . SER B 1 116 ? -7.82 -22.688 -2.828 1 98.25 116 SER B CA 1
ATOM 2394 C C . SER B 1 116 ? -6.945 -23.906 -2.576 1 98.25 116 SER B C 1
ATOM 2396 O O . SER B 1 116 ? -7.398 -24.891 -1.976 1 98.25 116 SER B O 1
ATOM 2398 N N . ILE B 1 117 ? -5.719 -23.859 -2.979 1 98.56 117 ILE B N 1
ATOM 2399 C CA . ILE B 1 117 ? -4.797 -24.984 -2.859 1 98.56 117 ILE B CA 1
ATOM 2400 C C . ILE B 1 117 ? -4.535 -25.281 -1.386 1 98.56 117 ILE B C 1
ATOM 2402 O O . ILE B 1 117 ? -4.59 -26.438 -0.96 1 98.56 117 ILE B O 1
ATOM 2406 N N . ILE B 1 118 ? -4.297 -24.266 -0.627 1 98.12 118 ILE B N 1
ATOM 2407 C CA . ILE B 1 118 ? -4.047 -24.438 0.801 1 98.12 118 ILE B CA 1
ATOM 2408 C C . ILE B 1 118 ? -5.262 -25.094 1.464 1 98.12 118 ILE B C 1
ATOM 2410 O O . ILE B 1 118 ? -5.113 -26 2.279 1 98.12 118 ILE B O 1
ATOM 2414 N N . ALA B 1 119 ? -6.43 -24.656 1.089 1 97.56 119 ALA B N 1
ATOM 2415 C CA . ALA B 1 119 ? -7.664 -25.203 1.651 1 97.56 119 ALA B CA 1
ATOM 2416 C C . ALA B 1 119 ? -7.809 -26.688 1.324 1 97.56 119 ALA B C 1
ATOM 2418 O O . ALA B 1 119 ? -8.219 -27.469 2.178 1 97.56 119 ALA B O 1
ATOM 2419 N N . HIS B 1 120 ? -7.457 -27.078 0.202 1 98.06 120 HIS B N 1
ATOM 2420 C CA . HIS B 1 120 ? -7.68 -28.438 -0.258 1 98.06 120 HIS B CA 1
ATOM 2421 C C . HIS B 1 120 ? -6.559 -29.359 0.205 1 98.06 120 HIS B C 1
ATOM 2423 O O . HIS B 1 120 ? -6.793 -30.547 0.461 1 98.06 120 HIS B O 1
ATOM 2429 N N . LEU B 1 121 ? -5.367 -28.859 0.228 1 97.44 121 LEU B N 1
ATOM 2430 C CA . LEU B 1 121 ? -4.242 -29.656 0.687 1 97.44 121 LEU B CA 1
ATOM 2431 C C . LEU B 1 121 ? -4.191 -29.703 2.209 1 97.44 121 LEU B C 1
ATOM 2433 O O . LEU B 1 121 ? -3.535 -30.578 2.787 1 97.44 121 LEU B O 1
ATOM 2437 N N . GLY B 1 122 ? -4.797 -28.688 2.879 1 96.88 122 GLY B N 1
ATOM 2438 C CA . GLY B 1 122 ? -4.836 -28.625 4.332 1 96.88 122 GLY B CA 1
ATOM 2439 C C . GLY B 1 122 ? -3.553 -28.094 4.941 1 96.88 122 GLY B C 1
ATOM 2440 O O . GLY B 1 122 ? -3.287 -28.297 6.125 1 96.88 122 GLY B O 1
ATOM 2441 N N . THR B 1 123 ? -2.68 -27.578 4.098 1 97.38 123 THR B N 1
ATOM 2442 C CA . THR B 1 123 ? -1.396 -27.062 4.551 1 97.38 123 THR B CA 1
ATOM 2443 C C . THR B 1 123 ? -0.899 -25.969 3.615 1 97.38 123 THR B C 1
ATOM 2445 O O . THR B 1 123 ? -1.275 -25.922 2.441 1 97.38 123 THR B O 1
ATOM 2448 N N . ASP B 1 124 ? -0.124 -25.031 4.145 1 98 124 ASP B N 1
ATOM 2449 C CA . ASP B 1 124 ? 0.531 -24 3.334 1 98 124 ASP B CA 1
ATOM 2450 C C . ASP B 1 124 ? 2.004 -24.344 3.107 1 98 124 ASP B C 1
ATOM 2452 O O . ASP B 1 124 ? 2.783 -23.484 2.684 1 98 124 ASP B O 1
ATOM 2456 N N . ILE B 1 125 ? 2.352 -25.625 3.447 1 97.81 125 ILE B N 1
ATOM 2457 C CA . ILE B 1 125 ? 3.732 -26.078 3.336 1 97.81 125 ILE B CA 1
ATOM 2458 C C . ILE B 1 125 ? 3.898 -26.906 2.064 1 97.81 125 ILE B C 1
ATOM 2460 O O . ILE B 1 125 ? 3.719 -28.125 2.084 1 97.81 125 ILE B O 1
ATOM 2464 N N . PHE B 1 126 ? 4.281 -26.328 0.945 1 98.06 126 PHE B N 1
ATOM 2465 C CA . PHE B 1 126 ? 4.633 -26.938 -0.333 1 98.06 126 PHE B CA 1
ATOM 2466 C C . PHE B 1 126 ? 5.465 -25.969 -1.176 1 98.06 126 PHE B C 1
ATOM 2468 O O . PHE B 1 126 ? 5.309 -24.75 -1.075 1 98.06 126 PHE B O 1
ATOM 2475 N N . PRO B 1 127 ? 6.328 -26.5 -2 1 98.31 127 PRO B N 1
ATOM 2476 C CA . PRO B 1 127 ? 7.195 -25.641 -2.814 1 98.31 127 PRO B CA 1
ATOM 2477 C C . PRO B 1 127 ? 6.418 -24.781 -3.807 1 98.31 127 PRO B C 1
ATOM 2479 O O . PRO B 1 127 ? 5.418 -25.234 -4.367 1 98.31 127 PRO B O 1
ATOM 2482 N N . ARG B 1 128 ? 6.934 -23.547 -3.98 1 98.62 128 ARG B N 1
ATOM 2483 C CA . ARG B 1 128 ? 6.305 -22.578 -4.867 1 98.62 128 ARG B CA 1
ATOM 2484 C C . ARG B 1 128 ? 7.355 -21.797 -5.656 1 98.62 128 ARG B C 1
ATOM 2486 O O . ARG B 1 128 ? 8.43 -21.5 -5.137 1 98.62 128 ARG B O 1
ATOM 2493 N N . ILE B 1 129 ? 7.059 -21.547 -6.898 1 98.75 129 ILE B N 1
ATOM 2494 C CA . ILE B 1 129 ? 7.785 -20.547 -7.672 1 98.75 129 ILE B CA 1
ATOM 2495 C C . ILE B 1 129 ? 6.863 -19.359 -7.969 1 98.75 129 ILE B C 1
ATOM 2497 O O . ILE B 1 129 ? 5.871 -19.5 -8.688 1 98.75 129 ILE B O 1
ATOM 2501 N N . LYS B 1 130 ? 7.176 -18.25 -7.391 1 98.62 130 LYS B N 1
ATOM 2502 C CA . LYS B 1 130 ? 6.496 -17 -7.664 1 98.62 130 LYS B CA 1
ATOM 2503 C C . LYS B 1 130 ? 7.18 -16.234 -8.797 1 98.62 130 LYS B C 1
ATOM 2505 O O . LYS B 1 130 ? 8.375 -15.945 -8.727 1 98.62 130 LYS B O 1
ATOM 2510 N N . VAL B 1 131 ? 6.387 -15.922 -9.828 1 98.38 131 VAL B N 1
ATOM 2511 C CA . VAL B 1 131 ? 6.906 -15.141 -10.945 1 98.38 131 VAL B CA 1
ATOM 2512 C C . VAL B 1 131 ? 6.395 -13.703 -10.852 1 98.38 131 VAL B C 1
ATOM 2514 O O . VAL B 1 131 ? 5.188 -13.477 -10.758 1 98.38 131 VAL B O 1
ATOM 2517 N N . GLY B 1 132 ? 7.336 -12.766 -10.93 1 97.44 132 GLY B N 1
ATOM 2518 C CA . GLY B 1 132 ? 6.973 -11.367 -10.766 1 97.44 132 GLY B CA 1
ATOM 2519 C C . GLY B 1 132 ? 6.184 -10.812 -11.938 1 97.44 132 GLY B C 1
ATOM 2520 O O . GLY B 1 132 ? 6.57 -10.992 -13.094 1 97.44 132 GLY B O 1
ATOM 2521 N N . VAL B 1 133 ? 5.047 -10.102 -11.594 1 95.75 133 VAL B N 1
ATOM 2522 C CA . VAL B 1 133 ? 4.246 -9.461 -12.633 1 95.75 133 VAL B CA 1
ATOM 2523 C C . VAL B 1 133 ? 4.062 -7.98 -12.312 1 95.75 133 VAL B C 1
ATOM 2525 O O . VAL B 1 133 ? 3.359 -7.266 -13.031 1 95.75 133 VAL B O 1
ATOM 2528 N N . GLY B 1 134 ? 4.633 -7.527 -11.305 1 91.44 134 GLY B N 1
ATOM 2529 C CA . GLY B 1 134 ? 4.621 -6.117 -10.938 1 91.44 134 GLY B CA 1
ATOM 2530 C C . GLY B 1 134 ? 3.301 -5.668 -10.344 1 91.44 134 GLY B C 1
ATOM 2531 O O . GLY B 1 134 ? 2.342 -6.441 -10.289 1 91.44 134 GLY B O 1
ATOM 2532 N N . GLN B 1 135 ? 3.27 -4.41 -9.812 1 86.31 135 GLN B N 1
ATOM 2533 C CA . GLN B 1 135 ? 2.07 -3.781 -9.273 1 86.31 135 GLN B CA 1
ATOM 2534 C C . GLN B 1 135 ? 1.517 -2.732 -10.234 1 86.31 135 GLN B C 1
ATOM 2536 O O . GLN B 1 135 ? 2.248 -2.207 -11.078 1 86.31 135 GLN B O 1
ATOM 2541 N N . PRO B 1 136 ? 0.186 -2.547 -10.086 1 82.06 136 PRO B N 1
ATOM 2542 C CA . PRO B 1 136 ? -0.361 -1.463 -10.906 1 82.06 136 PRO B CA 1
ATOM 2543 C C . PRO B 1 136 ? 0.245 -0.103 -10.57 1 82.06 136 PRO B C 1
ATOM 2545 O O . PRO B 1 136 ? 0.576 0.158 -9.406 1 82.06 136 PRO B O 1
ATOM 2548 N N . ASN B 1 137 ? 0.615 0.635 -11.625 1 74.12 137 ASN B N 1
ATOM 2549 C CA . ASN B 1 137 ? 1.115 1.989 -11.414 1 74.12 137 ASN B CA 1
ATOM 2550 C C . ASN B 1 137 ? 0.033 2.904 -10.852 1 74.12 137 ASN B C 1
ATOM 2552 O O . ASN B 1 137 ? -1.002 3.113 -11.484 1 74.12 137 ASN B O 1
ATOM 2556 N N . VAL B 1 138 ? 0.033 2.957 -9.57 1 73.81 138 VAL B N 1
ATOM 2557 C CA . VAL B 1 138 ? -0.918 3.895 -8.977 1 73.81 138 VAL B CA 1
ATOM 2558 C C . VAL B 1 138 ? -0.303 5.289 -8.93 1 73.81 138 VAL B C 1
ATOM 2560 O O . VAL B 1 138 ? 0.853 5.453 -8.523 1 73.81 138 VAL B O 1
ATOM 2563 N N . ASP B 1 139 ? -1.021 6.219 -9.578 1 79.75 139 ASP B N 1
ATOM 2564 C CA . ASP B 1 139 ? -0.616 7.617 -9.492 1 79.75 139 ASP B CA 1
ATOM 2565 C C . ASP B 1 139 ? -0.956 8.203 -8.117 1 79.75 139 ASP B C 1
ATOM 2567 O O . ASP B 1 139 ? -2.047 8.742 -7.922 1 79.75 139 ASP B O 1
ATOM 2571 N N . LEU B 1 140 ? 0.006 8.031 -7.172 1 83 140 LEU B N 1
ATOM 2572 C CA . LEU B 1 140 ? -0.225 8.477 -5.801 1 83 140 LEU B CA 1
ATOM 2573 C C . LEU B 1 140 ? -0.349 9.992 -5.734 1 83 140 LEU B C 1
ATOM 2575 O O . LEU B 1 140 ? -1.114 10.523 -4.926 1 83 140 LEU B O 1
ATOM 2579 N N . VAL B 1 141 ? 0.319 10.664 -6.605 1 83.44 141 VAL B N 1
ATOM 2580 C CA . VAL B 1 141 ? 0.287 12.125 -6.621 1 83.44 141 VAL B CA 1
ATOM 2581 C C . VAL B 1 141 ? -1.123 12.602 -6.953 1 83.44 141 VAL B C 1
ATOM 2583 O O . VAL B 1 141 ? -1.678 13.453 -6.246 1 83.44 141 VAL B O 1
ATOM 2586 N N . ASN B 1 142 ? -1.685 11.953 -7.953 1 87.44 142 ASN B N 1
ATOM 2587 C CA . ASN B 1 142 ? -3.049 12.328 -8.312 1 87.44 142 ASN B CA 1
ATOM 2588 C C . ASN B 1 142 ? -4.043 11.93 -7.223 1 87.44 142 ASN B C 1
ATOM 2590 O O . ASN B 1 142 ? -5.039 12.625 -7.004 1 87.44 142 ASN B O 1
ATOM 2594 N N . TYR B 1 143 ? -3.727 10.891 -6.645 1 91 143 TYR B N 1
ATOM 2595 C CA . TYR B 1 143 ? -4.633 10.422 -5.602 1 91 143 TYR B CA 1
ATOM 2596 C C . TYR B 1 143 ? -4.699 11.414 -4.449 1 91 143 TYR B C 1
ATOM 2598 O O . TYR B 1 143 ? -5.785 11.812 -4.023 1 91 143 TYR B O 1
ATOM 2606 N N . VAL B 1 144 ? -3.613 11.867 -3.977 1 93.81 144 VAL B N 1
ATOM 2607 C CA . VAL B 1 144 ? -3.607 12.734 -2.805 1 93.81 144 VAL B CA 1
ATOM 2608 C C . VAL B 1 144 ? -4.086 14.133 -3.193 1 93.81 144 VAL B C 1
ATOM 2610 O O . VAL B 1 144 ? -4.5 14.914 -2.336 1 93.81 144 VAL B O 1
ATOM 2613 N N . LEU B 1 145 ? -4.039 14.469 -4.465 1 93.44 145 LEU B N 1
ATOM 2614 C CA . LEU B 1 145 ? -4.543 15.75 -4.938 1 93.44 145 LEU B CA 1
ATOM 2615 C C . LEU B 1 145 ? -6.035 15.672 -5.242 1 93.44 145 LEU B C 1
ATOM 2617 O O . LEU B 1 145 ? -6.656 16.672 -5.59 1 93.44 145 LEU B O 1
ATOM 2621 N N . GLY B 1 146 ? -6.57 14.453 -5.062 1 92.69 146 GLY B N 1
ATOM 2622 C CA . GLY B 1 146 ? -8.008 14.258 -5.219 1 92.69 146 GLY B CA 1
ATOM 2623 C C . GLY B 1 146 ? -8.797 14.641 -3.98 1 92.69 146 GLY B C 1
ATOM 2624 O O . GLY B 1 146 ? -8.234 14.727 -2.885 1 92.69 146 GLY B O 1
ATOM 2625 N N . LYS B 1 147 ? -10.086 14.789 -4.16 1 93.56 147 LYS B N 1
ATOM 2626 C CA . LYS B 1 147 ? -10.953 15.227 -3.076 1 93.56 147 LYS B CA 1
ATOM 2627 C C . LYS B 1 147 ? -11.602 14.031 -2.375 1 93.56 147 LYS B C 1
ATOM 2629 O O . LYS B 1 147 ? -11.719 12.953 -2.957 1 93.56 147 LYS B O 1
ATOM 2634 N N . PHE B 1 148 ? -11.961 14.266 -1.115 1 92.12 148 PHE B N 1
ATOM 2635 C CA . PHE B 1 148 ? -12.688 13.25 -0.355 1 92.12 148 PHE B CA 1
ATOM 2636 C C . PHE B 1 148 ? -14.117 13.117 -0.864 1 92.12 148 PHE B C 1
ATOM 2638 O O . PHE B 1 148 ? -14.734 14.102 -1.263 1 92.12 148 PHE B O 1
ATOM 2645 N N . THR B 1 149 ? -14.625 11.875 -0.831 1 90.75 149 THR B N 1
ATOM 2646 C CA . THR B 1 149 ? -16.047 11.664 -1.051 1 90.75 149 THR B CA 1
ATOM 2647 C C . THR B 1 149 ? -16.859 12.109 0.168 1 90.75 149 THR B C 1
ATOM 2649 O O . THR B 1 149 ? -16.297 12.352 1.237 1 90.75 149 THR B O 1
ATOM 2652 N N . LYS B 1 150 ? -18.125 12.258 -0.024 1 91.25 150 LYS B N 1
ATOM 2653 C CA . LYS B 1 150 ? -19 12.641 1.089 1 91.25 150 LYS B CA 1
ATOM 2654 C C . LYS B 1 150 ? -18.906 11.633 2.227 1 91.25 150 LYS B C 1
ATOM 2656 O O . LYS B 1 150 ? -18.875 12.008 3.4 1 91.25 150 LYS B O 1
ATOM 2661 N N . GLU B 1 151 ? -18.875 10.406 1.857 1 91.5 151 GLU B N 1
ATOM 2662 C CA . GLU B 1 151 ? -18.766 9.336 2.85 1 91.5 151 GLU B CA 1
ATOM 2663 C C . GLU B 1 151 ? -17.438 9.406 3.598 1 91.5 151 GLU B C 1
ATOM 2665 O O . GLU B 1 151 ? -17.406 9.258 4.82 1 91.5 151 GLU B O 1
ATOM 2670 N N . GLU B 1 152 ? -16.375 9.633 2.873 1 92.31 152 GLU B N 1
ATOM 2671 C CA . GLU B 1 152 ? -15.047 9.75 3.486 1 92.31 152 GLU B CA 1
ATOM 2672 C C . GLU B 1 152 ? -14.992 10.938 4.445 1 92.31 152 GLU B C 1
ATOM 2674 O O . GLU B 1 152 ? -14.391 10.852 5.516 1 92.31 152 GLU B O 1
ATOM 2679 N N . MET B 1 153 ? -15.648 12.016 4.113 1 92.94 153 MET B N 1
ATOM 2680 C CA . MET B 1 153 ? -15.602 13.234 4.906 1 92.94 153 MET B CA 1
ATOM 2681 C C . MET B 1 153 ? -16.266 13.031 6.262 1 92.94 153 MET B C 1
ATOM 2683 O O . MET B 1 153 ? -15.812 13.586 7.27 1 92.94 153 MET B O 1
ATOM 2687 N N . GLU B 1 154 ? -17.297 12.289 6.25 1 93.19 154 GLU B N 1
ATOM 2688 C CA . GLU B 1 154 ? -17.984 12 7.504 1 93.19 154 GLU B CA 1
ATOM 2689 C C . GLU B 1 154 ? -17.078 11.266 8.484 1 93.19 154 GLU B C 1
ATOM 2691 O O . GLU B 1 154 ? -17.031 11.594 9.672 1 93.19 154 GLU B O 1
ATOM 2696 N N . VAL B 1 155 ? -16.375 10.375 7.996 1 95.19 155 VAL B N 1
ATOM 2697 C CA . VAL B 1 155 ? -15.43 9.594 8.797 1 95.19 155 VAL B CA 1
ATOM 2698 C C . VAL B 1 155 ? -14.227 10.453 9.164 1 95.19 155 VAL B C 1
ATOM 2700 O O . VAL B 1 155 ? -13.742 10.406 10.297 1 95.19 155 VAL B O 1
ATOM 2703 N N . LEU B 1 156 ? -13.859 11.195 8.234 1 95.31 156 LEU B N 1
ATOM 2704 C CA . LEU B 1 156 ? -12.688 12.055 8.398 1 95.31 156 LEU B CA 1
ATOM 2705 C C . LEU B 1 156 ? -12.906 13.07 9.516 1 95.31 156 LEU B C 1
ATOM 2707 O O . LEU B 1 156 ? -11.969 13.414 10.234 1 95.31 156 LEU B O 1
ATOM 2711 N N . ASN B 1 157 ? -14.102 13.516 9.641 1 96.12 157 ASN B N 1
ATOM 2712 C CA . ASN B 1 157 ? -14.414 14.5 10.672 1 96.12 157 ASN B CA 1
ATOM 2713 C C . ASN B 1 157 ? -14.086 13.977 12.07 1 96.12 157 ASN B C 1
ATOM 2715 O O . ASN B 1 157 ? -13.609 14.727 12.922 1 96.12 157 ASN B O 1
ATOM 2719 N N . GLU B 1 158 ? -14.273 12.742 12.258 1 97.25 158 GLU B N 1
ATOM 2720 C CA . GLU B 1 158 ? -13.938 12.133 13.547 1 97.25 158 GLU B CA 1
ATOM 2721 C C . GLU B 1 158 ? -12.422 12.109 13.758 1 97.25 158 GLU B C 1
ATOM 2723 O O . GLU B 1 158 ? -11.945 12.352 14.867 1 97.25 158 GLU B O 1
ATOM 2728 N N . SER B 1 159 ? -11.695 11.773 12.695 1 97.19 159 SER B N 1
ATOM 2729 C CA . SER B 1 159 ? -10.242 11.75 12.812 1 97.19 159 SER B CA 1
ATOM 2730 C C . SER B 1 159 ? -9.68 13.148 12.992 1 97.19 159 SER B C 1
ATOM 2732 O O . SER B 1 159 ? -8.664 13.336 13.672 1 97.19 159 SER B O 1
ATOM 2734 N N . ILE B 1 160 ? -10.336 14.109 12.383 1 98 160 ILE B N 1
ATOM 2735 C CA . ILE B 1 160 ? -9.938 15.5 12.562 1 98 160 ILE B CA 1
ATOM 2736 C C . ILE B 1 160 ? -10.109 15.898 14.023 1 98 160 ILE B C 1
ATOM 2738 O O . ILE B 1 160 ? -9.211 16.5 14.617 1 98 160 ILE B O 1
ATOM 2742 N N . ASP B 1 161 ? -11.156 15.516 14.602 1 98.12 161 ASP B N 1
ATOM 2743 C CA . ASP B 1 161 ? -11.422 15.812 16 1 98.12 161 ASP B CA 1
ATOM 2744 C C . ASP B 1 161 ? -10.414 15.117 16.922 1 98.12 161 ASP B C 1
ATOM 2746 O O . ASP B 1 161 ? -9.891 15.719 17.859 1 98.12 161 ASP B O 1
ATOM 2750 N N . ALA B 1 162 ? -10.188 13.867 16.672 1 98.38 162 ALA B N 1
ATOM 2751 C CA . ALA B 1 162 ? -9.211 13.117 17.453 1 98.38 162 ALA B CA 1
ATOM 2752 C C . ALA B 1 162 ? -7.82 13.727 17.328 1 98.38 162 ALA B C 1
ATOM 2754 O O . ALA B 1 162 ? -7.074 13.797 18.297 1 98.38 162 ALA B O 1
ATOM 2755 N N . SER B 1 163 ? -7.457 14.148 16.109 1 98.69 163 SER B N 1
ATOM 2756 C CA . SER B 1 163 ? -6.164 14.781 15.875 1 98.69 163 SER B CA 1
ATOM 2757 C C . SER B 1 163 ? -6.039 16.094 16.641 1 98.69 163 SER B C 1
ATOM 2759 O O . SER B 1 163 ? -4.965 16.422 17.156 1 98.69 163 SER B O 1
ATOM 2761 N N . THR B 1 164 ? -7.113 16.797 16.688 1 98.62 164 THR B N 1
ATOM 2762 C CA . THR B 1 164 ? -7.164 18.047 17.438 1 98.62 164 THR B CA 1
ATOM 2763 C C . THR B 1 164 ? -6.91 17.781 18.922 1 98.62 164 THR B C 1
ATOM 2765 O O . THR B 1 164 ? -6.102 18.469 19.562 1 98.62 164 THR B O 1
ATOM 2768 N N . LYS B 1 165 ? -7.543 16.797 19.469 1 98.25 165 LYS B N 1
ATOM 2769 C CA . LYS B 1 165 ? -7.352 16.422 20.859 1 98.25 165 LYS B CA 1
ATOM 2770 C C . LYS B 1 165 ? -5.934 15.906 21.094 1 98.25 165 LYS B C 1
ATOM 2772 O O . LYS B 1 165 ? -5.348 16.156 22.156 1 98.25 165 LYS B O 1
ATOM 2777 N N . ALA B 1 166 ? -5.434 15.164 20.141 1 98.5 166 ALA B N 1
ATOM 2778 C CA . ALA B 1 166 ? -4.066 14.664 20.234 1 98.5 166 ALA B CA 1
ATOM 2779 C C . ALA B 1 166 ? -3.062 15.805 20.297 1 98.5 166 ALA B C 1
ATOM 2781 O O . ALA B 1 166 ? -2.115 15.766 21.094 1 98.5 166 ALA B O 1
ATOM 2782 N N . ALA B 1 167 ? -3.285 16.781 19.453 1 98.56 167 ALA B N 1
ATOM 2783 C CA . ALA B 1 167 ? -2.41 17.953 19.453 1 98.56 167 ALA B CA 1
ATOM 2784 C C . ALA B 1 167 ? -2.412 18.625 20.828 1 98.56 167 ALA B C 1
ATOM 2786 O O . ALA B 1 167 ? -1.354 18.984 21.344 1 98.56 167 ALA B O 1
ATOM 2787 N N . LYS B 1 168 ? -3.564 18.766 21.391 1 98.06 168 LYS B N 1
ATOM 2788 C CA . LYS B 1 168 ? -3.678 19.328 22.734 1 98.06 168 LYS B CA 1
ATOM 2789 C C . LYS B 1 168 ? -2.889 18.5 23.75 1 98.06 168 LYS B C 1
ATOM 2791 O O . LYS B 1 168 ? -2.186 19.047 24.594 1 98.06 168 LYS B O 1
ATOM 2796 N N . GLU B 1 169 ? -3.055 17.203 23.641 1 97.94 169 GLU B N 1
ATOM 2797 C CA . GLU B 1 169 ? -2.348 16.328 24.562 1 97.94 169 GLU B CA 1
ATOM 2798 C C . GLU B 1 169 ? -0.835 16.469 24.422 1 97.94 169 GLU B C 1
ATOM 2800 O O . GLU B 1 169 ? -0.108 16.453 25.422 1 97.94 169 GLU B O 1
ATOM 2805 N N . ILE B 1 170 ? -0.363 16.625 23.203 1 97.94 170 ILE B N 1
ATOM 2806 C CA . ILE B 1 170 ? 1.064 16.766 22.938 1 97.94 170 ILE B CA 1
ATOM 2807 C C . ILE B 1 170 ? 1.571 18.078 23.562 1 97.94 170 ILE B C 1
ATOM 2809 O O . ILE B 1 170 ? 2.621 18.094 24.203 1 97.94 170 ILE B O 1
ATOM 2813 N N . ILE B 1 171 ? 0.771 19.094 23.453 1 96.56 171 ILE B N 1
ATOM 2814 C CA . ILE B 1 171 ? 1.136 20.422 23.922 1 96.56 171 ILE B CA 1
ATOM 2815 C C . ILE B 1 171 ? 1.065 20.469 25.453 1 96.56 171 ILE B C 1
ATOM 2817 O O . ILE B 1 171 ? 1.947 21.031 26.109 1 96.56 171 ILE B O 1
ATOM 2821 N N . SER B 1 172 ? 0.133 19.844 26.031 1 95.56 172 SER B N 1
ATOM 2822 C CA . SER B 1 172 ? -0.14 19.969 27.469 1 95.56 172 SER B CA 1
ATOM 2823 C C . SER B 1 172 ? 0.69 18.969 28.266 1 95.56 172 SER B C 1
ATOM 2825 O O . SER B 1 172 ? 1.036 19.219 29.422 1 95.56 172 SER B O 1
ATOM 2827 N N . ASN B 1 173 ? 0.991 17.875 27.734 1 95.5 173 ASN B N 1
ATOM 2828 C CA . ASN B 1 173 ? 1.744 16.812 28.422 1 95.5 173 ASN B CA 1
ATOM 2829 C C . ASN B 1 173 ? 2.988 16.422 27.625 1 95.5 173 ASN B C 1
ATOM 2831 O O . ASN B 1 173 ? 4.031 17.078 27.734 1 95.5 173 ASN B O 1
ATOM 2835 N N . ASP B 1 174 ? 2.873 15.391 26.781 1 95.69 174 ASP B N 1
ATOM 2836 C CA . ASP B 1 174 ? 4.004 15.008 25.938 1 95.69 174 ASP B CA 1
ATOM 2837 C C . ASP B 1 174 ? 3.561 14.07 24.828 1 95.69 174 ASP B C 1
ATOM 2839 O O . ASP B 1 174 ? 2.43 13.578 24.828 1 95.69 174 ASP B O 1
ATOM 2843 N N . VAL B 1 175 ? 4.438 13.93 23.875 1 97.25 175 VAL B N 1
ATOM 2844 C CA . VAL B 1 175 ? 4.156 13.156 22.672 1 97.25 175 VAL B CA 1
ATOM 2845 C C . VAL B 1 175 ? 3.91 11.695 23.047 1 97.25 175 VAL B C 1
ATOM 2847 O O . VAL B 1 175 ? 3.035 11.039 22.469 1 97.25 175 VAL B O 1
ATOM 2850 N N . LYS B 1 176 ? 4.656 11.117 23.984 1 96.25 176 LYS B N 1
ATOM 2851 C CA . LYS B 1 176 ? 4.543 9.719 24.391 1 96.25 176 LYS B CA 1
ATOM 2852 C C . LYS B 1 176 ? 3.162 9.422 24.969 1 96.25 176 LYS B C 1
ATOM 2854 O O . LYS B 1 176 ? 2.553 8.398 24.656 1 96.25 176 LYS B O 1
ATOM 2859 N N . THR B 1 177 ? 2.74 10.359 25.812 1 97.12 177 THR B N 1
ATOM 2860 C CA . THR B 1 177 ? 1.405 10.219 26.391 1 97.12 177 THR B CA 1
ATOM 2861 C C . THR B 1 177 ? 0.342 10.242 25.297 1 97.12 177 THR B C 1
ATOM 2863 O O . THR B 1 177 ? -0.584 9.43 25.312 1 97.12 177 THR B O 1
ATOM 2866 N N . ALA B 1 178 ? 0.498 11.203 24.406 1 97.94 178 ALA B N 1
ATOM 2867 C CA . ALA B 1 178 ? -0.45 11.312 23.312 1 97.94 178 ALA B CA 1
ATOM 2868 C C . ALA B 1 178 ? -0.468 10.031 22.469 1 97.94 178 ALA B C 1
ATOM 2870 O O . ALA B 1 178 ? -1.532 9.57 22.062 1 97.94 178 ALA B O 1
ATOM 2871 N N . MET B 1 179 ? 0.692 9.43 22.203 1 97.62 179 MET B N 1
ATOM 2872 C CA . MET B 1 179 ? 0.799 8.18 21.453 1 97.62 179 MET B CA 1
ATOM 2873 C C . MET B 1 179 ? -0.002 7.07 22.125 1 97.62 179 MET B C 1
ATOM 2875 O O . MET B 1 179 ? -0.769 6.363 21.469 1 97.62 179 MET B O 1
ATOM 2879 N N . ASN B 1 180 ? 0.13 6.957 23.375 1 96.94 180 ASN B N 1
ATOM 2880 C CA . ASN B 1 180 ? -0.535 5.91 24.141 1 96.94 180 ASN B CA 1
ATOM 2881 C C . ASN B 1 180 ? -2.053 6.059 24.109 1 96.94 180 ASN B C 1
ATOM 2883 O O . ASN B 1 180 ? -2.779 5.066 24.094 1 96.94 180 ASN B O 1
ATOM 2887 N N . ILE B 1 181 ? -2.494 7.207 24 1 96.94 181 ILE B N 1
ATOM 2888 C CA . ILE B 1 181 ? -3.924 7.48 24.078 1 96.94 181 ILE B CA 1
ATOM 2889 C C . ILE B 1 181 ? -4.551 7.367 22.688 1 96.94 181 ILE B C 1
ATOM 2891 O O . ILE B 1 181 ? -5.641 6.805 22.531 1 96.94 181 ILE B O 1
ATOM 2895 N N . TYR B 1 182 ? -3.822 7.875 21.703 1 97.62 182 TYR B N 1
ATOM 2896 C CA . TYR B 1 182 ? -4.559 8.164 20.484 1 97.62 182 TYR B CA 1
ATOM 2897 C C . TYR B 1 182 ? -4.102 7.25 19.344 1 97.62 182 TYR B C 1
ATOM 2899 O O . TYR B 1 182 ? -4.77 7.152 18.312 1 97.62 182 TYR B O 1
ATOM 2907 N N . ASN B 1 183 ? -2.912 6.52 19.406 1 96.75 183 ASN B N 1
ATOM 2908 C CA . ASN B 1 183 ? -2.445 5.68 18.312 1 96.75 183 ASN B CA 1
ATOM 2909 C C . ASN B 1 183 ? -3.385 4.5 18.062 1 96.75 183 ASN B C 1
ATOM 2911 O O . ASN B 1 183 ? -3.361 3.891 17 1 96.75 183 ASN B O 1
ATOM 2915 N N . GLY B 1 184 ? -4.277 4.219 18.969 1 95.12 184 GLY B N 1
ATOM 2916 C CA . GLY B 1 184 ? -5.27 3.172 18.781 1 95.12 184 GLY B CA 1
ATOM 2917 C C . GLY B 1 184 ? -6.609 3.695 18.312 1 95.12 184 GLY B C 1
ATOM 2918 O O . GLY B 1 184 ? -7.57 2.934 18.188 1 95.12 184 GLY B O 1
ATOM 2919 N N . PHE B 1 185 ? -6.645 4.992 17.953 1 95.56 185 PHE B N 1
ATOM 2920 C CA . PHE B 1 185 ? -7.906 5.617 17.578 1 95.56 185 PHE B CA 1
ATOM 2921 C C . PHE B 1 185 ? -8.445 5.012 16.281 1 95.56 185 PHE B C 1
ATOM 2923 O O . PHE B 1 185 ? -7.688 4.773 15.344 1 95.56 185 PHE B O 1
ATOM 2930 N N . LYS B 1 186 ? -9.766 4.789 16.234 1 94.62 186 LYS B N 1
ATOM 2931 C CA . LYS B 1 186 ? -10.539 4.371 15.07 1 94.62 186 LYS B CA 1
ATOM 2932 C C . LYS B 1 186 ? -11.883 5.098 15.008 1 94.62 186 LYS B C 1
ATOM 2934 O O . LYS B 1 186 ? -12.602 5.164 16.016 1 94.62 186 LYS B O 1
ATOM 2939 N N . ALA B 1 187 ? -12.148 5.641 13.883 1 94.56 187 ALA B N 1
ATOM 2940 C CA . ALA B 1 187 ? -13.445 6.285 13.703 1 94.56 187 ALA B CA 1
ATOM 2941 C C . ALA B 1 187 ? -14.586 5.281 13.844 1 94.56 187 ALA B C 1
ATOM 2943 O O . ALA B 1 187 ? -14.359 4.07 13.758 1 94.56 187 ALA B O 1
ATOM 2944 N N . SER B 1 188 ? -15.758 5.812 14.078 1 88.88 188 SER B N 1
ATOM 2945 C CA . SER B 1 188 ? -16.922 4.977 14.352 1 88.88 188 SER B CA 1
ATOM 2946 C C . SER B 1 188 ? -17.297 4.148 13.125 1 88.88 188 SER B C 1
ATOM 2948 O O . SER B 1 188 ? -17.781 3.018 13.258 1 88.88 188 SER B O 1
ATOM 2950 N N . LYS B 1 189 ? -17.125 4.77 11.969 1 85.88 189 LYS B N 1
ATOM 2951 C CA . LYS B 1 189 ? -17.406 4.082 10.711 1 85.88 189 LYS B CA 1
ATOM 2952 C C . LYS B 1 189 ? -16.125 3.795 9.938 1 85.88 189 LYS B C 1
ATOM 2954 O O . LYS B 1 189 ? -15.195 4.602 9.953 1 85.88 189 LYS B O 1
ATOM 2959 N N . SER B 1 190 ? -16.062 2.557 9.5 1 80.56 190 SER B N 1
ATOM 2960 C CA . SER B 1 190 ? -14.938 2.227 8.633 1 80.56 190 SER B CA 1
ATOM 2961 C C . SER B 1 190 ? -15.367 2.184 7.164 1 80.56 190 SER B C 1
ATOM 2963 O O . SER B 1 190 ? -16.438 1.668 6.84 1 80.56 190 SER B O 1
ATOM 2965 N N . ILE B 1 191 ? -14.508 2.916 6.324 1 76.25 191 ILE B N 1
ATOM 2966 C CA . ILE B 1 191 ? -14.82 2.896 4.898 1 76.25 191 ILE B CA 1
ATOM 2967 C C . ILE B 1 191 ? -13.695 2.197 4.137 1 76.25 191 ILE B C 1
ATOM 2969 O O . ILE B 1 191 ? -12.531 2.25 4.547 1 76.25 191 ILE B O 1
#

Organism: NCBI:txid632245

Secondary structure (DSSP, 8-state):
-EEEEE----SGGGTTBGGGHHHHHHHHHHHHTT----EEETTEEEEEEEETTEEEEEEEE-S-GGGHHHHHHHHHHHHT--GGGEEEEEEETTSPTTBEEEEEE---TT-HHHHHHHHHHT-SEEEEEEEE-------HHHHHTSBPPHHHHHHHHHHHHHHHHHHHHHHHT-HHHHHHHHTT-B-SS--/-EEEEE----SGGGTTBGGGHHHHHHHHHHHHHT----EEETTEEEEEEEETTEEEEEEEE-S-GGGHHHHHHHHHHHHT--GGGEEEEEEETTSPTTBEEEESS---TT-HHHHHHHHHHT-S-S-EEEEE-------HHHHHTSBPPHHHHHHHHHHHHHHHHHHHHHHHT-HHHHHHHHTT-B-SS--

Solvent-accessible surface area (backbone atoms only — not comparable to full-atom values): 19048 Å² total; per-residue (Å²): 111,32,40,41,35,12,37,27,52,62,58,78,87,36,59,65,11,42,46,22,43,8,40,52,30,48,51,50,40,25,62,77,53,73,29,63,70,80,39,82,49,54,60,17,41,24,24,62,42,51,55,90,84,39,48,32,35,42,36,35,39,55,34,55,40,66,43,35,13,61,24,51,44,45,49,33,63,72,70,66,53,55,51,85,34,36,37,41,28,32,54,28,51,91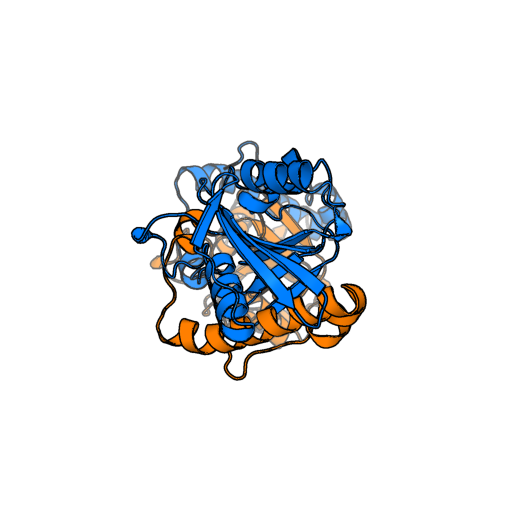,32,48,46,12,25,40,43,55,39,59,51,55,77,44,86,85,38,49,37,50,43,24,31,26,65,58,69,72,47,50,64,32,37,33,40,34,35,21,60,27,63,83,86,68,62,60,66,61,54,34,63,30,65,63,50,75,70,52,44,62,26,35,52,49,33,39,51,50,48,37,52,38,51,49,35,32,70,67,67,32,62,66,61,27,32,72,68,43,46,77,45,66,34,94,53,83,118,112,32,40,41,35,12,38,28,51,62,59,78,86,35,60,66,11,41,44,22,43,8,39,53,31,45,51,49,40,23,62,77,52,72,30,62,71,78,40,82,49,54,59,15,41,24,24,63,41,53,55,92,84,38,48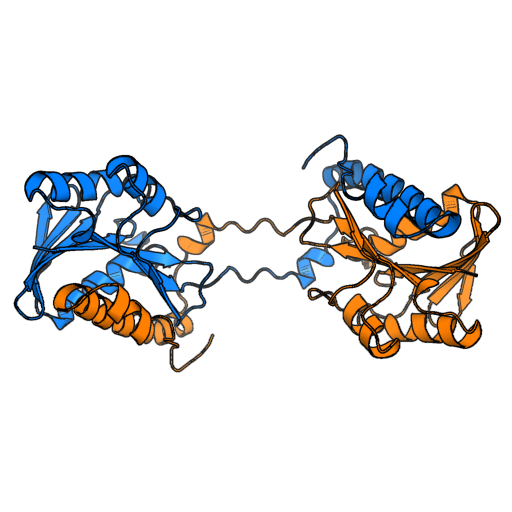,33,35,40,36,35,41,54,35,56,39,66,43,34,12,60,21,52,42,46,49,33,63,72,71,65,54,56,52,85,33,34,36,41,28,32,55,28,51,90,31,47,46,12,25,43,43,54,39,60,52,55,78,43,86,84,36,49,37,50,42,25,30,27,66,58,70,71,48,48,62,32,36,32,40,34,36,21,60,28,66,82,87,69,64,60,68,59,53,36,62,30,67,62,50,75,72,52,45,61,27,35,52,49,33,37,50,50,50,35,52,38,50,49,36,32,71,68,68,31,60,69,60,27,30,71,67,43,46,78,46,63,34,95,52,82,120

pLDDT: mean 95.71, std 4.44, range [73.69, 98.94]

InterPro domains:
  IPR001328 Peptidyl-tRNA hydrolase [MF_00083] (1-176)
  IPR001328 Peptidyl-tRNA hydrolase [PF01195] (3-183)
  IPR001328 Peptidyl-tRNA hydrolase [PTHR17224] (2-183)
  IPR001328 Peptidyl-tRNA hydrolase [TIGR00447] (3-169)
  IPR001328 Peptidyl-tRNA hydrolase [cd00462] (3-171)
  IPR018171 Peptidyl-tRNA hydrolase, conserved site [PS01195] (14-27)
  IPR018171 Peptidyl-tRNA hydrolase, conserved site [PS01196] (107-117)
  IPR036416 Peptidyl-tRNA hydrolase superfamily [G3DSA:3.40.50.1470] (1-190)
  IPR036416 Peptidyl-tRNA hydrolase superfamily [SSF53178] (1-184)

Sequence (382 aa):
MFLIVGLGNPGSQYEDTRHNIGFKVVDNIAKEYNIEINRQKFKGVCGEGFINGEKVILLKPTTYMNLSGESIREVVDFYKLSNDDVLVIYDDISLDVGRLRIREKGSAGGHNGIKSIIAHLGTDIFPRIKVGVGQPNVDLVNYVLGKFTKEEMEVLNESIDASTKAAKEIISNDVKTAMNIYNGFKASKSIMFLIVGLGNPGSQYEDTRHNIGFKVVDNIAKEYNIEINRQKFKGVCGEGFINGEKVILLKPTTYMNLSGESIREVVDFYKLSNDDVLVIYDDISLDVGRLRIREKGSAGGHNGIKSIIAHLGTDIFPRIKVGVGQPNVDLVNYVLGKFTKEEMEVLNESIDASTKAAKEIISNDVKTAMNIYNGFKASKSI

Nearest PDB structures (foldseek):
  7y52-assembly2_B  TM=7.394E-01  e=2.287E-25  Enterococcus faecium
  8iu6-assembly2_B  TM=7.276E-01  e=1.572E-24  Enterococcus faecium
  4yly-assembly1_A  TM=7.036E-01  e=6.462E-24  Staphylococcus aureus
  4yly-assembly2_B  TM=7.015E-01  e=6.060E-24  Staphylococcus aureus
  1ryb-assembly1_A  TM=7.441E-01  e=1.115E-20  Zea mays

Foldseek 3Di:
DAEEEFEFEDDPVGPPPLFRVRVVVLVVVCVVQVWDFDDDDLQFTKTWDDDPRHIYIYTYHHDGLLQLLSSVLSVCVVVVDDQQRYEYEGEDQVAAQVDKDKDQFDDCNPGNNLVNNCVNNVGRGHIYMYHYDYHPPDPVVVVVVDDDDPVRVVQVVVVVVLVVVLVVCCVVPRNVVSCVPRVPDGGPDDD/DAEEEFEFEDDPVGPPPLFRVRVVVLVVVCVVQVWDFDDDDLQFTKTWDDDPRHTYMYTYHHDGLLQLLSSVLSVCVVVVDDQQRYEYEGEDQVAAQVDKDKDQFDDCNPGNNLVNNCVNNVGRGHIYMYHYDYHPPDPVVVVVVDDDDPVRVVQVVVVVVLVVVLVVCCVVPRNVVSCVPRVPDGGPDDD

Radius of gyration: 27.39 Å; Cα contacts (8 Å, |Δi|>4): 876; chains: 2; bounding box: 40×78×55 Å